Protein AF-A0A7C7DFN9-F1 (afdb_monomer_lite)

Structure (mmCIF, N/CA/C/O backbone):
data_AF-A0A7C7DFN9-F1
#
_entry.id   AF-A0A7C7DFN9-F1
#
loop_
_atom_site.group_PDB
_atom_site.id
_atom_site.type_symbol
_atom_site.label_atom_id
_atom_site.label_alt_id
_atom_site.label_comp_id
_atom_site.label_asym_id
_atom_site.label_entity_id
_atom_site.label_seq_id
_atom_site.pdbx_PDB_ins_code
_atom_site.Cartn_x
_atom_site.Cartn_y
_atom_site.Cartn_z
_atom_site.occupancy
_atom_site.B_iso_or_equiv
_atom_site.auth_seq_id
_atom_site.auth_comp_id
_atom_site.auth_asym_id
_atom_site.auth_atom_id
_atom_site.pdbx_PDB_model_num
ATOM 1 N N . MET A 1 1 ? 48.845 1.857 -41.047 1.00 86.25 1 MET A N 1
ATOM 2 C CA . MET A 1 1 ? 48.672 2.301 -42.446 1.00 86.25 1 MET A CA 1
ATOM 3 C C . MET A 1 1 ? 47.228 2.706 -42.621 1.00 86.25 1 MET A C 1
ATOM 5 O O . MET A 1 1 ? 46.376 1.952 -42.175 1.00 86.25 1 MET A O 1
ATOM 9 N N . CYS A 1 2 ? 46.955 3.865 -43.216 1.00 91.19 2 CYS A N 1
ATOM 10 C CA . CYS A 1 2 ? 45.584 4.296 -43.457 1.00 91.19 2 CYS A CA 1
ATOM 11 C C . CYS A 1 2 ? 45.398 4.912 -44.845 1.00 91.19 2 CYS A C 1
ATOM 13 O O . CYS A 1 2 ? 46.323 5.544 -45.355 1.00 91.19 2 CYS A O 1
ATOM 15 N N . ASN A 1 3 ? 44.208 4.743 -45.429 1.00 93.50 3 ASN A N 1
ATOM 16 C CA . ASN A 1 3 ? 43.792 5.384 -46.685 1.00 93.50 3 ASN A CA 1
ATOM 17 C C . ASN A 1 3 ? 44.676 5.028 -47.899 1.00 93.50 3 ASN A C 1
ATOM 19 O O . ASN A 1 3 ? 44.964 5.885 -48.735 1.00 93.50 3 ASN A O 1
ATOM 23 N N . LEU A 1 4 ? 45.146 3.778 -47.991 1.00 96.06 4 LEU A N 1
ATOM 24 C CA . LEU A 1 4 ? 45.999 3.320 -49.094 1.00 96.06 4 LEU A CA 1
ATOM 25 C C . LEU A 1 4 ? 45.236 2.422 -50.065 1.00 96.06 4 LEU A C 1
ATOM 27 O O . LEU A 1 4 ? 44.593 1.458 -49.660 1.00 96.06 4 LEU A O 1
ATOM 31 N N . LYS A 1 5 ? 45.384 2.693 -51.362 1.00 96.94 5 LYS A N 1
ATOM 32 C CA . LYS A 1 5 ? 44.871 1.850 -52.444 1.00 96.94 5 LYS A CA 1
ATOM 33 C C . LYS A 1 5 ? 46.031 1.344 -53.294 1.00 96.94 5 LYS A C 1
ATOM 35 O O . LYS A 1 5 ? 46.787 2.148 -53.833 1.00 96.94 5 LYS A O 1
ATOM 40 N N . LEU A 1 6 ? 46.169 0.025 -53.404 1.00 96.94 6 LEU A N 1
ATOM 41 C CA . LEU A 1 6 ? 47.127 -0.631 -54.293 1.00 96.94 6 LEU A CA 1
ATOM 42 C C . LEU A 1 6 ? 46.383 -1.415 -55.376 1.00 96.94 6 LEU A C 1
ATOM 44 O O . LEU A 1 6 ? 45.471 -2.190 -55.086 1.00 96.94 6 LEU A O 1
ATOM 48 N N . GLU A 1 7 ? 46.785 -1.227 -56.628 1.00 97.06 7 GLU A N 1
ATOM 49 C CA . GLU A 1 7 ? 46.139 -1.841 -57.789 1.00 97.06 7 GLU A CA 1
ATOM 50 C C . GLU A 1 7 ? 47.127 -2.683 -58.602 1.00 97.06 7 GLU A C 1
ATOM 52 O O . GLU A 1 7 ? 48.300 -2.329 -58.714 1.00 97.06 7 GLU A O 1
ATOM 57 N N . ASP A 1 8 ? 46.643 -3.804 -59.146 1.00 96.25 8 ASP A N 1
ATOM 58 C CA . ASP A 1 8 ? 47.415 -4.790 -59.928 1.00 96.25 8 ASP A CA 1
ATOM 59 C C . ASP A 1 8 ? 48.736 -5.233 -59.263 1.00 96.25 8 ASP A C 1
ATOM 61 O O . ASP A 1 8 ? 49.780 -5.374 -59.908 1.00 96.25 8 ASP A O 1
ATOM 65 N N . VAL A 1 9 ? 48.712 -5.467 -57.945 1.00 97.50 9 VAL A N 1
ATOM 66 C CA . VAL A 1 9 ? 49.890 -5.993 -57.242 1.00 97.50 9 VAL A CA 1
ATOM 67 C C . VAL A 1 9 ? 50.211 -7.406 -57.728 1.00 97.50 9 VAL A C 1
ATOM 69 O O . VAL A 1 9 ? 49.318 -8.215 -57.970 1.00 97.50 9 VAL A O 1
ATOM 72 N N . LYS A 1 10 ? 51.496 -7.740 -57.852 1.00 97.94 10 LYS A N 1
ATOM 73 C CA . LYS A 1 10 ? 51.962 -9.094 -58.194 1.00 97.94 10 LYS A CA 1
ATOM 74 C C . LYS A 1 10 ? 53.000 -9.514 -57.177 1.00 97.94 10 LYS A C 1
ATOM 76 O O . LYS A 1 10 ? 54.182 -9.215 -57.326 1.00 97.94 10 LYS A O 1
ATOM 81 N N . VAL A 1 11 ? 52.536 -10.162 -56.116 1.00 97.75 11 VAL A N 1
ATOM 82 C CA . VAL A 1 11 ? 53.374 -10.533 -54.977 1.00 97.75 11 VAL A CA 1
ATOM 83 C C . VAL A 1 11 ? 53.514 -12.049 -54.935 1.00 97.75 11 VAL A C 1
ATOM 85 O O . VAL A 1 11 ? 52.528 -12.781 -54.894 1.00 97.75 11 VAL A O 1
ATOM 88 N N . SER A 1 12 ? 54.754 -12.530 -54.952 1.00 96.69 12 SER A N 1
ATOM 89 C CA . SER A 1 12 ? 55.083 -13.949 -54.815 1.00 96.69 12 SER A CA 1
ATOM 90 C C . SER A 1 12 ? 56.135 -14.131 -53.731 1.00 96.69 12 SER A C 1
ATOM 92 O O . SER A 1 12 ? 57.176 -13.473 -53.772 1.00 96.69 12 SER A O 1
ATOM 94 N N . GLY A 1 13 ? 55.897 -15.034 -52.788 1.00 94.50 13 GLY A N 1
ATOM 95 C CA . GLY A 1 13 ? 56.826 -15.314 -51.697 1.00 94.50 13 GLY A CA 1
ATOM 96 C C . GLY A 1 13 ? 56.700 -16.742 -51.181 1.00 94.50 13 GLY A C 1
ATOM 97 O O . GLY A 1 13 ? 56.058 -17.578 -51.805 1.00 94.50 13 GLY A O 1
ATOM 98 N N . LYS A 1 14 ? 57.332 -17.032 -50.040 1.00 94.75 14 LYS A N 1
ATOM 99 C CA . LYS A 1 14 ? 57.218 -18.342 -49.380 1.00 94.75 14 LYS A CA 1
ATOM 100 C C . LYS A 1 14 ? 56.256 -18.293 -48.193 1.00 94.75 14 LYS A C 1
ATOM 102 O O . LYS A 1 14 ? 55.196 -18.899 -48.254 1.00 94.75 14 LYS A O 1
ATOM 107 N N . ASN A 1 15 ? 56.604 -17.542 -47.149 1.00 96.00 15 ASN A N 1
ATOM 108 C CA . ASN A 1 15 ? 55.797 -17.403 -45.934 1.00 96.00 15 ASN A CA 1
ATOM 109 C C . ASN A 1 15 ? 55.413 -15.938 -45.705 1.00 96.00 15 ASN A C 1
ATOM 111 O O . ASN A 1 15 ? 56.193 -15.062 -46.085 1.00 96.00 15 ASN A O 1
ATOM 115 N N . TYR A 1 16 ? 54.282 -15.697 -45.033 1.00 97.50 16 TYR A N 1
ATOM 116 C CA . TYR A 1 16 ? 53.807 -14.364 -44.635 1.00 97.50 16 TYR A CA 1
ATOM 117 C C . TYR A 1 16 ? 53.719 -13.408 -45.825 1.00 97.50 16 TYR A C 1
ATOM 119 O O . TYR A 1 16 ? 54.362 -12.357 -45.864 1.00 97.50 16 TYR A O 1
ATOM 127 N N . VAL A 1 17 ? 52.961 -13.814 -46.841 1.00 98.38 17 VAL A N 1
ATOM 128 C CA . VAL A 1 17 ? 52.853 -13.075 -48.098 1.00 98.38 17 VAL A CA 1
ATOM 129 C C . VAL A 1 17 ? 51.552 -12.281 -48.097 1.00 98.38 17 VAL A C 1
ATOM 131 O O . VAL A 1 17 ? 50.470 -12.857 -48.177 1.00 98.38 17 VAL A O 1
ATOM 134 N N . GLY A 1 18 ? 51.668 -10.957 -48.009 1.00 97.69 18 GLY A N 1
ATOM 135 C CA . GLY A 1 18 ? 50.546 -10.029 -48.120 1.00 97.69 18 GLY A CA 1
ATOM 136 C C . GLY A 1 18 ? 50.730 -9.055 -49.274 1.00 97.69 18 GLY A C 1
ATOM 137 O O . GLY A 1 18 ? 51.857 -8.655 -49.567 1.00 97.69 18 GLY A O 1
ATOM 138 N N . GLY A 1 19 ? 49.633 -8.652 -49.915 1.00 96.88 19 GLY A N 1
ATOM 139 C CA . GLY A 1 19 ? 49.672 -7.636 -50.971 1.00 96.88 19 GLY A CA 1
ATOM 140 C C . GLY A 1 19 ? 50.088 -6.248 -50.470 1.00 96.88 19 GLY A C 1
ATOM 141 O O . GLY A 1 19 ? 50.692 -5.489 -51.225 1.00 96.88 19 GLY A O 1
ATOM 142 N N . LEU A 1 20 ? 49.819 -5.936 -49.196 1.00 97.25 20 LEU A N 1
ATOM 143 C CA . LEU A 1 20 ? 50.249 -4.699 -48.533 1.00 97.25 20 LEU A CA 1
ATOM 144 C C . LEU A 1 20 ? 51.293 -4.959 -47.439 1.00 97.25 20 LEU A C 1
ATOM 146 O O . LEU A 1 20 ? 52.307 -4.266 -47.379 1.00 97.25 20 LEU A O 1
ATOM 150 N N . VAL A 1 21 ? 51.050 -5.939 -46.562 1.00 97.19 21 VAL A N 1
ATOM 151 C CA . VAL A 1 21 ? 51.910 -6.214 -45.398 1.00 97.19 21 VAL A CA 1
ATOM 152 C C . VAL A 1 21 ? 52.166 -7.711 -45.257 1.00 97.19 21 VAL A C 1
ATOM 154 O O . VAL A 1 21 ? 51.233 -8.498 -45.222 1.00 97.19 21 VAL A O 1
ATOM 157 N N . GLY A 1 22 ? 53.422 -8.133 -45.102 1.00 97.44 22 GLY A N 1
ATOM 158 C CA . GLY A 1 22 ? 53.721 -9.543 -44.821 1.00 97.44 22 GLY A CA 1
ATOM 159 C C . GLY A 1 22 ? 53.185 -9.998 -43.457 1.00 97.44 22 GLY A C 1
ATOM 160 O O . GLY A 1 22 ? 52.355 -10.900 -43.380 1.00 97.44 22 GLY A O 1
ATOM 161 N N . TRP A 1 23 ? 53.600 -9.323 -42.381 1.00 97.62 23 TRP A N 1
ATOM 162 C CA . TRP A 1 23 ? 53.086 -9.544 -41.026 1.00 97.62 23 TRP A CA 1
ATOM 163 C C . TRP A 1 23 ? 52.785 -8.209 -40.339 1.00 97.62 23 TRP A C 1
ATOM 165 O O . TRP A 1 23 ? 53.674 -7.377 -40.165 1.00 97.62 23 TRP A O 1
ATOM 175 N N . ASN A 1 24 ? 51.524 -8.000 -39.963 1.00 97.19 24 ASN A N 1
ATOM 176 C CA . ASN A 1 24 ? 51.099 -6.872 -39.142 1.00 97.19 24 ASN A CA 1
ATOM 177 C C . ASN A 1 24 ? 51.226 -7.222 -37.651 1.00 97.19 24 ASN A C 1
ATOM 179 O O . ASN A 1 24 ? 50.305 -7.801 -37.075 1.00 97.19 24 ASN A O 1
ATOM 183 N N . GLN A 1 25 ? 52.362 -6.901 -37.036 1.00 95.38 25 GLN A N 1
ATOM 184 C CA . GLN A 1 25 ? 52.582 -7.086 -35.601 1.00 95.38 25 GLN A CA 1
ATOM 185 C C . GLN A 1 25 ? 52.197 -5.800 -34.856 1.00 95.38 25 GLN A C 1
ATOM 187 O O . GLN A 1 25 ? 52.842 -4.772 -35.044 1.00 95.38 25 GLN A O 1
ATOM 192 N N . ASP A 1 26 ? 51.116 -5.850 -34.072 1.00 91.88 26 ASP A N 1
ATOM 193 C CA . ASP A 1 26 ? 50.596 -4.756 -33.228 1.00 91.88 26 ASP A CA 1
ATOM 194 C C . ASP A 1 26 ? 50.210 -3.446 -33.955 1.00 91.88 26 ASP A C 1
ATOM 196 O O . ASP A 1 26 ? 49.862 -2.451 -33.320 1.00 91.88 26 ASP A O 1
ATOM 200 N N . GLY A 1 27 ? 50.244 -3.423 -35.290 1.00 94.31 27 GLY A N 1
ATOM 201 C CA . GLY A 1 27 ? 49.903 -2.251 -36.094 1.00 94.31 27 GLY A CA 1
ATOM 202 C C . GLY A 1 27 ? 48.414 -2.143 -36.432 1.00 94.31 27 GLY A C 1
ATOM 203 O O . GLY A 1 27 ? 47.679 -3.130 -36.435 1.00 94.31 27 GLY A O 1
ATOM 204 N N . THR A 1 28 ? 47.972 -0.935 -36.789 1.00 97.56 28 THR A N 1
ATOM 205 C CA . THR A 1 28 ? 46.620 -0.686 -37.320 1.00 97.56 28 THR A CA 1
ATOM 206 C C . THR A 1 28 ? 46.664 -0.501 -38.836 1.00 97.56 28 THR A C 1
ATOM 208 O O . THR A 1 28 ? 47.443 0.320 -39.339 1.00 97.56 28 THR A O 1
ATOM 211 N N . ILE A 1 29 ? 45.828 -1.235 -39.569 1.00 98.25 29 ILE A N 1
ATOM 212 C CA . ILE A 1 29 ? 45.587 -1.075 -41.007 1.00 98.25 29 ILE A CA 1
ATOM 213 C C . ILE A 1 29 ? 44.126 -0.678 -41.190 1.00 98.25 29 ILE A C 1
ATOM 215 O O . ILE A 1 29 ? 43.231 -1.463 -40.901 1.00 98.25 29 ILE A O 1
ATOM 219 N N . GLU A 1 30 ? 43.894 0.540 -41.660 1.00 97.88 30 GLU A N 1
ATOM 220 C CA . GLU A 1 30 ? 42.560 1.128 -41.712 1.00 97.88 30 GLU A CA 1
ATOM 221 C C . GLU A 1 30 ? 42.257 1.718 -43.086 1.00 97.88 30 GLU A C 1
ATOM 223 O O . GLU A 1 30 ? 43.094 2.407 -43.658 1.00 97.88 30 GLU A O 1
ATOM 228 N N . ASN A 1 31 ? 41.057 1.502 -43.616 1.00 96.50 31 ASN A N 1
ATOM 229 C CA . ASN A 1 31 ? 40.640 2.105 -44.886 1.00 96.50 31 ASN A CA 1
ATOM 230 C C . ASN A 1 31 ? 41.635 1.848 -46.036 1.00 96.50 31 ASN A C 1
ATOM 232 O O . ASN A 1 31 ? 42.052 2.760 -46.753 1.00 96.50 31 ASN A O 1
ATOM 236 N N . CYS A 1 32 ? 42.091 0.602 -46.163 1.00 98.00 32 CYS A N 1
ATOM 237 C CA . CYS A 1 32 ? 43.029 0.195 -47.203 1.00 98.00 32 CYS A CA 1
ATOM 238 C C . CYS A 1 32 ? 42.371 -0.781 -48.180 1.00 98.00 32 CYS A C 1
ATOM 240 O O . CYS A 1 32 ? 41.579 -1.635 -47.781 1.00 98.00 32 CYS A O 1
ATOM 242 N N . SER A 1 33 ? 42.736 -0.695 -49.459 1.00 97.94 33 SER A N 1
ATOM 243 C CA . SER A 1 33 ? 42.266 -1.619 -50.493 1.00 97.94 33 SER A CA 1
ATOM 244 C C . SER A 1 33 ? 43.399 -2.138 -51.373 1.00 97.94 33 SER A C 1
ATOM 246 O O . SER A 1 33 ? 44.317 -1.394 -51.723 1.00 97.94 33 SER A O 1
ATOM 248 N N . VAL A 1 34 ? 43.350 -3.427 -51.719 1.00 98.38 34 VAL A N 1
ATOM 249 C CA . VAL A 1 34 ? 44.359 -4.071 -52.578 1.00 98.38 34 VAL A CA 1
ATOM 250 C C . VAL A 1 34 ? 43.693 -4.922 -53.657 1.00 98.38 34 VAL A C 1
ATOM 252 O O . VAL A 1 34 ? 42.786 -5.706 -53.380 1.00 98.38 34 VAL A O 1
ATOM 255 N N . SER A 1 35 ? 44.162 -4.806 -54.895 1.00 98.44 35 SER A N 1
ATOM 256 C CA . SER A 1 35 ? 43.795 -5.700 -55.999 1.00 98.44 35 SER A CA 1
ATOM 257 C C . SER A 1 35 ? 45.039 -6.222 -56.715 1.00 98.44 35 SER A C 1
ATOM 259 O O . SER A 1 35 ? 46.076 -5.560 -56.717 1.00 98.44 35 SER A O 1
ATOM 261 N N . GLY A 1 36 ? 44.945 -7.410 -57.318 1.00 98.00 36 GLY A N 1
ATOM 262 C CA . GLY A 1 36 ? 46.066 -8.064 -57.996 1.00 98.00 36 GLY A CA 1
ATOM 263 C C . GLY A 1 36 ? 46.142 -9.564 -57.715 1.00 98.00 36 GLY A C 1
ATOM 264 O O . GLY A 1 36 ? 45.127 -10.216 -57.488 1.00 98.00 36 GLY A O 1
ATOM 265 N N . THR A 1 37 ? 47.346 -10.130 -57.746 1.00 98.44 37 THR A N 1
ATOM 266 C CA . THR A 1 37 ? 47.629 -11.540 -57.447 1.00 98.44 37 THR A CA 1
ATOM 267 C C . THR A 1 37 ? 48.648 -11.658 -56.317 1.00 98.44 37 THR A C 1
ATOM 269 O O . THR A 1 37 ? 49.727 -11.063 -56.378 1.00 98.44 37 THR A O 1
ATOM 272 N N . VAL A 1 38 ? 48.330 -12.479 -55.316 1.00 98.69 38 VAL A N 1
ATOM 273 C CA . VAL A 1 38 ? 49.225 -12.810 -54.201 1.00 98.69 38 VAL A CA 1
ATOM 274 C C . VAL A 1 38 ? 49.406 -14.324 -54.141 1.00 98.69 38 VAL A C 1
ATOM 276 O O . VAL A 1 38 ? 48.437 -15.078 -54.084 1.00 98.69 38 VAL A O 1
ATOM 279 N N . SER A 1 39 ? 50.656 -14.781 -54.182 1.00 98.25 39 SER A N 1
ATOM 280 C CA . SER A 1 39 ? 51.001 -16.204 -54.203 1.00 98.25 39 SER A CA 1
ATOM 281 C C . SER A 1 39 ? 52.065 -16.553 -53.165 1.00 98.25 39 SER A C 1
ATOM 283 O O . SER A 1 39 ? 53.055 -15.836 -53.006 1.00 98.25 39 SER A O 1
ATOM 285 N N . GLY A 1 40 ? 51.884 -17.666 -52.458 1.00 97.31 40 GLY A N 1
ATOM 286 C CA . GLY A 1 40 ? 52.863 -18.145 -51.483 1.00 97.31 40 GLY A CA 1
ATOM 287 C C . GLY A 1 40 ? 52.674 -19.599 -51.069 1.00 97.31 40 GLY A C 1
ATOM 288 O O . GLY A 1 40 ? 51.858 -20.312 -51.634 1.00 97.31 40 GLY A O 1
ATOM 289 N N . GLU A 1 41 ? 53.442 -20.064 -50.088 1.00 97.38 41 GLU A N 1
ATOM 290 C CA . GLU A 1 41 ? 53.316 -21.415 -49.525 1.00 97.38 41 GLU A CA 1
ATOM 291 C C . GLU A 1 41 ? 52.452 -21.398 -48.258 1.00 97.38 41 GLU A C 1
ATOM 293 O O . GLU A 1 41 ? 51.476 -22.147 -48.181 1.00 97.38 41 GLU A O 1
ATOM 298 N N . ARG A 1 42 ? 52.768 -20.517 -47.298 1.00 97.62 42 ARG A N 1
ATOM 299 C CA . ARG A 1 42 ? 52.080 -20.420 -46.002 1.00 97.62 42 ARG A CA 1
ATOM 300 C C . ARG A 1 42 ? 51.763 -18.975 -45.608 1.00 97.62 42 ARG A C 1
ATOM 302 O O . ARG A 1 42 ? 52.576 -18.089 -45.867 1.00 97.62 42 ARG A O 1
ATOM 309 N N . ASP A 1 43 ? 50.630 -18.762 -44.936 1.00 98.25 43 ASP A N 1
ATOM 310 C CA . ASP A 1 43 ? 50.192 -17.455 -44.419 1.00 98.25 43 ASP A CA 1
ATOM 311 C C . ASP A 1 43 ? 50.104 -16.425 -45.549 1.00 98.25 43 ASP A C 1
ATOM 313 O O . ASP A 1 43 ? 50.896 -15.481 -45.639 1.00 98.25 43 ASP A O 1
ATOM 317 N N . VAL A 1 44 ? 49.171 -16.669 -46.470 1.00 98.69 44 VAL A N 1
ATOM 318 C CA . VAL A 1 44 ? 48.995 -15.869 -47.684 1.00 98.69 44 VAL A CA 1
ATOM 319 C C . VAL A 1 44 ? 47.664 -15.134 -47.614 1.00 98.69 44 VAL A C 1
ATOM 321 O O . VAL A 1 44 ? 46.608 -15.765 -47.553 1.00 98.69 44 VAL A O 1
ATOM 324 N N . GLY A 1 45 ? 47.708 -13.804 -47.653 1.00 98.38 45 GLY A N 1
ATOM 325 C CA . GLY A 1 45 ? 46.509 -12.974 -47.697 1.00 98.38 45 GLY A CA 1
ATOM 326 C C . GLY A 1 45 ? 46.578 -11.894 -48.761 1.00 98.38 45 GLY A C 1
ATOM 327 O O . GLY A 1 45 ? 47.646 -11.371 -49.068 1.00 98.38 45 GLY A O 1
ATOM 328 N N . GLY A 1 46 ? 45.436 -11.525 -49.338 1.00 98.19 46 GLY A N 1
ATOM 329 C CA . GLY A 1 46 ? 45.399 -10.456 -50.338 1.00 98.19 46 GLY A CA 1
ATOM 330 C C . GLY A 1 46 ? 45.839 -9.102 -49.776 1.00 9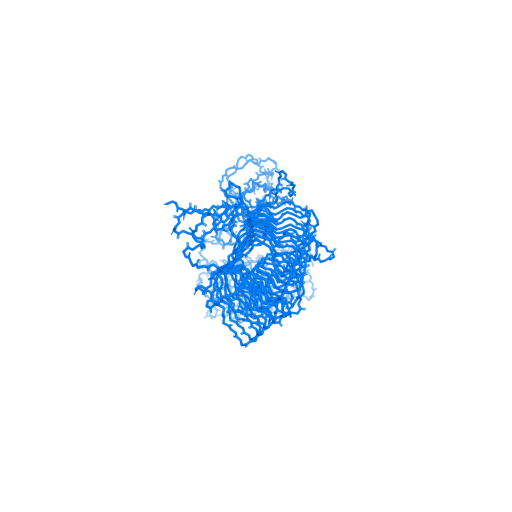8.19 46 GLY A C 1
ATOM 331 O O . GLY A 1 46 ? 46.515 -8.344 -50.465 1.00 98.19 46 GLY A O 1
ATOM 332 N N . LEU A 1 47 ? 45.539 -8.825 -48.502 1.00 98.44 47 LEU A N 1
ATOM 333 C CA . LEU A 1 47 ? 45.990 -7.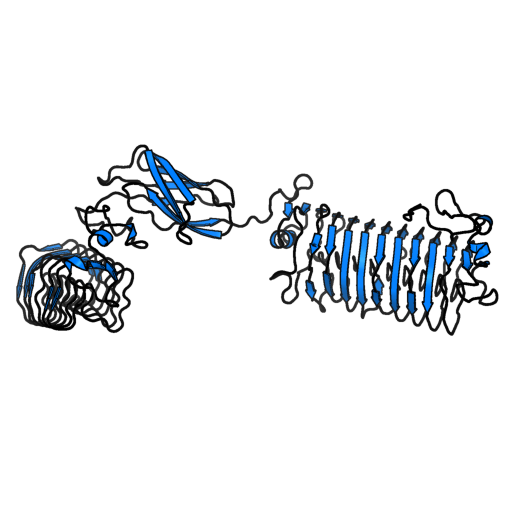621 -47.800 1.00 98.44 47 LEU A CA 1
ATOM 334 C C . LEU A 1 47 ? 47.214 -7.917 -46.925 1.00 98.44 47 LEU A C 1
ATOM 336 O O . LEU A 1 47 ? 48.248 -7.258 -47.067 1.00 98.44 47 LEU A O 1
ATOM 340 N N . VAL A 1 48 ? 47.105 -8.914 -46.040 1.00 98.44 48 VAL A N 1
ATOM 341 C CA . VAL A 1 48 ? 48.130 -9.235 -45.037 1.00 98.44 48 VAL A CA 1
ATOM 342 C C . VAL A 1 48 ? 48.448 -10.728 -45.015 1.00 98.44 48 VAL A C 1
ATOM 344 O O . VAL A 1 48 ? 47.536 -11.540 -45.003 1.00 98.44 48 VAL A O 1
ATOM 347 N N . GLY A 1 49 ? 49.719 -11.123 -44.941 1.00 98.38 49 GLY A N 1
ATOM 348 C CA . GLY A 1 49 ? 50.074 -12.535 -44.739 1.00 98.38 49 GLY A CA 1
ATOM 349 C C . GLY A 1 49 ? 49.605 -13.061 -43.374 1.00 98.38 49 GLY A C 1
ATOM 350 O O . GLY A 1 49 ? 48.746 -13.938 -43.304 1.00 98.38 49 GLY A O 1
ATOM 351 N N . ALA A 1 50 ? 50.105 -12.474 -42.282 1.00 98.25 50 ALA A N 1
ATOM 352 C CA . ALA A 1 50 ? 49.629 -12.729 -40.917 1.00 98.25 50 ALA A CA 1
ATOM 353 C C . ALA A 1 50 ? 49.274 -11.437 -40.167 1.00 98.25 50 ALA A C 1
ATOM 355 O O . ALA A 1 50 ? 49.996 -10.441 -40.237 1.00 98.25 50 ALA A O 1
ATOM 356 N N . ASN A 1 51 ? 48.178 -11.460 -39.410 1.00 98.25 51 ASN A N 1
ATOM 357 C CA . ASN A 1 51 ? 47.706 -10.330 -38.622 1.00 98.25 51 ASN A CA 1
ATOM 358 C C . ASN A 1 51 ? 47.755 -10.624 -37.119 1.00 98.25 51 ASN A C 1
ATOM 360 O O . ASN A 1 51 ? 47.118 -11.558 -36.647 1.00 98.25 51 ASN A O 1
ATOM 364 N N . SER A 1 52 ? 48.451 -9.778 -36.367 1.00 97.38 52 SER A N 1
ATOM 365 C CA . SER A 1 52 ? 48.414 -9.710 -34.900 1.00 97.38 52 SER A CA 1
ATOM 366 C C . SER A 1 52 ? 48.047 -8.300 -34.406 1.00 97.38 52 SER A C 1
ATOM 368 O O . SER A 1 52 ? 48.048 -8.051 -33.206 1.00 97.38 52 SER A O 1
ATOM 370 N N . GLY A 1 53 ? 47.712 -7.380 -35.317 1.00 95.44 53 GLY A N 1
ATOM 371 C CA . GLY A 1 53 ? 47.232 -6.026 -35.032 1.00 95.44 53 GLY A CA 1
ATOM 372 C C . GLY A 1 53 ? 45.777 -5.806 -35.474 1.00 95.44 53 GLY A C 1
ATOM 373 O O . GLY A 1 53 ? 45.040 -6.756 -35.720 1.00 95.44 53 GLY A O 1
ATOM 374 N N . ILE A 1 54 ? 45.331 -4.557 -35.582 1.00 97.75 54 ILE A N 1
ATOM 375 C CA . ILE A 1 54 ? 43.935 -4.236 -35.930 1.00 97.75 54 ILE A CA 1
ATOM 376 C C . ILE A 1 54 ? 43.812 -3.997 -37.436 1.00 97.75 54 ILE A C 1
ATOM 378 O O . ILE A 1 54 ? 44.571 -3.212 -38.001 1.00 97.75 54 ILE A O 1
ATOM 382 N N . ILE A 1 55 ? 42.826 -4.624 -38.076 1.00 98.56 55 ILE A N 1
ATOM 383 C CA . ILE A 1 55 ? 42.414 -4.308 -39.447 1.00 98.56 55 ILE A CA 1
ATOM 384 C C . ILE A 1 55 ? 40.977 -3.789 -39.418 1.00 98.56 55 ILE A C 1
ATOM 386 O O . ILE A 1 55 ? 40.086 -4.472 -38.916 1.00 98.56 55 ILE A O 1
ATOM 390 N N . SER A 1 56 ? 40.738 -2.594 -39.956 1.00 97.81 56 SER A N 1
ATOM 391 C CA . SER A 1 56 ? 39.410 -1.972 -39.999 1.00 97.81 56 SER A CA 1
ATOM 392 C C . SER A 1 56 ? 39.100 -1.354 -41.361 1.00 97.81 56 SER A C 1
ATOM 394 O O . SER A 1 56 ? 39.981 -0.804 -42.016 1.00 97.81 56 SER A O 1
ATOM 396 N N . ALA A 1 57 ? 37.842 -1.419 -41.803 1.00 97.44 57 ALA A N 1
ATOM 397 C CA . ALA A 1 57 ? 37.391 -0.753 -43.034 1.00 97.44 57 ALA A CA 1
ATOM 398 C C . ALA A 1 57 ? 38.229 -1.104 -44.283 1.00 97.44 57 ALA A C 1
ATOM 400 O O . ALA A 1 57 ? 38.464 -0.257 -45.137 1.00 97.44 57 ALA A O 1
ATOM 401 N N . CYS A 1 58 ? 38.747 -2.330 -44.383 1.00 98.50 58 CYS A N 1
ATOM 402 C CA . CYS A 1 58 ? 39.640 -2.723 -45.472 1.00 98.50 58 CYS A CA 1
ATOM 403 C C . CYS A 1 58 ? 38.947 -3.622 -46.496 1.00 98.50 58 CYS A C 1
ATOM 405 O O . CYS A 1 58 ? 38.028 -4.373 -46.172 1.00 98.50 58 CYS A O 1
ATOM 407 N N . SER A 1 59 ? 39.427 -3.590 -47.738 1.00 98.25 59 SER A N 1
ATOM 408 C CA . SER A 1 59 ? 38.915 -4.448 -48.806 1.00 98.25 59 SER A CA 1
ATOM 409 C C . SER A 1 59 ? 40.007 -5.070 -49.666 1.00 98.25 59 SER A C 1
ATOM 411 O O . SER A 1 59 ? 41.139 -4.594 -49.737 1.00 98.25 59 SER A O 1
ATOM 413 N N . THR A 1 60 ? 39.676 -6.168 -50.336 1.00 98.06 60 THR A N 1
ATOM 414 C CA . THR A 1 60 ? 40.598 -6.839 -51.255 1.00 98.06 60 THR A CA 1
ATOM 415 C C . THR A 1 60 ? 39.864 -7.547 -52.382 1.00 98.06 60 THR A C 1
ATOM 417 O O . THR A 1 60 ? 38.898 -8.280 -52.165 1.00 98.06 60 THR A O 1
ATOM 420 N N . LEU A 1 61 ? 40.373 -7.349 -53.596 1.00 97.62 61 LEU A N 1
ATOM 421 C CA . LEU A 1 61 ? 39.957 -8.044 -54.817 1.00 97.62 61 LEU A CA 1
ATOM 422 C C . LEU A 1 61 ? 41.066 -8.998 -55.304 1.00 97.62 61 LEU A C 1
ATOM 424 O O . LEU A 1 61 ? 41.073 -9.433 -56.451 1.00 97.62 61 LEU A O 1
ATOM 428 N N . CYS A 1 62 ? 42.058 -9.301 -54.463 1.00 98.12 62 CYS A N 1
ATOM 429 C CA . CYS A 1 62 ? 43.197 -10.106 -54.888 1.00 98.12 62 CYS A CA 1
ATOM 430 C C . CYS A 1 62 ? 42.813 -11.556 -55.190 1.00 98.12 62 CYS A C 1
ATOM 432 O O . CYS A 1 62 ? 42.114 -12.200 -54.410 1.00 98.12 62 CYS A O 1
ATOM 434 N N . GLN A 1 63 ? 43.375 -12.105 -56.265 1.00 98.62 63 GLN A N 1
ATOM 435 C CA . GLN A 1 63 ? 43.464 -13.546 -56.441 1.00 98.62 63 GLN A CA 1
ATOM 436 C C . GLN A 1 63 ? 44.570 -14.092 -55.533 1.00 98.62 63 GLN A C 1
ATOM 438 O O . GLN A 1 63 ? 45.736 -13.719 -55.679 1.00 98.62 63 GLN A O 1
ATOM 443 N N . VAL A 1 64 ? 44.214 -14.991 -54.616 1.00 98.75 64 VAL A N 1
ATOM 444 C CA . VAL A 1 64 ? 45.141 -15.559 -53.630 1.00 98.75 64 VAL A CA 1
ATOM 445 C C . VAL A 1 64 ? 45.388 -17.037 -53.924 1.00 98.75 64 VAL A C 1
ATOM 447 O O . VAL A 1 64 ? 44.443 -17.814 -54.070 1.00 98.75 64 VAL A O 1
ATOM 450 N N . GLN A 1 65 ? 46.659 -17.432 -54.025 1.00 98.31 65 GLN A N 1
ATOM 451 C CA . GLN A 1 65 ? 47.067 -18.815 -54.297 1.00 98.31 65 GLN A CA 1
ATOM 452 C C . GLN A 1 65 ? 48.153 -19.304 -53.335 1.00 98.31 65 GLN A C 1
ATOM 454 O O . GLN A 1 65 ? 49.071 -18.560 -52.994 1.00 98.31 65 GLN A O 1
ATOM 459 N N . GLY A 1 66 ? 48.101 -20.574 -52.938 1.00 96.56 66 GLY A N 1
ATOM 460 C CA . GLY A 1 66 ? 49.127 -21.150 -52.067 1.00 96.56 66 GLY A CA 1
ATOM 461 C C . GLY A 1 66 ? 48.793 -22.511 -51.472 1.00 96.56 66 GLY A C 1
ATOM 462 O O . GLY A 1 66 ? 47.983 -23.241 -52.034 1.00 96.56 66 GLY A O 1
ATOM 463 N N . SER A 1 67 ? 49.438 -22.878 -50.356 1.00 96.50 67 SER A N 1
ATOM 464 C CA . SER A 1 67 ? 49.294 -24.219 -49.762 1.00 96.50 67 SER A CA 1
ATOM 465 C C . SER A 1 67 ? 48.542 -24.236 -48.430 1.00 96.50 67 SER A C 1
ATOM 467 O O . SER A 1 67 ? 47.544 -24.941 -48.343 1.00 96.50 67 SER A O 1
ATOM 469 N N . ILE A 1 68 ? 48.967 -23.489 -47.403 1.00 97.31 68 ILE A N 1
ATOM 470 C CA . ILE A 1 68 ? 48.372 -23.559 -46.050 1.00 97.31 68 ILE A CA 1
ATOM 471 C C . ILE A 1 68 ? 48.103 -22.156 -45.482 1.00 97.31 68 ILE A C 1
ATOM 473 O O . ILE A 1 68 ? 48.938 -21.270 -45.639 1.00 97.31 68 ILE A O 1
ATOM 477 N N . TYR A 1 69 ? 46.967 -21.962 -44.801 1.00 98.38 69 TYR A N 1
ATOM 478 C CA . TYR A 1 69 ? 46.532 -20.677 -44.220 1.00 98.38 69 TYR A CA 1
ATOM 479 C C . TYR A 1 69 ? 46.396 -19.573 -45.273 1.00 98.38 69 TYR A C 1
ATOM 481 O O . TYR A 1 69 ? 47.249 -18.693 -45.410 1.00 98.38 69 TYR A O 1
ATOM 489 N N . LEU A 1 70 ? 45.311 -19.646 -46.046 1.00 98.44 70 LEU A N 1
ATOM 490 C CA . LEU A 1 70 ? 45.017 -18.696 -47.113 1.00 98.44 70 LEU A CA 1
ATOM 491 C C . LEU A 1 70 ? 43.701 -17.981 -46.860 1.00 98.44 70 LEU A C 1
ATOM 493 O O . LEU A 1 70 ? 42.672 -18.636 -46.703 1.00 98.44 70 LEU A O 1
ATOM 497 N N . GLY A 1 71 ? 43.722 -16.655 -46.913 1.00 98.38 71 GLY A N 1
ATOM 498 C CA . GLY A 1 71 ? 42.512 -15.842 -46.891 1.00 98.38 71 GLY A CA 1
ATOM 499 C C . GLY A 1 71 ? 42.521 -14.792 -47.983 1.00 98.38 71 GLY A C 1
ATOM 500 O O . GLY A 1 71 ? 43.576 -14.301 -48.375 1.00 98.38 71 GLY A O 1
ATOM 501 N N . GLY A 1 72 ? 41.348 -14.391 -48.467 1.00 98.38 72 GLY A N 1
ATOM 502 C CA . GLY A 1 72 ? 41.265 -13.277 -49.411 1.00 98.38 72 GLY A CA 1
ATOM 503 C C . GLY A 1 72 ? 41.836 -11.987 -48.818 1.00 98.38 72 GLY A C 1
ATOM 504 O O . GLY A 1 72 ? 42.490 -11.233 -49.535 1.00 98.38 72 GLY A O 1
ATOM 505 N N . LEU A 1 73 ? 41.678 -11.774 -47.503 1.00 98.69 73 LEU A N 1
ATOM 506 C CA . LEU A 1 73 ? 42.216 -10.633 -46.755 1.00 98.69 73 LEU A CA 1
ATOM 507 C C . LEU A 1 73 ? 43.451 -10.992 -45.929 1.00 98.69 73 LEU A C 1
ATOM 509 O O . LEU A 1 73 ? 44.481 -10.339 -46.111 1.00 98.69 73 LEU A O 1
ATOM 513 N N . ALA A 1 74 ? 43.379 -12.020 -45.079 1.00 98.62 74 ALA A N 1
ATOM 514 C CA . ALA A 1 74 ? 44.500 -12.442 -44.237 1.00 98.62 74 ALA A CA 1
ATOM 515 C C . ALA A 1 74 ? 44.759 -13.952 -44.291 1.00 98.62 74 ALA A C 1
ATOM 517 O O . ALA A 1 74 ? 43.825 -14.739 -44.200 1.00 98.62 74 ALA A O 1
ATOM 518 N N . GLY A 1 75 ? 46.020 -14.377 -44.364 1.00 98.44 75 GLY A N 1
ATOM 519 C CA . GLY A 1 75 ? 46.364 -15.797 -44.230 1.00 98.44 75 GLY A CA 1
ATOM 520 C C . GLY A 1 75 ? 46.035 -16.327 -42.833 1.00 98.44 75 GLY A C 1
ATOM 521 O O . GLY A 1 75 ? 45.206 -17.228 -42.687 1.00 98.44 75 GLY A O 1
ATOM 522 N N . SER A 1 76 ? 46.610 -15.691 -41.810 1.00 98.38 76 SER A N 1
ATOM 523 C CA . SER A 1 76 ? 46.320 -15.957 -40.394 1.00 98.38 76 SER A CA 1
ATOM 524 C C . SER A 1 76 ? 45.899 -14.697 -39.645 1.00 98.38 76 SER A C 1
ATOM 526 O O . SER A 1 76 ? 46.429 -13.613 -39.895 1.00 98.38 76 SER A O 1
ATOM 528 N N . ASN A 1 77 ? 44.980 -14.842 -38.692 1.00 98.25 77 ASN A N 1
ATOM 529 C CA . ASN A 1 77 ? 44.469 -13.759 -37.865 1.00 98.25 77 ASN A CA 1
ATOM 530 C C . ASN A 1 77 ? 44.509 -14.094 -36.370 1.00 98.25 77 ASN A C 1
ATOM 532 O O . ASN A 1 77 ? 43.873 -15.044 -35.922 1.00 98.25 77 ASN A O 1
ATOM 536 N N . PHE A 1 78 ? 45.190 -13.249 -35.603 1.00 97.38 78 PHE A N 1
ATOM 537 C CA . PHE A 1 78 ? 45.364 -13.349 -34.154 1.00 97.38 78 PHE A CA 1
ATOM 538 C C . PHE A 1 78 ? 44.863 -12.097 -33.414 1.00 97.38 78 PHE A C 1
ATOM 540 O O . PHE A 1 78 ? 45.089 -11.969 -32.215 1.00 97.38 78 PHE A O 1
ATOM 547 N N . ASN A 1 79 ? 44.218 -11.152 -34.111 1.00 97.38 79 ASN A N 1
ATOM 548 C CA . ASN A 1 79 ? 43.651 -9.937 -33.516 1.00 97.38 79 ASN A CA 1
ATOM 549 C C . ASN A 1 79 ? 42.442 -9.435 -34.353 1.00 97.38 79 ASN A C 1
ATOM 551 O O . ASN A 1 79 ? 41.918 -10.170 -35.183 1.00 97.38 79 ASN A O 1
ATOM 555 N N . ASN A 1 80 ? 41.897 -8.249 -34.091 1.00 97.50 80 ASN A N 1
ATOM 556 C CA . ASN A 1 80 ? 40.609 -7.817 -34.635 1.00 97.50 80 ASN A CA 1
ATOM 557 C C . ASN A 1 80 ? 40.666 -7.523 -36.144 1.00 97.50 80 ASN A C 1
ATOM 559 O O . ASN A 1 80 ? 41.448 -6.681 -36.588 1.00 97.50 80 ASN A O 1
ATOM 563 N N . ILE A 1 81 ? 39.749 -8.133 -36.901 1.00 98.56 81 ILE A N 1
ATOM 564 C CA . ILE A 1 81 ? 39.376 -7.719 -38.261 1.00 98.56 81 ILE A CA 1
ATOM 565 C C . ILE A 1 81 ? 37.931 -7.226 -38.214 1.00 98.56 81 ILE A C 1
ATOM 567 O O . ILE A 1 81 ? 37.023 -7.994 -37.897 1.00 98.56 81 ILE A O 1
ATOM 571 N N . LEU A 1 82 ? 37.717 -5.945 -38.502 1.00 98.06 82 LEU A N 1
ATOM 572 C CA . LEU A 1 82 ? 36.429 -5.271 -38.352 1.00 98.06 82 LEU A CA 1
ATOM 573 C C . LEU A 1 82 ? 36.008 -4.587 -39.652 1.00 98.06 82 LEU A C 1
ATOM 575 O O . LEU A 1 82 ? 36.834 -3.973 -40.328 1.00 98.06 82 LEU A O 1
ATOM 579 N N . SER A 1 83 ? 34.718 -4.628 -39.989 1.00 97.75 83 SER A N 1
ATOM 580 C CA . SER A 1 83 ? 34.160 -3.825 -41.091 1.00 97.75 83 SER A CA 1
ATOM 581 C C . SER A 1 83 ? 34.923 -3.992 -42.407 1.00 97.75 83 SER A C 1
ATOM 583 O O . SER A 1 83 ? 35.170 -3.005 -43.091 1.00 97.75 83 SER A O 1
ATOM 585 N N . SER A 1 84 ? 35.357 -5.211 -42.733 1.00 98.62 84 SER A N 1
ATOM 586 C CA . SER A 1 84 ? 36.270 -5.476 -43.849 1.00 98.62 84 SER A CA 1
ATOM 587 C C . SER A 1 84 ? 35.755 -6.594 -44.750 1.00 98.62 84 SER A C 1
ATOM 589 O O . SER A 1 84 ? 34.966 -7.433 -44.318 1.00 98.62 84 SER A O 1
ATOM 591 N N . PHE A 1 85 ? 36.191 -6.630 -46.008 1.00 98.69 85 PHE A N 1
ATOM 592 C CA . PHE A 1 85 ? 35.690 -7.638 -46.939 1.00 98.69 85 PHE A CA 1
ATOM 593 C C . PHE A 1 85 ? 36.690 -8.107 -47.994 1.00 98.69 85 PHE A C 1
ATOM 595 O O . PHE A 1 85 ? 37.661 -7.424 -48.313 1.00 98.69 85 PHE A O 1
ATOM 602 N N . ALA A 1 86 ? 36.430 -9.286 -48.558 1.00 98.44 86 ALA A N 1
ATOM 603 C CA . ALA A 1 86 ? 37.210 -9.863 -49.648 1.00 98.44 86 ALA A CA 1
ATOM 604 C C . ALA A 1 86 ? 36.309 -10.435 -50.748 1.00 98.44 86 ALA A C 1
ATOM 606 O O . ALA A 1 86 ? 35.378 -11.193 -50.478 1.00 98.44 86 ALA A O 1
ATOM 607 N N . THR A 1 87 ? 36.602 -10.103 -52.002 1.00 98.00 87 THR A N 1
ATOM 608 C CA . THR A 1 87 ? 35.798 -10.542 -53.158 1.00 98.00 87 THR A CA 1
ATOM 609 C C . THR A 1 87 ? 36.604 -11.315 -54.204 1.00 98.00 87 THR A C 1
ATOM 611 O O . THR A 1 87 ? 36.025 -11.952 -55.081 1.00 98.00 87 THR A O 1
ATOM 614 N N . GLY A 1 88 ? 37.937 -11.301 -54.114 1.00 97.88 88 GLY A N 1
ATOM 615 C CA . GLY A 1 88 ? 38.810 -12.061 -55.010 1.00 97.88 88 GLY A CA 1
ATOM 616 C C . GLY A 1 88 ? 38.821 -13.573 -54.715 1.00 97.88 88 GLY A C 1
ATOM 617 O O . GLY A 1 88 ? 38.540 -13.986 -53.588 1.00 97.88 88 GLY A O 1
ATOM 618 N N . PRO A 1 89 ? 39.128 -14.427 -55.712 1.00 98.44 89 PRO A N 1
ATOM 619 C CA . PRO A 1 89 ? 39.122 -15.877 -55.540 1.00 98.44 89 PRO A CA 1
ATOM 620 C C . PRO A 1 89 ? 40.334 -16.376 -54.738 1.00 98.44 89 PRO A C 1
ATOM 622 O O . PRO A 1 89 ? 41.461 -15.917 -54.945 1.00 98.44 89 PRO A O 1
ATOM 625 N N . VAL A 1 90 ? 40.120 -17.385 -53.889 1.00 98.75 90 VAL A N 1
ATOM 626 C CA . VAL A 1 90 ? 41.160 -18.009 -53.054 1.00 98.75 90 VAL A CA 1
ATOM 627 C C . VAL A 1 90 ? 41.294 -19.486 -53.420 1.00 98.75 90 VAL A C 1
ATOM 629 O O . VAL A 1 90 ? 40.327 -20.242 -53.358 1.00 98.75 90 VAL A O 1
ATOM 632 N N . THR A 1 91 ? 42.490 -19.917 -53.828 1.00 98.31 91 THR A N 1
ATOM 633 C CA . THR A 1 91 ? 42.790 -21.323 -54.151 1.00 98.31 91 THR A CA 1
ATOM 634 C C . THR A 1 91 ? 43.970 -21.820 -53.327 1.00 98.31 91 THR A C 1
ATOM 636 O O . THR A 1 91 ? 45.087 -21.332 -53.481 1.00 98.31 91 THR A O 1
ATOM 639 N N . GLY A 1 92 ? 43.729 -22.800 -52.461 1.00 96.00 92 GLY A N 1
ATOM 640 C CA . GLY A 1 92 ? 44.709 -23.286 -51.495 1.00 96.00 92 GLY A CA 1
ATOM 641 C C . GLY A 1 92 ? 44.746 -24.804 -51.334 1.00 96.00 92 GLY A C 1
ATOM 642 O O . GLY A 1 92 ? 44.067 -25.537 -52.048 1.00 96.00 92 GLY A O 1
ATOM 643 N N . GLY A 1 93 ? 45.536 -25.275 -50.370 1.00 96.44 93 GLY A N 1
ATOM 644 C CA . GLY A 1 93 ? 45.552 -26.664 -49.911 1.00 96.44 93 GLY A CA 1
ATOM 645 C C . GLY A 1 93 ? 44.734 -26.833 -48.632 1.00 96.44 93 GLY A C 1
ATOM 646 O O . GLY A 1 93 ? 43.614 -27.328 -48.681 1.00 96.44 93 GLY A O 1
ATOM 647 N N . GLU A 1 94 ? 45.269 -26.414 -47.490 1.00 96.75 94 GLU A N 1
ATOM 648 C CA . GLU A 1 94 ? 44.626 -26.568 -46.180 1.00 96.75 94 GLU A CA 1
ATOM 649 C C . GLU A 1 94 ? 44.334 -25.209 -45.536 1.00 96.75 94 GLU A C 1
ATOM 651 O O . GLU A 1 94 ? 45.124 -24.273 -45.674 1.00 96.75 94 GLU A O 1
ATOM 656 N N . HIS A 1 95 ? 43.229 -25.110 -44.791 1.00 97.94 95 HIS A N 1
ATOM 657 C CA . HIS A 1 95 ? 42.825 -23.891 -44.080 1.00 97.94 95 HIS A CA 1
ATOM 658 C C . HIS A 1 95 ? 42.648 -22.693 -45.028 1.00 97.94 95 HIS A C 1
ATOM 660 O O . HIS A 1 95 ? 43.408 -21.720 -45.004 1.00 97.94 95 HIS A O 1
ATOM 666 N N . VAL A 1 96 ? 41.641 -22.797 -45.894 1.00 98.62 96 VAL A N 1
ATOM 667 C CA . VAL A 1 96 ? 41.381 -21.846 -46.980 1.00 98.62 96 VAL A CA 1
ATOM 668 C C . VAL A 1 96 ? 40.057 -21.133 -46.719 1.00 98.62 96 VAL A C 1
ATOM 670 O O . VAL A 1 96 ? 39.005 -21.768 -46.726 1.00 98.62 96 VAL A O 1
ATOM 673 N N . GLY A 1 97 ? 40.098 -19.826 -46.476 1.00 98.38 97 GLY A N 1
ATOM 674 C CA . GLY A 1 97 ? 38.913 -19.003 -46.247 1.00 98.38 97 GLY A CA 1
ATOM 675 C C . GLY A 1 97 ? 38.747 -17.905 -47.286 1.00 98.38 97 GLY A C 1
ATOM 676 O O . GLY A 1 97 ? 39.728 -17.414 -47.841 1.00 98.38 97 GLY A O 1
ATOM 677 N N . GLY A 1 98 ? 37.514 -17.469 -47.531 1.00 98.50 98 GLY A N 1
ATOM 678 C CA . GLY A 1 98 ? 37.274 -16.323 -48.412 1.00 98.50 98 GLY A CA 1
ATOM 679 C C . GLY A 1 98 ? 37.812 -15.009 -47.842 1.00 98.50 98 GLY A C 1
ATOM 680 O O . GLY A 1 98 ? 38.344 -14.198 -48.592 1.00 98.50 98 GLY A O 1
ATOM 681 N N . LEU A 1 99 ? 37.773 -14.817 -46.518 1.00 98.75 99 LEU A N 1
ATOM 682 C CA . LEU A 1 99 ? 38.365 -13.665 -45.828 1.00 98.75 99 LEU A CA 1
ATOM 683 C C . LEU A 1 99 ? 39.664 -14.040 -45.108 1.00 98.75 99 LEU A C 1
ATOM 685 O O . LEU A 1 99 ? 40.680 -13.369 -45.301 1.00 98.75 99 LEU A O 1
ATOM 689 N N . VAL A 1 100 ? 39.635 -15.104 -44.298 1.00 98.69 100 VAL A N 1
ATOM 690 C CA . VAL A 1 100 ? 40.752 -15.506 -43.428 1.00 98.69 100 VAL A CA 1
ATOM 691 C C . VAL A 1 100 ? 41.032 -17.005 -43.520 1.00 98.69 100 VAL A C 1
ATOM 693 O O . VAL A 1 100 ? 40.121 -17.809 -43.379 1.00 98.69 100 VAL A O 1
ATOM 696 N N . GLY A 1 101 ? 42.286 -17.419 -43.687 1.00 98.38 101 GLY A N 1
ATOM 697 C CA . GLY A 1 101 ? 42.636 -18.846 -43.674 1.00 98.38 101 GLY A CA 1
ATOM 698 C C . GLY A 1 101 ? 42.487 -19.478 -42.291 1.00 98.38 101 GLY A C 1
ATOM 699 O O . GLY A 1 101 ? 41.647 -20.356 -42.079 1.00 98.38 101 GLY A O 1
ATOM 700 N N . TYR A 1 102 ? 43.285 -19.000 -41.338 1.00 98.19 102 TYR A N 1
ATOM 701 C CA . TYR A 1 102 ? 43.259 -19.421 -39.938 1.00 98.19 102 TYR A CA 1
ATOM 702 C C . TYR A 1 102 ? 42.885 -18.259 -39.019 1.00 98.19 102 TYR A C 1
ATOM 704 O O . TYR A 1 102 ? 43.544 -17.221 -39.028 1.00 98.19 102 TYR A O 1
ATOM 712 N N . ASN A 1 103 ? 41.837 -18.433 -38.218 1.00 97.94 103 ASN A N 1
ATOM 713 C CA . ASN A 1 103 ? 41.349 -17.414 -37.302 1.00 97.94 103 ASN A CA 1
ATOM 714 C C . ASN A 1 103 ? 41.450 -17.860 -35.838 1.00 97.94 103 ASN A C 1
ATOM 716 O O . ASN A 1 103 ? 40.911 -18.895 -35.444 1.00 97.94 103 ASN A O 1
ATOM 720 N N . ASP A 1 104 ? 42.080 -17.025 -35.020 1.00 96.44 104 ASP A N 1
ATOM 721 C CA . ASP A 1 104 ? 42.214 -17.232 -33.577 1.00 96.44 104 ASP A CA 1
ATOM 722 C C . ASP A 1 104 ? 41.708 -16.045 -32.749 1.00 96.44 104 ASP A C 1
ATOM 724 O O . ASP A 1 104 ? 41.736 -16.083 -31.523 1.00 96.44 104 ASP A O 1
ATOM 728 N N . TRP A 1 105 ? 41.181 -15.006 -33.411 1.00 96.50 105 TRP A N 1
ATOM 729 C CA . TRP A 1 105 ? 40.567 -13.853 -32.752 1.00 96.50 105 TRP A CA 1
ATOM 730 C C . TRP A 1 105 ? 39.287 -13.370 -33.458 1.00 96.50 105 TRP A C 1
ATOM 732 O O . TRP A 1 105 ? 38.659 -14.113 -34.207 1.00 96.50 105 TRP A O 1
ATOM 742 N N . VAL A 1 106 ? 38.829 -12.154 -33.165 1.00 97.50 106 VAL A N 1
ATOM 743 C CA . VAL A 1 106 ? 37.554 -11.622 -33.654 1.00 97.50 106 VAL A CA 1
ATOM 744 C C . VAL A 1 106 ? 37.610 -11.243 -35.135 1.00 97.50 106 VAL A C 1
ATOM 746 O O . VAL A 1 106 ? 38.409 -10.401 -35.550 1.00 97.50 106 VAL A O 1
ATOM 749 N N . ILE A 1 107 ? 36.667 -11.795 -35.898 1.00 98.44 107 ILE A N 1
ATOM 750 C CA . ILE A 1 107 ? 36.205 -11.268 -37.183 1.00 98.44 107 ILE A CA 1
ATOM 751 C C . ILE A 1 107 ? 34.809 -10.687 -36.950 1.00 98.44 107 ILE A C 1
ATOM 753 O O . ILE A 1 107 ? 33.883 -11.411 -36.582 1.00 98.44 107 ILE A O 1
ATOM 757 N N . GLY A 1 108 ? 34.663 -9.377 -37.125 1.00 97.38 108 GLY A N 1
ATOM 758 C CA . GLY A 1 108 ? 33.432 -8.646 -36.841 1.00 97.38 108 GLY A CA 1
ATOM 759 C C . GLY A 1 108 ? 32.967 -7.817 -38.030 1.00 97.38 108 GLY A C 1
ATOM 760 O O . GLY A 1 108 ? 33.787 -7.182 -38.693 1.00 97.38 108 GLY A O 1
ATOM 761 N N . HIS A 1 109 ? 31.659 -7.750 -38.272 1.00 97.75 109 HIS A N 1
ATOM 762 C CA . HIS A 1 109 ? 31.081 -6.867 -39.295 1.00 97.75 109 HIS A CA 1
ATOM 763 C C . HIS A 1 109 ? 31.741 -7.047 -40.673 1.00 97.75 109 HIS A C 1
ATOM 765 O O . HIS A 1 109 ? 32.073 -6.069 -41.325 1.00 97.75 109 HIS A O 1
ATOM 771 N N . SER A 1 110 ? 32.067 -8.272 -41.078 1.00 98.56 110 SER A N 1
ATOM 772 C CA . SER A 1 110 ? 32.932 -8.516 -42.238 1.00 98.56 110 SER A CA 1
ATOM 773 C C . SER A 1 110 ? 32.323 -9.543 -43.177 1.00 98.56 110 SER A C 1
ATOM 775 O O . SER A 1 110 ? 31.467 -10.330 -42.771 1.00 98.56 110 SER A O 1
ATOM 777 N N . TYR A 1 111 ? 32.738 -9.549 -44.443 1.00 98.69 111 TYR A N 1
ATOM 778 C CA . TYR A 1 111 ? 32.169 -10.500 -45.394 1.00 98.69 111 TYR A CA 1
ATOM 779 C C . TYR A 1 111 ? 33.119 -10.972 -46.490 1.00 98.69 111 TYR A C 1
ATOM 781 O O . TYR A 1 111 ? 34.125 -10.331 -46.791 1.00 98.69 111 TYR A O 1
ATOM 789 N N . ALA A 1 112 ? 32.790 -12.111 -47.099 1.00 98.62 112 ALA A N 1
ATOM 790 C CA . ALA A 1 112 ? 33.512 -12.634 -48.253 1.00 98.62 112 ALA A CA 1
ATOM 791 C C . ALA A 1 112 ? 32.576 -13.146 -49.352 1.00 98.62 112 ALA A C 1
ATOM 793 O O . ALA A 1 112 ? 31.642 -13.905 -49.093 1.00 98.62 112 ALA A O 1
ATOM 794 N N . THR A 1 113 ? 32.852 -12.757 -50.596 1.00 98.19 113 THR A N 1
ATOM 795 C CA . THR A 1 113 ? 32.037 -13.144 -51.765 1.00 98.19 113 THR A CA 1
ATOM 796 C C . THR A 1 113 ? 32.829 -13.870 -52.853 1.00 98.19 113 THR A C 1
ATOM 798 O O . THR A 1 113 ? 32.242 -14.404 -53.793 1.00 98.19 113 THR A O 1
ATOM 801 N N . GLY A 1 114 ? 34.160 -13.923 -52.736 1.00 97.19 114 GLY A N 1
ATOM 802 C CA . GLY A 1 114 ? 35.022 -14.619 -53.690 1.00 97.19 114 GLY A CA 1
ATOM 803 C C . GLY A 1 114 ? 34.906 -16.142 -53.595 1.00 97.19 114 GLY A C 1
ATOM 804 O O . GLY A 1 114 ? 34.664 -16.691 -52.523 1.00 97.19 114 GLY A O 1
ATOM 805 N N . SER A 1 115 ? 35.108 -16.847 -54.712 1.00 98.25 115 SER A N 1
ATOM 806 C CA . SER A 1 115 ? 35.105 -18.317 -54.721 1.00 98.25 115 SER A CA 1
ATOM 807 C C . SER A 1 115 ? 36.283 -18.883 -53.926 1.00 98.25 115 SER A C 1
ATOM 809 O O . SER A 1 115 ? 37.422 -18.449 -54.131 1.00 98.25 115 SER A O 1
ATOM 811 N N . VAL A 1 116 ? 36.037 -19.905 -53.108 1.00 98.69 116 VAL A N 1
ATOM 812 C CA . VAL A 1 116 ? 37.043 -20.542 -52.251 1.00 98.69 116 VAL A CA 1
ATOM 813 C C . VAL A 1 116 ? 37.222 -22.000 -52.661 1.00 98.69 116 VAL A C 1
ATOM 815 O O . VAL A 1 116 ? 36.276 -22.788 -52.627 1.00 98.69 116 VAL A O 1
ATOM 818 N N . LYS A 1 117 ? 38.445 -22.378 -53.042 1.00 98.44 117 LYS A N 1
ATOM 819 C CA . LYS A 1 117 ? 38.795 -23.751 -53.420 1.00 98.44 117 LYS A CA 1
ATOM 820 C C . LYS A 1 117 ? 39.961 -24.273 -52.587 1.00 98.44 117 LYS A C 1
ATOM 822 O O . LYS A 1 117 ? 41.010 -23.637 -52.547 1.00 98.44 117 LYS A O 1
ATOM 827 N N . GLY A 1 118 ? 39.816 -25.450 -51.986 1.00 97.38 118 GLY A N 1
ATOM 828 C CA . GLY A 1 118 ? 40.894 -26.086 -51.226 1.00 97.38 118 GLY A CA 1
ATOM 829 C C . GLY A 1 118 ? 40.773 -27.601 -51.111 1.00 97.38 118 GLY A C 1
ATOM 830 O O . GLY A 1 118 ? 39.843 -28.198 -51.642 1.00 97.38 118 GLY A O 1
ATOM 831 N N . ASN A 1 119 ? 41.712 -28.232 -50.415 1.00 96.62 119 ASN A N 1
ATOM 832 C CA . ASN A 1 119 ? 41.696 -29.667 -50.139 1.00 96.62 119 ASN A CA 1
ATOM 833 C C . ASN A 1 119 ? 41.039 -29.976 -48.788 1.00 96.62 119 ASN A C 1
ATOM 835 O O . ASN A 1 119 ? 40.187 -30.857 -48.747 1.00 96.62 119 ASN A O 1
ATOM 839 N N . ASP A 1 120 ? 41.385 -29.263 -47.711 1.00 96.00 120 ASP A N 1
ATOM 840 C CA . ASP A 1 120 ? 40.839 -29.489 -46.361 1.00 96.00 120 ASP A CA 1
ATOM 841 C C . ASP A 1 120 ? 40.640 -28.177 -45.579 1.00 96.00 120 ASP A C 1
ATOM 843 O O . ASP A 1 120 ? 41.393 -27.218 -45.754 1.00 96.00 120 ASP A O 1
ATOM 847 N N . LYS A 1 121 ? 39.618 -28.133 -44.713 1.00 97.25 121 LYS A N 1
ATOM 848 C CA . LYS A 1 121 ? 39.196 -26.959 -43.917 1.00 97.25 121 LYS A CA 1
ATOM 849 C C . LYS A 1 121 ? 38.994 -25.712 -44.783 1.00 97.25 121 LYS A C 1
ATOM 851 O O . LYS A 1 121 ? 39.738 -24.734 -44.700 1.00 97.25 121 LYS A O 1
ATOM 856 N N . VAL A 1 122 ? 37.986 -25.782 -45.646 1.00 98.31 122 VAL A N 1
ATOM 857 C CA . VAL A 1 122 ? 37.647 -24.748 -46.628 1.00 98.31 122 VAL A CA 1
ATOM 858 C C . VAL A 1 122 ? 36.336 -24.076 -46.229 1.00 98.31 122 VAL A C 1
ATOM 860 O O . VAL A 1 122 ? 35.316 -24.755 -46.123 1.00 98.31 122 VAL A O 1
ATOM 863 N N . GLY A 1 123 ? 36.345 -22.763 -46.005 1.00 97.81 123 GLY A N 1
ATOM 864 C CA . GLY A 1 123 ? 35.147 -22.027 -45.596 1.00 97.81 123 GLY A CA 1
ATOM 865 C C . GLY A 1 123 ? 34.906 -20.754 -46.389 1.00 97.81 123 GLY A C 1
ATOM 866 O O . GLY A 1 123 ? 35.849 -20.102 -46.836 1.00 97.81 123 GLY A O 1
ATOM 867 N N . GLY A 1 124 ? 33.637 -20.377 -46.547 1.00 98.25 124 GLY A N 1
ATOM 868 C CA . GLY A 1 124 ? 33.270 -19.177 -47.303 1.00 98.25 124 GLY A CA 1
ATOM 869 C C . GLY A 1 124 ? 33.833 -17.886 -46.703 1.00 98.25 124 GLY A C 1
ATOM 870 O O . GLY A 1 124 ? 34.294 -17.028 -47.446 1.00 98.25 124 GLY A O 1
ATOM 871 N N . LEU A 1 125 ? 33.886 -17.762 -45.371 1.00 98.50 125 LEU A N 1
ATOM 872 C CA . LEU A 1 125 ? 34.527 -16.642 -44.667 1.00 98.50 125 LEU A CA 1
ATOM 873 C C . LEU A 1 125 ? 35.882 -17.050 -44.081 1.00 98.50 125 LEU A C 1
ATOM 875 O O . LEU A 1 125 ? 36.881 -16.372 -44.327 1.00 98.50 125 LEU A O 1
ATOM 879 N N . ALA A 1 126 ? 35.924 -18.151 -43.325 1.00 98.19 126 ALA A N 1
ATOM 880 C CA . ALA A 1 126 ? 37.129 -18.609 -42.640 1.00 98.19 126 ALA A CA 1
ATOM 881 C C . ALA A 1 126 ? 37.445 -20.086 -42.912 1.00 98.19 126 ALA A C 1
ATOM 883 O O . ALA A 1 126 ? 36.562 -20.935 -42.829 1.00 98.19 126 ALA A O 1
ATOM 884 N N . GLY A 1 127 ? 38.707 -20.426 -43.178 1.00 97.69 127 GLY A N 1
ATOM 885 C CA . GLY A 1 127 ? 39.113 -21.824 -43.367 1.00 97.69 127 GLY A CA 1
ATOM 886 C C . GLY A 1 127 ? 38.954 -22.636 -42.079 1.00 97.69 127 GLY A C 1
ATOM 887 O O . GLY A 1 127 ? 38.231 -23.634 -42.030 1.00 97.69 127 GLY A O 1
ATOM 888 N N . SER A 1 128 ? 39.561 -22.158 -40.994 1.00 96.31 128 SER A N 1
ATOM 889 C CA . SER A 1 128 ? 39.346 -22.695 -39.650 1.00 96.31 128 SER A CA 1
ATOM 890 C C . SER A 1 128 ? 39.298 -21.611 -38.587 1.00 96.31 128 SER A C 1
ATOM 892 O O . SER A 1 128 ? 40.021 -20.622 -38.691 1.00 96.31 128 SER A O 1
ATOM 894 N N . SER A 1 129 ? 38.550 -21.868 -37.519 1.00 94.56 129 SER A N 1
ATOM 895 C CA . SER A 1 129 ? 38.502 -21.020 -36.334 1.00 94.56 129 SER A CA 1
ATOM 896 C C . SER A 1 129 ? 38.645 -21.876 -35.071 1.00 94.56 129 SER A C 1
ATOM 898 O O . SER A 1 129 ? 37.850 -22.796 -34.859 1.00 94.56 129 SER A O 1
ATOM 900 N N . GLN A 1 130 ? 39.695 -21.634 -34.277 1.00 88.12 130 GLN A N 1
ATOM 901 C CA . GLN A 1 130 ? 39.951 -22.390 -33.042 1.00 88.12 130 GLN A CA 1
ATOM 902 C C . GLN A 1 130 ? 39.413 -21.654 -31.821 1.00 88.12 130 GLN A C 1
ATOM 904 O O . GLN A 1 130 ? 38.455 -22.125 -31.211 1.00 88.12 130 GLN A O 1
ATOM 909 N N . LEU A 1 131 ? 39.990 -20.493 -31.495 1.00 87.12 131 LEU A N 1
ATOM 910 C CA . LEU A 1 131 ? 39.506 -19.609 -30.427 1.00 87.12 131 LEU A CA 1
ATOM 911 C C . LEU A 1 131 ? 38.839 -18.335 -30.967 1.00 87.12 131 LEU A C 1
ATOM 913 O O . LEU A 1 131 ? 38.129 -17.646 -30.237 1.00 87.12 131 LEU A O 1
ATOM 917 N N . GLY A 1 132 ? 39.003 -18.036 -32.257 1.00 87.12 132 GLY A N 1
ATOM 918 C CA . GLY A 1 132 ? 38.577 -16.762 -32.828 1.00 87.12 132 GLY A CA 1
ATOM 919 C C . GLY A 1 132 ? 37.075 -16.647 -33.047 1.00 87.12 132 GLY A C 1
ATOM 920 O O . GLY A 1 132 ? 36.482 -17.513 -33.675 1.00 87.12 132 GLY A O 1
ATOM 921 N N . HIS A 1 133 ? 36.426 -15.606 -32.533 1.00 94.31 133 HIS A N 1
ATOM 922 C CA . HIS A 1 133 ? 34.977 -15.430 -32.672 1.00 94.31 133 HIS A CA 1
ATOM 923 C C . HIS A 1 133 ? 34.601 -14.803 -34.019 1.00 94.31 133 HIS A C 1
ATOM 925 O O . HIS A 1 133 ? 35.302 -13.922 -34.512 1.00 94.31 133 HIS A O 1
ATOM 931 N N . ILE A 1 134 ? 33.474 -15.223 -34.594 1.00 97.44 134 ILE A N 1
ATOM 932 C CA . ILE A 1 134 ? 32.917 -14.623 -35.812 1.00 97.44 134 ILE A CA 1
ATOM 933 C C . ILE A 1 134 ? 31.567 -14.004 -35.474 1.00 97.44 134 ILE A C 1
ATOM 935 O O . ILE A 1 134 ? 30.633 -14.697 -35.066 1.00 97.44 134 ILE A O 1
ATOM 939 N N . LEU A 1 135 ? 31.491 -12.684 -35.614 1.00 96.81 135 LEU A N 1
ATOM 940 C CA . LEU A 1 135 ? 30.380 -11.870 -35.142 1.00 96.81 135 LEU A CA 1
ATOM 941 C C . LEU A 1 135 ? 29.832 -11.031 -36.299 1.00 96.81 135 LEU A C 1
ATOM 943 O O . LEU A 1 135 ? 30.599 -10.345 -36.980 1.00 96.81 135 LEU A O 1
ATOM 947 N N . VAL A 1 136 ? 28.511 -11.033 -36.497 1.00 96.62 136 VAL A N 1
ATOM 948 C CA . VAL A 1 136 ? 27.821 -10.106 -37.416 1.00 96.62 136 VAL A CA 1
ATOM 949 C C . VAL A 1 136 ? 28.464 -10.106 -38.814 1.00 96.62 136 VAL A C 1
ATOM 951 O O . VAL A 1 136 ? 28.820 -9.061 -39.339 1.00 96.62 136 VAL A O 1
ATOM 954 N N . SER A 1 137 ? 28.758 -11.281 -39.368 1.00 98.19 137 SER A N 1
ATOM 955 C CA . SER A 1 137 ? 29.572 -11.432 -40.586 1.00 98.19 137 SER A CA 1
ATOM 956 C C . SER A 1 137 ? 28.935 -12.413 -41.562 1.00 98.19 137 SER A C 1
ATOM 958 O O . SER A 1 137 ? 28.107 -13.228 -41.156 1.00 98.19 137 SER A O 1
ATOM 960 N N . TYR A 1 138 ? 29.297 -12.369 -42.846 1.00 98.31 138 TYR A N 1
ATOM 961 C CA . TYR A 1 138 ? 28.678 -13.285 -43.805 1.00 98.31 138 TYR A CA 1
ATOM 962 C C . TYR A 1 138 ? 29.548 -13.754 -44.970 1.00 98.31 138 TYR A C 1
ATOM 964 O O . TYR A 1 138 ? 30.554 -13.137 -45.308 1.00 98.31 138 TYR A O 1
ATOM 972 N N . ALA A 1 139 ? 29.145 -14.856 -45.606 1.00 98.44 139 ALA A N 1
ATOM 973 C CA . ALA A 1 139 ? 29.775 -15.351 -46.827 1.00 98.44 139 ALA A CA 1
ATOM 974 C C . ALA A 1 139 ? 28.762 -15.731 -47.912 1.00 98.44 139 ALA A C 1
ATOM 976 O O . ALA A 1 139 ? 27.698 -16.276 -47.622 1.00 98.44 139 ALA A O 1
ATOM 977 N N . THR A 1 140 ? 29.117 -15.468 -49.170 1.00 98.19 140 THR A N 1
ATOM 978 C CA . THR A 1 140 ? 28.292 -15.821 -50.343 1.00 98.19 140 THR A CA 1
ATOM 979 C C . THR A 1 140 ? 29.086 -16.476 -51.472 1.00 98.19 140 THR A C 1
ATOM 981 O O . THR A 1 140 ? 28.496 -16.939 -52.445 1.00 98.19 140 THR A O 1
ATOM 984 N N . GLY A 1 141 ? 30.414 -16.544 -51.381 1.00 96.62 141 GLY A N 1
ATOM 985 C CA . GLY A 1 141 ? 31.239 -17.129 -52.437 1.00 96.62 141 GLY A CA 1
ATOM 986 C C . GLY A 1 141 ? 31.095 -18.656 -52.539 1.00 96.62 141 GLY A C 1
ATOM 987 O O . GLY A 1 141 ? 31.014 -19.315 -51.502 1.00 96.62 141 GLY A O 1
ATOM 988 N N . PRO A 1 142 ? 31.117 -19.254 -53.748 1.00 98.06 142 PRO A N 1
ATOM 989 C CA . PRO A 1 142 ? 31.111 -20.709 -53.912 1.00 98.06 142 PRO A CA 1
ATOM 990 C C . PRO A 1 142 ? 32.259 -21.385 -53.158 1.00 98.06 142 PRO A C 1
ATOM 992 O O . PRO A 1 142 ? 33.412 -20.966 -53.295 1.00 98.06 142 PRO A O 1
ATOM 995 N N . VAL A 1 143 ? 31.964 -22.454 -52.412 1.00 98.25 143 VAL A N 1
ATOM 996 C CA . VAL A 1 143 ? 32.951 -23.206 -51.620 1.00 98.25 143 VAL A CA 1
ATOM 997 C C . VAL A 1 143 ? 33.135 -24.603 -52.204 1.00 98.25 143 VAL A C 1
ATOM 999 O O . VAL A 1 143 ? 32.195 -25.394 -52.260 1.00 98.25 143 VAL A O 1
ATOM 1002 N N . ALA A 1 144 ? 34.362 -24.932 -52.611 1.00 97.00 144 ALA A N 1
ATOM 1003 C CA . ALA A 1 144 ? 34.720 -26.240 -53.152 1.00 97.00 144 ALA A CA 1
ATOM 1004 C C . ALA A 1 144 ? 35.913 -26.843 -52.398 1.00 97.00 144 ALA A C 1
ATOM 1006 O O . ALA A 1 144 ? 37.031 -26.332 -52.473 1.00 97.00 144 ALA A O 1
ATOM 1007 N N . GLY A 1 145 ? 35.704 -27.972 -51.722 1.00 92.69 145 GLY A N 1
ATOM 1008 C CA . GLY A 1 145 ? 36.794 -28.710 -51.092 1.00 92.69 145 GLY A CA 1
ATOM 1009 C C . GLY A 1 145 ? 36.548 -30.205 -50.973 1.00 92.69 145 GLY A C 1
ATOM 1010 O O . GLY A 1 145 ? 35.420 -30.668 -51.117 1.00 92.69 145 GLY A O 1
ATOM 1011 N N . THR A 1 146 ? 37.625 -30.963 -50.758 1.00 90.75 146 THR A N 1
ATOM 1012 C CA . THR A 1 146 ? 37.583 -32.435 -50.672 1.00 90.75 146 THR A CA 1
ATOM 1013 C C . THR A 1 146 ? 37.503 -32.976 -49.240 1.00 90.75 146 THR A C 1
ATOM 1015 O O . THR A 1 146 ? 37.157 -34.139 -49.055 1.00 90.75 146 THR A O 1
ATOM 1018 N N . GLY A 1 147 ? 37.838 -32.153 -48.245 1.00 92.50 147 GLY A N 1
ATOM 1019 C CA . GLY A 1 147 ? 37.839 -32.459 -46.814 1.00 92.50 147 GLY A CA 1
ATOM 1020 C C . GLY A 1 147 ? 36.758 -31.681 -46.062 1.00 92.50 147 GLY A C 1
ATOM 1021 O O . GLY A 1 147 ? 35.633 -31.548 -46.541 1.00 92.50 147 GLY A O 1
ATOM 1022 N N . ALA A 1 148 ? 37.085 -31.154 -44.880 1.00 94.19 148 ALA A N 1
ATOM 1023 C CA . ALA A 1 148 ? 36.146 -30.357 -44.095 1.00 94.19 148 ALA A CA 1
ATOM 1024 C C . ALA A 1 148 ? 35.779 -29.059 -44.832 1.00 94.19 148 ALA A C 1
ATOM 1026 O O . ALA A 1 148 ? 36.636 -28.215 -45.084 1.00 94.19 148 ALA A O 1
ATOM 1027 N N . THR A 1 149 ? 34.501 -28.892 -45.161 1.00 95.94 149 THR A N 1
ATOM 1028 C CA . THR A 1 149 ? 33.952 -27.696 -45.811 1.00 95.94 149 THR A CA 1
ATOM 1029 C C . THR A 1 149 ? 32.865 -27.059 -44.943 1.00 95.94 149 THR A C 1
ATOM 1031 O O . THR A 1 149 ? 32.327 -27.703 -44.029 1.00 95.94 149 THR A O 1
ATOM 1034 N N . GLY A 1 150 ? 32.583 -25.779 -45.183 1.00 96.44 150 GLY A N 1
ATOM 1035 C CA . GLY A 1 150 ? 31.422 -25.107 -44.606 1.00 96.44 150 GLY A CA 1
ATOM 1036 C C . GLY A 1 150 ? 31.119 -23.762 -45.256 1.00 96.44 150 GLY A C 1
ATOM 1037 O O . GLY A 1 150 ? 32.005 -23.099 -45.801 1.00 96.44 150 GLY A O 1
ATOM 1038 N N . GLY A 1 151 ? 29.850 -23.365 -45.224 1.00 96.81 151 GLY A N 1
ATOM 1039 C CA . GLY A 1 151 ? 29.375 -22.165 -45.910 1.00 96.81 151 GLY A CA 1
ATOM 1040 C C . GLY A 1 151 ? 29.956 -20.868 -45.346 1.00 96.81 151 GLY A C 1
ATOM 1041 O O . GLY A 1 151 ? 30.294 -19.966 -46.106 1.00 96.81 151 GLY A O 1
ATOM 1042 N N . LEU A 1 152 ? 30.168 -20.799 -44.027 1.00 97.56 152 LEU A N 1
ATOM 1043 C CA . LEU A 1 152 ? 30.849 -19.680 -43.365 1.00 97.56 152 LEU A CA 1
ATOM 1044 C C . LEU A 1 152 ? 32.237 -20.093 -42.841 1.00 97.56 152 LEU A C 1
ATOM 1046 O O . LEU A 1 152 ? 33.220 -19.435 -43.182 1.00 97.56 152 LEU A O 1
ATOM 1050 N N . ILE A 1 153 ? 32.352 -21.186 -42.073 1.00 96.94 153 ILE A N 1
ATOM 1051 C CA . ILE A 1 153 ? 33.644 -21.703 -41.575 1.00 96.94 153 ILE A CA 1
ATOM 1052 C C . ILE A 1 153 ? 33.873 -23.152 -42.021 1.00 96.94 153 ILE A C 1
ATOM 1054 O O . ILE A 1 153 ? 32.989 -23.987 -41.872 1.00 96.94 153 ILE A O 1
ATOM 1058 N N . GLY A 1 154 ? 35.076 -23.494 -42.491 1.00 96.38 154 GLY A N 1
ATOM 1059 C CA . GLY A 1 154 ? 35.421 -24.871 -42.872 1.00 96.38 154 GLY A CA 1
ATOM 1060 C C . GLY A 1 154 ? 35.570 -25.822 -41.677 1.00 96.38 154 GLY A C 1
ATOM 1061 O O . GLY A 1 154 ? 35.044 -26.939 -41.682 1.00 96.38 154 GLY A O 1
ATOM 1062 N N . TYR A 1 155 ? 36.243 -25.379 -40.615 1.00 95.56 155 TYR A N 1
ATOM 1063 C CA . TYR A 1 155 ? 36.412 -26.121 -39.361 1.00 95.56 155 TYR A CA 1
ATOM 1064 C C . TYR A 1 155 ? 36.289 -25.198 -38.143 1.00 95.56 155 TYR A C 1
ATOM 1066 O O . TYR A 1 155 ? 37.037 -24.231 -38.026 1.00 95.56 155 TYR A O 1
ATOM 1074 N N . ASN A 1 156 ? 35.366 -25.512 -37.235 1.00 92.75 156 ASN A N 1
ATOM 1075 C CA . ASN A 1 156 ? 35.150 -24.782 -35.987 1.00 92.75 156 ASN A CA 1
ATOM 1076 C C . ASN A 1 156 ? 35.512 -25.684 -34.798 1.00 92.75 156 ASN A C 1
ATOM 1078 O O . ASN A 1 156 ? 34.961 -26.780 -34.695 1.00 92.75 156 ASN A O 1
ATOM 1082 N N . GLU A 1 157 ? 36.417 -25.243 -33.920 1.00 89.19 157 GLU A N 1
ATOM 1083 C CA . GLU A 1 157 ? 36.783 -25.993 -32.709 1.00 89.19 157 GLU A CA 1
ATOM 1084 C C . GLU A 1 157 ? 36.068 -25.459 -31.461 1.00 89.19 157 GLU A C 1
ATOM 1086 O O . GLU A 1 157 ? 35.318 -26.194 -30.821 1.00 89.19 157 GLU A O 1
ATOM 1091 N N . LYS A 1 158 ? 36.299 -24.187 -31.101 1.00 87.50 158 LYS A N 1
ATOM 1092 C CA . LYS A 1 158 ? 35.740 -23.543 -29.896 1.00 87.50 158 LYS A CA 1
ATOM 1093 C C . LYS A 1 158 ? 35.263 -22.111 -30.151 1.00 87.50 158 LYS A C 1
ATOM 1095 O O . LYS A 1 158 ? 35.056 -21.351 -29.204 1.00 87.50 158 LYS A O 1
ATOM 1100 N N . SER A 1 159 ? 35.097 -21.713 -31.408 1.00 88.25 159 SER A N 1
ATOM 1101 C CA . SER A 1 159 ? 34.711 -20.349 -31.745 1.00 88.25 159 SER A CA 1
ATOM 1102 C C . SER A 1 159 ? 33.228 -20.099 -31.502 1.00 88.25 159 SER A C 1
ATOM 1104 O O . SER A 1 159 ? 32.373 -20.878 -31.927 1.00 88.25 159 SER A O 1
ATOM 1106 N N . LEU A 1 160 ? 32.922 -18.956 -30.882 1.00 91.94 160 LEU A N 1
ATOM 1107 C CA . LEU A 1 160 ? 31.578 -18.394 -30.887 1.00 91.94 160 LEU A CA 1
ATOM 1108 C C . LEU A 1 160 ? 31.264 -17.852 -32.283 1.00 91.94 160 LEU A C 1
ATOM 1110 O O . LEU A 1 160 ? 32.011 -17.033 -32.824 1.00 91.94 160 LEU A O 1
ATOM 1114 N N . ILE A 1 161 ? 30.137 -18.290 -32.831 1.00 94.25 161 ILE A N 1
ATOM 1115 C CA . ILE A 1 161 ? 29.564 -17.763 -34.065 1.00 94.25 161 ILE A CA 1
ATOM 1116 C C . ILE A 1 161 ? 28.258 -17.086 -33.676 1.00 94.25 161 ILE A C 1
ATOM 1118 O O . ILE A 1 161 ? 27.354 -17.742 -33.165 1.00 94.25 161 ILE A O 1
ATOM 1122 N N . TYR A 1 162 ? 28.177 -15.774 -33.871 1.00 94.06 162 TYR A N 1
ATOM 1123 C CA . TYR A 1 162 ? 27.032 -14.979 -33.442 1.00 94.06 162 TYR A CA 1
ATOM 1124 C C . TYR A 1 162 ? 26.528 -14.118 -34.593 1.00 94.06 162 TYR A C 1
ATOM 1126 O O . TYR A 1 162 ? 27.294 -13.343 -35.173 1.00 94.06 162 TYR A O 1
ATOM 1134 N N . GLN A 1 163 ? 25.244 -14.272 -34.929 1.00 94.25 163 GLN A N 1
ATOM 1135 C CA . GLN A 1 163 ? 24.565 -13.520 -35.992 1.00 94.25 163 GLN A CA 1
ATOM 1136 C C . GLN A 1 163 ? 25.363 -13.449 -37.292 1.00 94.25 163 GLN A C 1
ATOM 1138 O O . GLN A 1 163 ? 25.492 -12.384 -37.900 1.00 94.25 163 GLN A O 1
ATOM 1143 N N . SER A 1 164 ? 25.964 -14.578 -37.657 1.00 97.12 164 SER A N 1
ATOM 1144 C CA . SER A 1 164 ? 26.813 -14.688 -38.829 1.00 97.12 164 SER A CA 1
ATOM 1145 C C . SER A 1 164 ? 26.283 -15.775 -39.740 1.00 97.12 164 SER A C 1
ATOM 1147 O O . SER A 1 164 ? 25.996 -16.892 -39.299 1.00 97.12 164 SER A O 1
ATOM 1149 N N . TYR A 1 165 ? 26.146 -15.426 -41.010 1.00 97.31 165 TYR A N 1
ATOM 1150 C CA . TYR A 1 165 ? 25.289 -16.144 -41.940 1.00 97.31 165 TYR A CA 1
ATOM 1151 C C . TYR A 1 165 ? 26.043 -16.509 -43.204 1.00 97.31 165 TYR A C 1
ATOM 1153 O O . TYR A 1 165 ? 27.025 -15.868 -43.570 1.00 97.31 165 TYR A O 1
ATOM 1161 N N . TYR A 1 166 ? 25.563 -17.511 -43.915 1.00 97.94 166 TYR A N 1
ATOM 1162 C CA . TYR A 1 166 ? 26.024 -17.746 -45.270 1.00 97.94 166 TYR A CA 1
ATOM 1163 C C . TYR A 1 166 ? 24.860 -18.069 -46.185 1.00 97.94 166 TYR A C 1
ATOM 1165 O O . TYR A 1 166 ? 23.847 -18.634 -45.767 1.00 97.94 166 TYR A O 1
ATOM 1173 N N . ASP A 1 167 ? 25.033 -17.713 -47.447 1.00 98.06 167 ASP A N 1
ATOM 1174 C CA . ASP A 1 167 ? 24.083 -18.065 -48.484 1.00 98.06 167 ASP A CA 1
ATOM 1175 C C . ASP A 1 167 ? 24.304 -19.522 -48.905 1.00 98.06 167 ASP A C 1
ATOM 1177 O O . ASP A 1 167 ? 25.318 -19.875 -49.512 1.00 98.06 167 ASP A O 1
ATOM 1181 N N . ARG A 1 168 ? 23.361 -20.395 -48.553 1.00 97.25 168 ARG A N 1
ATOM 1182 C CA . ARG A 1 168 ? 23.449 -21.838 -48.817 1.00 97.25 168 ARG A CA 1
ATOM 1183 C C . ARG A 1 168 ? 23.406 -22.180 -50.310 1.00 97.25 168 ARG A C 1
ATOM 1185 O O . ARG A 1 168 ? 23.952 -23.196 -50.731 1.00 97.25 168 ARG A O 1
ATOM 1192 N N . GLU A 1 169 ? 22.756 -21.341 -51.112 1.00 97.62 169 GLU A N 1
ATOM 1193 C CA . GLU A 1 169 ? 22.560 -21.563 -52.543 1.00 97.62 169 GLU A CA 1
ATOM 1194 C C . GLU A 1 169 ? 23.818 -21.175 -53.319 1.00 97.62 169 GLU A C 1
ATOM 1196 O O . GLU A 1 169 ? 24.274 -21.939 -54.171 1.00 97.62 169 GLU A O 1
ATOM 1201 N N . THR A 1 170 ? 24.432 -20.039 -52.983 1.00 97.62 170 THR A N 1
ATOM 1202 C CA . THR A 1 170 ? 25.634 -19.570 -53.685 1.00 97.62 170 THR A CA 1
ATOM 1203 C C . THR A 1 170 ? 26.914 -20.231 -53.182 1.00 97.62 170 THR A C 1
ATOM 1205 O O . THR A 1 170 ? 27.802 -20.525 -53.984 1.00 97.62 170 THR A O 1
ATOM 1208 N N . THR A 1 171 ? 27.016 -20.522 -51.880 1.00 97.50 171 THR A N 1
ATOM 1209 C CA . THR A 1 171 ? 28.159 -21.278 -51.335 1.00 97.50 171 THR A CA 1
ATOM 1210 C C . THR A 1 171 ? 28.113 -22.754 -51.733 1.00 97.50 171 THR A C 1
ATOM 1212 O O . THR A 1 171 ? 29.162 -23.400 -51.802 1.00 97.50 171 THR A O 1
ATOM 1215 N N . GLY A 1 172 ? 26.914 -23.287 -52.003 1.00 96.19 172 GLY A N 1
ATOM 1216 C CA . GLY A 1 172 ? 26.666 -24.710 -52.240 1.00 96.19 172 GLY A CA 1
ATOM 1217 C C . GLY A 1 172 ? 26.757 -25.569 -50.975 1.00 96.19 172 GLY A C 1
ATOM 1218 O O . GLY A 1 172 ? 26.935 -26.783 -51.078 1.00 96.19 172 GLY A O 1
ATOM 1219 N N . GLN A 1 173 ? 26.684 -24.952 -49.793 1.00 95.25 173 GLN A N 1
ATOM 1220 C CA . GLN A 1 173 ? 26.831 -25.605 -48.490 1.00 95.25 173 GLN A CA 1
ATOM 1221 C C . GLN A 1 173 ? 25.516 -25.564 -47.701 1.00 95.25 173 GLN A C 1
ATOM 1223 O O . GLN A 1 173 ? 24.650 -24.738 -47.961 1.00 95.25 173 GLN A O 1
ATOM 1228 N N . GLY A 1 174 ? 25.351 -26.458 -46.726 1.00 87.19 174 GLY A N 1
ATOM 1229 C CA . GLY A 1 174 ? 24.145 -26.551 -45.887 1.00 87.19 174 GLY A CA 1
ATOM 1230 C C . GLY A 1 174 ? 24.441 -27.095 -44.489 1.00 87.19 174 GLY A C 1
ATOM 1231 O O . GLY A 1 174 ? 23.618 -27.790 -43.896 1.00 87.19 174 GLY A O 1
ATOM 1232 N N . ASP A 1 175 ? 25.657 -26.856 -44.006 1.00 87.25 175 ASP A N 1
ATOM 1233 C CA . ASP A 1 175 ? 26.160 -27.308 -42.717 1.00 87.25 175 ASP A CA 1
ATOM 1234 C C . ASP A 1 175 ? 25.584 -26.524 -41.521 1.00 87.25 175 ASP A C 1
ATOM 1236 O O . ASP A 1 175 ? 25.186 -25.363 -41.624 1.00 87.25 175 ASP A O 1
ATOM 1240 N N . THR A 1 176 ? 25.552 -27.171 -40.353 1.00 74.38 176 THR A N 1
ATOM 1241 C CA . THR A 1 176 ? 25.104 -26.583 -39.083 1.00 74.38 176 THR A CA 1
ATOM 1242 C C . THR A 1 176 ? 26.275 -26.462 -38.103 1.00 74.38 176 THR A C 1
ATOM 1244 O O . THR A 1 176 ? 27.221 -27.249 -38.132 1.00 74.38 176 THR A O 1
ATOM 1247 N N . GLY A 1 177 ? 26.246 -25.449 -37.229 1.00 76.12 177 GLY A N 1
ATOM 1248 C CA . GLY A 1 177 ? 27.288 -25.230 -36.210 1.00 76.12 177 GLY A CA 1
ATOM 1249 C C . GLY A 1 177 ? 28.572 -24.544 -36.704 1.00 76.12 177 GLY A C 1
ATOM 1250 O O . GLY A 1 177 ? 29.503 -24.354 -35.918 1.00 76.12 177 GLY A O 1
ATOM 1251 N N . LYS A 1 178 ? 28.627 -24.132 -37.978 1.00 86.56 178 LYS A N 1
ATOM 1252 C CA . LYS A 1 178 ? 29.747 -23.367 -38.555 1.00 86.56 178 LYS A CA 1
ATOM 1253 C C . LYS A 1 178 ? 29.311 -22.064 -39.234 1.00 86.56 178 LYS A C 1
ATOM 1255 O O . LYS A 1 178 ? 30.046 -21.543 -40.063 1.00 86.56 178 LYS A O 1
ATOM 1260 N N . GLY A 1 179 ? 28.140 -21.548 -38.860 1.00 89.88 179 GLY A N 1
ATOM 1261 C CA . GLY A 1 179 ? 27.424 -20.436 -39.492 1.00 89.88 179 GLY A CA 1
ATOM 1262 C C . GLY A 1 179 ? 25.945 -20.778 -39.640 1.00 89.88 179 GLY A C 1
ATOM 1263 O O . GLY A 1 179 ? 25.590 -21.957 -39.669 1.00 89.88 179 GLY A O 1
ATOM 1264 N N . GLU A 1 180 ? 25.081 -19.771 -39.706 1.00 94.88 180 GLU A N 1
ATOM 1265 C CA . GLU A 1 180 ? 23.651 -19.986 -39.946 1.00 94.88 180 GLU A CA 1
ATOM 1266 C C . GLU A 1 180 ? 23.346 -19.957 -41.457 1.00 94.88 180 GLU A C 1
ATOM 1268 O O . GLU A 1 180 ? 23.530 -18.907 -42.082 1.00 94.88 180 GLU A O 1
ATOM 1273 N N . PRO A 1 181 ? 22.880 -21.068 -42.066 1.00 96.38 181 PRO A N 1
ATOM 1274 C CA . PRO A 1 181 ? 22.473 -21.067 -43.466 1.00 96.38 181 PRO A CA 1
ATOM 1275 C C . PRO A 1 181 ? 21.228 -20.215 -43.677 1.00 96.38 181 PRO A C 1
ATOM 1277 O O . PRO A 1 181 ? 20.246 -20.333 -42.943 1.00 96.38 181 PRO A O 1
ATOM 1280 N N . ARG A 1 182 ? 21.235 -19.438 -44.754 1.00 95.62 182 ARG A N 1
ATOM 1281 C CA . ARG A 1 182 ? 20.087 -18.685 -45.260 1.00 95.62 182 ARG A CA 1
ATOM 1282 C C . ARG A 1 182 ? 19.995 -18.881 -46.774 1.00 95.62 182 ARG A C 1
ATOM 1284 O O . ARG A 1 182 ? 21.007 -19.122 -47.430 1.00 95.62 182 ARG A O 1
ATOM 1291 N N . SER A 1 183 ? 18.789 -18.838 -47.328 1.00 97.00 183 SER A N 1
ATOM 1292 C CA . SER A 1 183 ? 18.582 -18.742 -48.781 1.00 97.00 183 SER A CA 1
ATOM 1293 C C . SER A 1 183 ? 19.071 -17.399 -49.320 1.00 97.00 183 SER A C 1
ATOM 1295 O O . SER A 1 183 ? 19.203 -16.438 -48.556 1.00 97.00 183 SER A O 1
ATOM 1297 N N . THR A 1 184 ? 19.272 -17.296 -50.636 1.00 96.88 184 THR A N 1
ATOM 1298 C CA . THR A 1 184 ? 19.606 -16.012 -51.266 1.00 96.88 184 THR A CA 1
ATOM 1299 C C . THR A 1 184 ? 18.547 -14.956 -50.975 1.00 96.88 184 THR A C 1
ATOM 1301 O O . THR A 1 184 ? 18.885 -13.826 -50.636 1.00 96.88 184 THR A O 1
ATOM 1304 N N . THR A 1 185 ? 17.264 -15.324 -51.020 1.00 96.25 185 THR A N 1
ATOM 1305 C CA . THR A 1 185 ? 16.172 -14.397 -50.702 1.00 96.25 185 THR A CA 1
ATOM 1306 C C . THR A 1 185 ? 16.232 -13.919 -49.255 1.00 96.25 185 THR A C 1
ATOM 1308 O O . THR A 1 185 ? 16.137 -12.723 -49.015 1.00 96.25 185 THR A O 1
ATOM 1311 N N . GLU A 1 186 ? 16.436 -14.812 -48.283 1.00 96.00 186 GLU A N 1
ATOM 1312 C CA . GLU A 1 186 ? 16.565 -14.407 -46.876 1.00 96.00 186 GLU A CA 1
ATOM 1313 C C . GLU A 1 186 ? 17.772 -13.485 -46.670 1.00 96.00 186 GLU A C 1
ATOM 1315 O O . GLU A 1 186 ? 17.657 -12.471 -45.987 1.00 96.00 186 GLU A O 1
ATOM 1320 N N . MET A 1 187 ? 18.909 -13.778 -47.306 1.00 96.44 187 MET A N 1
ATOM 1321 C CA . MET A 1 187 ? 20.114 -12.945 -47.225 1.00 96.44 187 MET A CA 1
ATOM 1322 C C . MET A 1 187 ? 19.954 -11.550 -47.857 1.00 96.44 187 MET A C 1
ATOM 1324 O O . MET A 1 187 ? 20.794 -10.677 -47.658 1.00 96.44 187 MET A O 1
ATOM 1328 N N . GLN A 1 188 ? 18.888 -11.328 -48.624 1.00 95.50 188 GLN A N 1
ATOM 1329 C CA . GLN A 1 188 ? 18.570 -10.047 -49.251 1.00 95.50 188 GLN A CA 1
ATOM 1330 C C . GLN A 1 188 ? 17.492 -9.268 -48.489 1.00 95.50 188 GLN A C 1
ATOM 1332 O O . GLN A 1 188 ? 17.026 -8.249 -48.986 1.00 95.50 188 GLN A O 1
ATOM 1337 N N . LEU A 1 189 ? 17.078 -9.721 -47.301 1.00 91.38 189 LEU A N 1
ATOM 1338 C CA . LEU A 1 189 ? 16.040 -9.071 -46.499 1.00 91.38 189 LEU A CA 1
ATOM 1339 C C . LEU A 1 189 ? 16.586 -8.623 -45.142 1.00 91.38 189 LEU A C 1
ATOM 1341 O O . LEU A 1 189 ? 17.132 -9.426 -44.386 1.00 91.38 189 LEU A O 1
ATOM 1345 N N . ARG A 1 190 ? 16.366 -7.354 -44.780 1.00 86.69 190 ARG A N 1
ATOM 1346 C CA . ARG A 1 190 ? 16.730 -6.766 -43.474 1.00 86.69 190 ARG A CA 1
ATOM 1347 C C . ARG A 1 190 ? 16.194 -7.549 -42.292 1.00 86.69 190 ARG A C 1
ATOM 1349 O O . ARG A 1 190 ? 16.879 -7.678 -41.282 1.00 86.69 190 ARG A O 1
ATOM 1356 N N . THR A 1 191 ? 14.979 -8.073 -42.413 1.00 85.19 191 THR A N 1
ATOM 1357 C CA . THR A 1 191 ? 14.307 -8.854 -41.365 1.00 85.19 191 THR A CA 1
ATOM 1358 C C . THR A 1 191 ? 15.055 -10.137 -41.006 1.00 85.19 191 THR A C 1
ATOM 1360 O O . THR A 1 191 ? 14.909 -10.635 -39.893 1.00 85.19 191 THR A O 1
ATOM 1363 N N . SER A 1 192 ? 15.929 -10.632 -41.884 1.00 90.25 192 SER A N 1
ATOM 1364 C CA . SER A 1 192 ? 16.819 -11.762 -41.597 1.00 90.25 192 SER A CA 1
ATOM 1365 C C . SER A 1 192 ? 17.986 -11.404 -40.668 1.00 90.25 192 SER A C 1
ATOM 1367 O O . SER A 1 192 ? 18.707 -12.293 -40.216 1.00 90.25 192 SER A O 1
ATOM 1369 N N . TYR A 1 193 ? 18.169 -10.118 -40.352 1.00 89.06 193 TYR A N 1
ATOM 1370 C CA . TYR A 1 193 ? 19.293 -9.577 -39.588 1.00 89.06 193 TYR A CA 1
ATOM 1371 C C . TYR A 1 193 ? 18.834 -8.740 -38.371 1.00 89.06 193 TYR A C 1
ATOM 1373 O O . TYR A 1 193 ? 19.259 -7.596 -38.210 1.00 89.06 193 TYR A O 1
ATOM 1381 N N . PRO A 1 194 ? 18.006 -9.282 -37.457 1.00 77.00 194 PRO A N 1
ATOM 1382 C CA . PRO A 1 194 ? 17.252 -8.494 -36.469 1.00 77.00 194 PRO A CA 1
ATOM 1383 C C . PRO A 1 194 ? 18.094 -7.697 -35.457 1.00 77.00 194 PRO A C 1
ATOM 1385 O O . PRO A 1 194 ? 17.578 -6.789 -34.815 1.00 77.00 194 PRO A O 1
ATOM 1388 N N . LYS A 1 195 ? 19.390 -8.001 -35.291 1.00 82.62 195 LYS A N 1
ATOM 1389 C CA . LYS A 1 195 ? 20.286 -7.208 -34.419 1.00 82.62 195 LYS A CA 1
ATOM 1390 C C . LYS A 1 195 ? 21.503 -6.626 -35.139 1.00 82.62 195 LYS A C 1
ATOM 1392 O O . LYS A 1 195 ? 22.486 -6.275 -34.494 1.00 82.62 195 LYS A O 1
ATOM 1397 N N . TRP A 1 196 ? 21.468 -6.561 -36.467 1.00 88.88 196 TRP A N 1
ATOM 1398 C CA . TRP A 1 196 ? 22.487 -5.830 -37.211 1.00 88.88 196 TRP A CA 1
ATOM 1399 C C . TRP A 1 196 ? 22.197 -4.333 -37.145 1.00 88.88 196 TRP A C 1
ATOM 1401 O O . TRP A 1 196 ? 21.052 -3.904 -37.270 1.00 88.88 196 TRP A O 1
ATOM 1411 N N . ASP A 1 197 ? 23.251 -3.542 -36.966 1.00 86.81 197 ASP A N 1
ATOM 1412 C CA . ASP A 1 197 ? 23.169 -2.088 -37.038 1.00 86.81 197 ASP A CA 1
ATOM 1413 C C . ASP A 1 197 ? 23.132 -1.641 -38.509 1.00 86.81 197 ASP A C 1
ATOM 1415 O O . ASP A 1 197 ? 24.171 -1.544 -39.168 1.00 86.81 197 ASP A O 1
ATOM 1419 N N . PHE A 1 198 ? 21.929 -1.375 -39.024 1.00 87.50 198 PHE A N 1
ATOM 1420 C CA . PHE A 1 198 ? 21.722 -0.804 -40.359 1.00 87.50 198 PHE A CA 1
ATOM 1421 C C . PHE A 1 198 ? 21.719 0.730 -40.386 1.00 87.50 198 PHE A C 1
ATOM 1423 O O . PHE A 1 198 ? 21.504 1.339 -41.440 1.00 87.50 198 PHE A O 1
ATOM 1430 N N . VAL A 1 199 ? 21.966 1.369 -39.245 1.00 82.12 199 VAL A N 1
ATOM 1431 C CA . VAL A 1 199 ? 22.073 2.821 -39.131 1.00 82.12 199 VAL A CA 1
ATOM 1432 C C . VAL A 1 199 ? 23.531 3.226 -39.332 1.00 82.12 199 VAL A C 1
ATOM 1434 O O . VAL A 1 199 ? 23.838 3.980 -40.254 1.00 82.12 199 VAL A O 1
ATOM 1437 N N . GLY A 1 200 ? 24.443 2.670 -38.532 1.00 83.56 200 GLY A N 1
ATOM 1438 C CA . GLY A 1 200 ? 25.852 3.053 -38.501 1.00 83.56 200 GLY A CA 1
ATOM 1439 C C . GLY A 1 200 ? 26.823 2.107 -39.214 1.00 83.56 200 GLY A C 1
ATOM 1440 O O . GLY A 1 200 ? 27.899 2.552 -39.625 1.00 83.56 200 GLY A O 1
ATOM 1441 N N . LYS A 1 201 ? 26.501 0.813 -39.372 1.00 89.94 201 LYS A N 1
ATOM 1442 C CA . LYS A 1 201 ? 27.470 -0.194 -39.869 1.00 89.94 201 LYS A CA 1
ATOM 1443 C C . LYS A 1 201 ? 27.131 -0.785 -41.226 1.00 89.94 201 LYS A C 1
ATOM 1445 O O . LYS A 1 201 ? 27.993 -0.810 -42.106 1.00 89.94 201 LYS A O 1
ATOM 1450 N N . TRP A 1 202 ? 25.912 -1.274 -41.383 1.00 93.19 202 TRP A N 1
ATOM 1451 C CA . TRP A 1 202 ? 25.450 -1.979 -42.569 1.00 93.19 202 TRP A CA 1
ATOM 1452 C C . TRP A 1 202 ? 24.427 -1.147 -43.338 1.00 93.19 202 TRP A C 1
ATOM 1454 O O . TRP A 1 202 ? 23.784 -0.249 -42.801 1.00 93.19 202 TRP A O 1
ATOM 1464 N N . ALA A 1 203 ? 24.273 -1.457 -44.613 1.00 91.38 203 ALA A N 1
ATOM 1465 C CA . ALA A 1 203 ? 23.264 -0.906 -45.495 1.00 91.38 203 ALA A CA 1
ATOM 1466 C C . ALA A 1 203 ? 22.748 -2.027 -46.394 1.00 91.38 203 ALA A C 1
ATOM 1468 O O . ALA A 1 203 ? 23.515 -2.876 -46.842 1.00 91.38 203 ALA A O 1
ATOM 1469 N N . ILE A 1 204 ? 21.448 -2.044 -46.653 1.00 90.06 204 ILE A N 1
ATOM 1470 C CA . ILE A 1 204 ? 20.821 -3.029 -47.534 1.00 90.06 204 ILE A CA 1
ATOM 1471 C C . ILE A 1 204 ? 19.509 -2.462 -48.070 1.00 90.06 204 ILE A C 1
ATOM 1473 O O . ILE A 1 204 ? 18.767 -1.749 -47.379 1.00 90.06 204 ILE A O 1
ATOM 1477 N N . GLU A 1 205 ? 19.220 -2.814 -49.310 1.00 87.75 205 GLU A N 1
ATOM 1478 C CA . GLU A 1 205 ? 17.930 -2.611 -49.941 1.00 87.75 205 GLU A CA 1
ATOM 1479 C C . GLU A 1 205 ? 17.251 -3.970 -50.115 1.00 87.75 205 GLU A C 1
ATOM 1481 O O . GLU A 1 205 ? 17.797 -4.857 -50.775 1.00 87.75 205 GLU 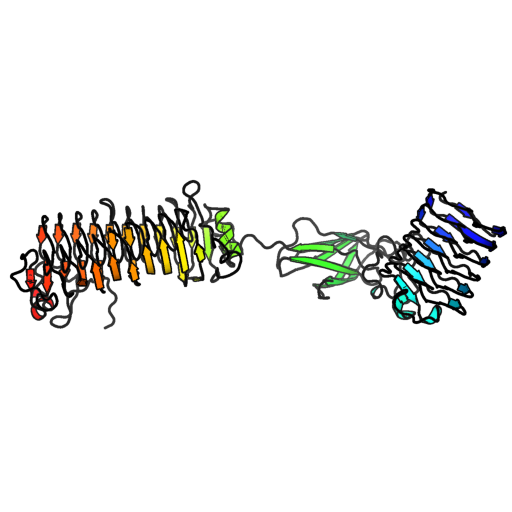A O 1
ATOM 1486 N N . ASP A 1 206 ? 16.085 -4.132 -49.482 1.00 87.06 206 ASP A N 1
ATOM 1487 C CA . ASP A 1 206 ? 15.370 -5.410 -49.454 1.00 87.06 206 ASP A CA 1
ATOM 1488 C C . ASP A 1 206 ? 15.102 -5.927 -50.873 1.00 87.06 206 ASP A C 1
ATOM 1490 O O . ASP A 1 206 ? 14.511 -5.239 -51.705 1.00 87.06 206 ASP A O 1
ATOM 1494 N N . GLY A 1 207 ? 15.556 -7.149 -51.146 1.00 88.19 207 GLY A N 1
ATOM 1495 C CA . GLY A 1 207 ? 15.407 -7.830 -52.432 1.00 88.19 207 GLY A CA 1
ATOM 1496 C C . GLY A 1 207 ? 16.338 -7.348 -53.552 1.00 88.19 207 GLY A C 1
ATOM 1497 O O . GLY A 1 207 ? 16.304 -7.930 -54.635 1.00 88.19 207 GLY A O 1
ATOM 1498 N N . ALA A 1 208 ? 17.173 -6.326 -53.330 1.00 88.50 208 ALA A N 1
ATOM 1499 C CA . ALA A 1 208 ? 18.083 -5.802 -54.355 1.00 88.50 208 ALA A CA 1
ATOM 1500 C C . ALA A 1 208 ? 19.498 -6.404 -54.280 1.00 88.50 208 ALA A C 1
ATOM 1502 O O . ALA A 1 208 ? 20.179 -6.519 -55.300 1.00 88.50 208 ALA A O 1
ATOM 1503 N N . GLY A 1 209 ? 19.953 -6.805 -53.090 1.00 91.81 209 GLY A N 1
ATOM 1504 C CA . GLY A 1 209 ? 21.298 -7.343 -52.893 1.00 91.81 209 GLY A CA 1
ATOM 1505 C C . GLY A 1 209 ? 21.614 -7.681 -51.437 1.00 91.81 209 GLY A C 1
ATOM 1506 O O . GLY A 1 209 ? 20.774 -7.540 -50.553 1.00 91.81 209 GLY A O 1
ATOM 1507 N N . TYR A 1 210 ? 22.834 -8.162 -51.200 1.00 95.50 210 TYR A N 1
ATOM 1508 C CA . TYR A 1 210 ? 23.330 -8.502 -49.862 1.00 95.50 210 TYR A CA 1
ATOM 1509 C C . TYR A 1 210 ? 23.691 -7.245 -49.053 1.00 95.50 210 TYR A C 1
ATOM 1511 O O . TYR A 1 210 ? 23.963 -6.200 -49.650 1.00 95.50 210 TYR A O 1
ATOM 1519 N N . PRO A 1 211 ? 23.778 -7.334 -47.711 1.00 95.44 211 PRO A N 1
ATOM 1520 C CA . PRO A 1 211 ? 24.256 -6.230 -46.891 1.00 95.44 211 PRO A CA 1
ATOM 1521 C C . PRO A 1 211 ? 25.638 -5.722 -47.315 1.00 95.44 211 PRO A C 1
ATOM 1523 O O . PRO A 1 211 ? 26.607 -6.479 -47.390 1.00 95.44 211 PRO A O 1
ATOM 1526 N N . LEU A 1 212 ? 25.747 -4.417 -47.522 1.00 95.44 212 LEU A N 1
ATOM 1527 C CA . LEU A 1 212 ? 26.998 -3.709 -47.757 1.00 95.44 212 LEU A CA 1
ATOM 1528 C C . LEU A 1 212 ? 27.405 -2.947 -46.501 1.00 95.44 212 LEU A C 1
ATOM 1530 O O . LEU A 1 212 ? 26.570 -2.540 -45.696 1.00 95.44 212 LEU A O 1
ATOM 1534 N N . LEU A 1 213 ? 28.701 -2.734 -46.325 1.00 95.25 213 LEU A N 1
ATOM 1535 C CA . LEU A 1 213 ? 29.200 -1.876 -45.260 1.00 95.25 213 LEU A CA 1
ATOM 1536 C C . LEU A 1 213 ? 28.943 -0.416 -45.633 1.00 95.25 213 LEU A C 1
ATOM 1538 O O . LEU A 1 213 ? 29.228 -0.007 -46.753 1.00 95.25 213 LEU A O 1
ATOM 1542 N N . ARG A 1 214 ? 28.454 0.382 -44.680 1.00 90.69 214 ARG A N 1
ATOM 1543 C CA . ARG A 1 214 ? 28.056 1.791 -44.876 1.00 90.69 214 ARG A CA 1
ATOM 1544 C C . ARG A 1 214 ? 29.129 2.675 -45.503 1.00 90.69 214 ARG A C 1
ATOM 1546 O O . ARG A 1 214 ? 28.800 3.644 -46.173 1.00 90.69 214 ARG A O 1
ATOM 1553 N N . TRP A 1 215 ? 30.401 2.358 -45.266 1.00 92.31 215 TRP A N 1
ATOM 1554 C CA . TRP A 1 215 ? 31.523 3.115 -45.817 1.00 92.31 215 TRP A CA 1
ATOM 1555 C C . TRP A 1 215 ? 31.764 2.843 -47.314 1.00 92.31 215 TRP A C 1
ATOM 1557 O O . TRP A 1 215 ? 32.541 3.564 -47.933 1.00 92.31 215 TRP A O 1
ATOM 1567 N N . GLN A 1 216 ? 31.128 1.822 -47.902 1.00 91.94 216 GLN A N 1
ATOM 1568 C CA . GLN A 1 216 ? 31.231 1.519 -49.330 1.00 91.94 216 GLN A CA 1
ATOM 1569 C C . GLN A 1 216 ? 30.455 2.544 -50.167 1.00 91.94 216 GLN A C 1
ATOM 1571 O O . GLN A 1 216 ? 29.345 2.925 -49.814 1.00 91.94 216 GLN A O 1
ATOM 1576 N N . GLU A 1 217 ? 31.014 2.936 -51.314 1.00 86.12 217 GLU A N 1
ATOM 1577 C CA . GLU A 1 217 ? 30.424 3.943 -52.213 1.00 86.12 217 GLU A CA 1
ATOM 1578 C C . GLU A 1 217 ? 29.020 3.559 -52.720 1.00 86.12 217 GLU A C 1
ATOM 1580 O O . GLU A 1 217 ? 28.134 4.403 -52.779 1.00 86.12 217 GLU A O 1
ATOM 1585 N N . GLU A 1 218 ? 28.793 2.274 -53.003 1.00 86.69 218 GLU A N 1
ATOM 1586 C CA . GLU A 1 218 ? 27.522 1.721 -53.509 1.00 86.69 218 GLU A CA 1
ATOM 1587 C C . GLU A 1 218 ? 26.498 1.418 -52.392 1.00 86.69 218 GLU A C 1
ATOM 1589 O O . GLU A 1 218 ? 25.411 0.903 -52.653 1.00 86.69 218 GLU A O 1
ATOM 1594 N N . ALA A 1 219 ? 26.840 1.658 -51.120 1.00 89.00 219 ALA A N 1
ATOM 1595 C CA . ALA A 1 219 ? 25.943 1.359 -50.010 1.00 89.00 219 ALA A CA 1
ATOM 1596 C C . ALA A 1 219 ? 24.719 2.298 -50.033 1.00 89.00 219 ALA A C 1
ATOM 1598 O O . ALA A 1 219 ? 24.901 3.518 -50.090 1.00 89.00 219 ALA A O 1
ATOM 1599 N N . PRO A 1 220 ? 23.477 1.783 -49.920 1.00 86.88 220 PRO A N 1
ATOM 1600 C CA . PRO A 1 220 ? 22.299 2.627 -49.747 1.00 86.88 220 PRO A CA 1
ATOM 1601 C C . PRO A 1 220 ? 22.458 3.577 -48.555 1.00 86.88 220 PRO A C 1
ATOM 1603 O O . PRO A 1 220 ? 22.833 3.155 -47.459 1.00 86.88 220 PRO A O 1
ATOM 1606 N N . GLN A 1 221 ? 22.155 4.861 -48.756 1.00 87.00 221 GLN A N 1
ATOM 1607 C CA . GLN A 1 221 ? 22.415 5.887 -47.738 1.00 87.00 221 GLN A CA 1
ATOM 1608 C C . GLN A 1 221 ? 21.236 6.143 -46.797 1.00 87.00 221 GLN A C 1
ATOM 1610 O O . GLN A 1 221 ? 21.415 6.808 -45.776 1.00 87.00 221 GLN A O 1
ATOM 1615 N N . GLY A 1 222 ? 20.059 5.580 -47.079 1.00 86.56 222 GLY A N 1
ATOM 1616 C CA . GLY A 1 222 ? 18.860 5.843 -46.288 1.00 86.56 222 GLY A CA 1
ATOM 1617 C C . GLY A 1 222 ? 19.029 5.455 -44.819 1.00 86.56 222 GLY A C 1
ATOM 1618 O O . GLY A 1 222 ? 19.566 4.391 -44.530 1.00 86.56 222 GLY A O 1
ATOM 1619 N N . CYS A 1 223 ? 18.628 6.321 -43.892 1.00 88.06 223 CYS A N 1
ATOM 1620 C CA . CYS A 1 223 ? 18.797 6.162 -42.440 1.00 88.06 223 CYS A CA 1
ATOM 1621 C C . CYS A 1 223 ? 17.829 7.072 -41.684 1.00 88.06 223 CYS A C 1
ATOM 1623 O O . CYS A 1 223 ? 17.305 8.011 -42.274 1.00 88.06 223 CYS A O 1
ATOM 1625 N N . PHE A 1 224 ? 17.648 6.834 -40.387 1.00 91.62 224 PHE A N 1
ATOM 1626 C CA . PHE A 1 224 ? 17.064 7.779 -39.435 1.00 91.62 224 PHE A CA 1
ATOM 1627 C C . PHE A 1 224 ? 17.452 7.369 -38.006 1.00 91.62 224 PHE A C 1
ATOM 1629 O O . PHE A 1 224 ? 17.829 6.216 -37.774 1.00 91.62 224 PHE A O 1
ATOM 1636 N N . TYR A 1 225 ? 17.342 8.300 -37.063 1.00 89.00 225 TYR A N 1
ATOM 1637 C CA . TYR A 1 225 ? 17.468 8.054 -35.626 1.00 89.00 225 TYR A CA 1
ATOM 1638 C C . TYR A 1 225 ? 16.117 8.219 -34.949 1.00 89.00 225 TYR A C 1
ATOM 1640 O O . TYR A 1 225 ? 15.238 8.892 -35.479 1.00 89.00 225 TYR A O 1
ATOM 1648 N N . VAL A 1 226 ? 15.963 7.603 -33.780 1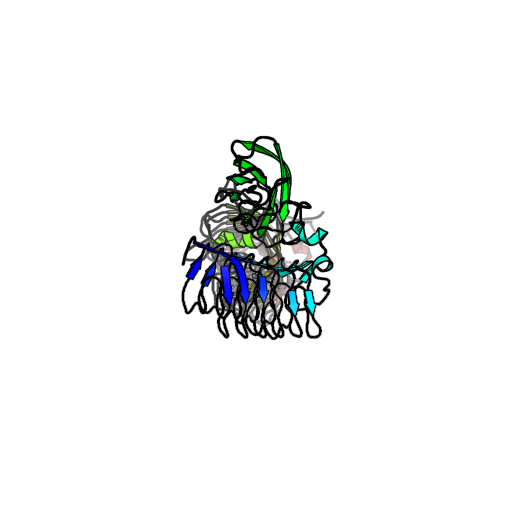.00 93.00 226 VAL A N 1
ATOM 1649 C CA . VAL A 1 226 ? 14.768 7.751 -32.950 1.00 93.00 226 VAL A CA 1
ATOM 1650 C C . VAL A 1 226 ? 15.203 8.195 -31.567 1.00 93.00 226 VAL A C 1
ATOM 1652 O O . VAL A 1 226 ? 16.031 7.534 -30.939 1.00 93.00 226 VAL A O 1
ATOM 1655 N N . VAL A 1 227 ? 14.636 9.298 -31.095 1.00 90.94 227 VAL A N 1
ATOM 1656 C CA . VAL A 1 227 ? 14.919 9.880 -29.786 1.00 90.94 227 VAL A CA 1
ATOM 1657 C C . VAL A 1 227 ? 13.627 9.944 -28.980 1.00 90.94 227 VAL A C 1
ATOM 1659 O O . VAL A 1 227 ? 12.567 10.295 -29.494 1.00 90.94 227 VAL A O 1
ATOM 1662 N N . GLN A 1 228 ? 13.710 9.588 -27.698 1.00 90.44 228 GLN A N 1
ATOM 1663 C CA . GLN A 1 228 ? 12.632 9.828 -26.746 1.00 90.44 228 GLN A CA 1
ATOM 1664 C C . GLN A 1 228 ? 12.937 11.110 -25.951 1.00 90.44 228 GLN A C 1
ATOM 1666 O O . GLN A 1 228 ? 13.952 11.157 -25.248 1.00 90.44 228 GLN A O 1
ATOM 1671 N N . PRO A 1 229 ? 12.055 12.123 -25.966 1.00 85.88 229 PRO A N 1
ATOM 1672 C CA . PRO A 1 229 ? 12.180 13.278 -25.085 1.00 85.88 229 PRO A CA 1
ATOM 1673 C C . PRO A 1 229 ? 12.121 12.870 -23.608 1.00 85.88 229 PRO A C 1
ATOM 1675 O O . PRO A 1 229 ? 11.322 12.018 -23.211 1.00 85.88 229 PRO A O 1
ATOM 1678 N N . ALA A 1 230 ? 12.946 13.487 -22.762 1.00 77.00 230 ALA A N 1
ATOM 1679 C CA . ALA A 1 230 ? 13.039 13.129 -21.347 1.00 77.00 230 ALA A CA 1
ATOM 1680 C C . ALA A 1 230 ? 11.707 13.321 -20.588 1.00 77.00 230 ALA A C 1
ATOM 1682 O O . ALA A 1 230 ? 11.040 14.344 -20.729 1.00 77.00 230 ALA A O 1
ATOM 1683 N N . GLY A 1 231 ? 11.347 12.355 -19.730 1.00 70.94 231 GLY A N 1
ATOM 1684 C CA . GLY A 1 231 ? 10.186 12.441 -18.825 1.00 70.94 231 GLY A CA 1
ATOM 1685 C C . GLY A 1 231 ? 8.813 12.269 -19.486 1.00 70.94 231 GLY A C 1
ATOM 1686 O O . GLY A 1 231 ? 7.794 12.558 -18.858 1.00 70.94 231 GLY A O 1
ATOM 1687 N N . SER A 1 232 ? 8.788 11.818 -20.739 1.00 74.44 232 SER A N 1
ATOM 1688 C CA . SER A 1 232 ? 7.597 11.779 -21.587 1.00 74.44 232 SER A CA 1
ATOM 1689 C C . SER A 1 232 ? 6.746 10.508 -21.433 1.00 74.44 232 SER A C 1
ATOM 1691 O O . SER A 1 232 ? 5.538 10.570 -21.628 1.00 74.44 232 SER A O 1
ATOM 1693 N N . ALA A 1 233 ? 7.326 9.378 -21.017 1.00 84.31 233 ALA A N 1
ATOM 1694 C CA . ALA A 1 233 ? 6.606 8.106 -20.930 1.00 84.31 233 ALA A CA 1
ATOM 1695 C C . ALA A 1 233 ? 5.878 7.923 -19.591 1.00 84.31 233 ALA A C 1
ATOM 1697 O O . ALA A 1 233 ? 6.492 7.906 -18.520 1.00 84.31 233 ALA A O 1
ATOM 1698 N N . ARG A 1 234 ? 4.557 7.742 -19.660 1.00 83.88 234 ARG A N 1
ATOM 1699 C CA . ARG A 1 234 ? 3.700 7.337 -18.538 1.00 83.88 234 ARG A CA 1
ATOM 1700 C C . ARG A 1 234 ? 2.637 6.353 -19.033 1.00 83.88 234 ARG A C 1
ATOM 1702 O O . ARG A 1 234 ? 2.219 6.482 -20.183 1.00 83.88 234 ARG A O 1
ATOM 1709 N N . PRO A 1 235 ? 2.169 5.421 -18.183 1.00 83.38 235 PRO A N 1
ATOM 1710 C CA . PRO A 1 235 ? 1.145 4.459 -18.575 1.00 83.38 235 PRO A CA 1
ATOM 1711 C C . PRO A 1 235 ? -0.117 5.157 -19.103 1.00 83.38 235 PRO A C 1
ATOM 1713 O O . PRO A 1 235 ? -0.679 6.014 -18.418 1.00 83.38 235 PRO A O 1
ATOM 1716 N N . GLY A 1 236 ? -0.547 4.802 -20.313 1.00 82.88 236 GLY A N 1
ATOM 1717 C CA . GLY A 1 236 ? -1.772 5.291 -20.953 1.00 82.88 236 GLY A CA 1
ATOM 1718 C C . GLY A 1 236 ? -1.749 6.762 -21.385 1.00 82.88 236 GLY A C 1
ATOM 1719 O O . GLY A 1 236 ? -2.800 7.318 -21.705 1.00 82.88 236 GLY A O 1
ATOM 1720 N N . VAL A 1 237 ? -0.584 7.420 -21.373 1.00 86.19 237 VAL A N 1
ATOM 1721 C CA . VAL A 1 237 ? -0.424 8.812 -21.818 1.00 86.19 237 VAL A CA 1
ATOM 1722 C C . VAL A 1 237 ? 0.335 8.835 -23.140 1.00 86.19 237 VAL A C 1
ATOM 1724 O O . VAL A 1 237 ? 1.409 8.246 -23.238 1.00 86.19 237 VAL A O 1
ATOM 1727 N N . GLU A 1 238 ? -0.206 9.535 -24.138 1.00 91.62 238 GLU A N 1
ATOM 1728 C CA . GLU A 1 238 ? 0.467 9.730 -25.425 1.00 91.62 238 GLU A CA 1
ATOM 1729 C C . GLU A 1 238 ? 1.728 10.590 -25.257 1.00 91.62 238 GLU A C 1
ATOM 1731 O O . GLU A 1 238 ? 1.703 11.641 -24.609 1.00 91.62 238 GLU A O 1
ATOM 1736 N N . PHE A 1 2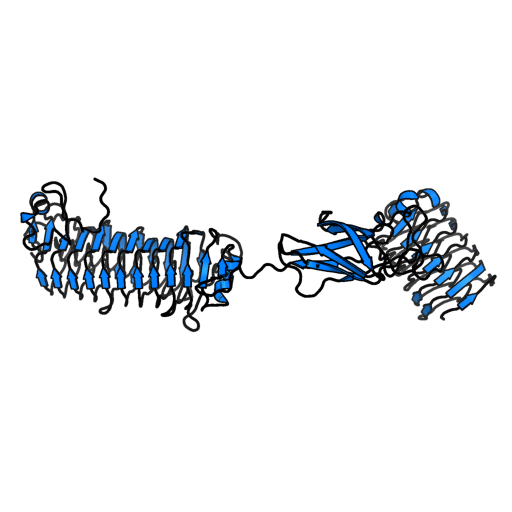39 ? 2.828 10.163 -25.872 1.00 91.00 239 PHE A N 1
ATOM 1737 C CA . PHE A 1 239 ? 4.080 10.903 -25.920 1.00 91.00 239 PHE A CA 1
ATOM 1738 C C . PHE A 1 239 ? 4.767 10.777 -27.287 1.00 91.00 239 PHE A C 1
ATOM 1740 O O . PHE A 1 239 ? 4.601 9.765 -27.968 1.00 91.00 239 PHE A O 1
ATOM 1747 N N . PRO A 1 240 ? 5.544 11.787 -27.721 1.00 94.06 240 PRO A N 1
ATOM 1748 C CA . PRO A 1 240 ? 6.205 11.745 -29.019 1.00 94.06 240 PRO A CA 1
ATOM 1749 C C . PRO A 1 240 ? 7.527 10.970 -28.965 1.00 94.06 240 PRO A C 1
ATOM 1751 O O . PRO A 1 240 ? 8.321 11.136 -28.040 1.00 94.06 240 PRO A O 1
ATOM 1754 N N . LEU A 1 241 ? 7.796 10.187 -30.006 1.00 95.50 241 LEU A N 1
ATOM 1755 C CA . LEU A 1 241 ? 9.142 9.824 -30.440 1.00 95.50 241 LEU A CA 1
ATOM 1756 C C . LEU A 1 241 ? 9.571 10.770 -31.564 1.00 95.50 241 LEU A C 1
ATOM 1758 O O . LEU A 1 241 ? 8.802 11.039 -32.488 1.00 95.50 241 LEU A O 1
ATOM 1762 N N . GLU A 1 242 ? 10.798 11.267 -31.493 1.00 95.31 242 GLU A N 1
ATOM 1763 C CA . GLU A 1 242 ? 11.377 12.164 -32.490 1.00 95.31 242 GLU A CA 1
ATOM 1764 C C . GLU A 1 242 ? 12.192 11.335 -33.482 1.00 95.31 242 GLU A C 1
ATOM 1766 O O . GLU A 1 242 ? 13.122 10.627 -33.096 1.00 95.31 242 GLU A O 1
ATOM 1771 N N . LEU A 1 243 ? 11.811 11.378 -34.760 1.00 95.12 243 LEU A N 1
ATOM 1772 C CA . LEU A 1 243 ? 12.594 10.798 -35.843 1.00 95.12 243 LEU A CA 1
ATOM 1773 C C . LEU A 1 243 ? 13.503 11.878 -36.413 1.00 95.12 243 LEU A C 1
ATOM 1775 O O . LEU A 1 243 ? 13.014 12.889 -36.910 1.00 95.12 243 LEU A O 1
ATOM 1779 N N . GLU A 1 244 ? 14.809 11.644 -36.374 1.00 94.06 244 GLU A N 1
ATOM 1780 C CA . GLU A 1 244 ? 15.821 12.631 -36.751 1.00 94.06 244 GLU A CA 1
ATOM 1781 C C . GLU A 1 244 ? 16.730 12.136 -37.881 1.00 94.06 244 GLU A C 1
ATOM 1783 O O . GLU A 1 244 ? 16.943 10.933 -38.066 1.00 94.06 244 GLU A O 1
ATOM 1788 N N . ALA A 1 245 ? 17.314 13.084 -38.621 1.00 91.25 245 ALA A N 1
ATOM 1789 C CA . ALA A 1 245 ? 18.268 12.849 -39.710 1.00 91.25 245 ALA A CA 1
ATOM 1790 C C . ALA A 1 245 ? 17.813 11.793 -40.739 1.00 91.25 245 ALA A C 1
ATOM 1792 O O . ALA A 1 245 ? 18.629 11.055 -41.303 1.00 91.25 245 ALA A O 1
ATOM 1793 N N . GLY A 1 246 ? 16.506 11.743 -40.990 1.00 91.94 246 GLY A N 1
ATOM 1794 C CA . GLY A 1 246 ? 15.866 10.901 -41.981 1.00 91.94 246 GLY A CA 1
ATOM 1795 C C . GLY A 1 246 ? 16.390 11.199 -43.380 1.00 91.94 246 GLY A C 1
ATOM 1796 O O . GLY A 1 246 ? 16.206 12.304 -43.891 1.00 91.94 246 GLY A O 1
ATOM 1797 N N . LYS A 1 247 ? 17.017 10.214 -44.022 1.00 91.38 247 LYS A N 1
ATOM 1798 C CA . LYS A 1 247 ? 17.525 10.308 -45.396 1.00 91.38 247 LYS A CA 1
ATOM 1799 C C . LYS A 1 247 ? 16.932 9.224 -46.279 1.00 91.38 247 LYS A C 1
ATOM 1801 O O . LYS A 1 247 ? 16.754 8.094 -45.832 1.00 91.38 247 LYS A O 1
ATOM 1806 N N . GLY A 1 248 ? 16.678 9.564 -47.538 1.00 88.38 248 GLY A N 1
ATOM 1807 C CA . GLY A 1 248 ? 16.344 8.622 -48.600 1.00 88.38 248 GLY A CA 1
ATOM 1808 C C . GLY A 1 248 ? 17.556 7.815 -49.074 1.00 88.38 248 GLY A C 1
ATOM 1809 O O . GLY A 1 248 ? 18.691 8.033 -48.647 1.00 88.38 248 GLY A O 1
ATOM 1810 N N . LYS A 1 249 ? 17.320 6.871 -49.992 1.00 82.31 249 LYS A N 1
ATOM 1811 C CA . LYS A 1 249 ? 18.365 5.999 -50.569 1.00 82.31 249 LYS A CA 1
ATOM 1812 C C . LYS A 1 249 ? 19.498 6.785 -51.245 1.00 82.31 249 LYS A C 1
ATOM 1814 O O . LYS A 1 249 ? 20.640 6.338 -51.215 1.00 82.31 249 LYS A O 1
ATOM 1819 N N . ASP A 1 250 ? 19.174 7.948 -51.802 1.00 84.44 250 ASP A N 1
ATOM 1820 C CA . ASP A 1 250 ? 20.076 8.902 -52.459 1.00 84.44 250 ASP A CA 1
ATOM 1821 C C . ASP A 1 250 ? 20.832 9.822 -51.481 1.00 84.44 250 ASP A C 1
ATOM 1823 O O . ASP A 1 250 ? 21.661 10.631 -51.898 1.00 84.44 250 ASP A O 1
ATOM 1827 N N . GLY A 1 251 ? 20.559 9.710 -50.178 1.00 85.06 251 GLY A N 1
ATOM 1828 C CA . GLY A 1 251 ? 21.153 10.542 -49.136 1.00 85.06 251 GLY A CA 1
ATOM 1829 C C . GLY A 1 251 ? 20.493 11.913 -48.963 1.00 85.06 251 GLY A C 1
ATOM 1830 O O . GLY A 1 251 ? 20.928 12.669 -48.089 1.00 85.06 251 GLY A O 1
ATOM 1831 N N . ALA A 1 252 ? 19.453 12.241 -49.739 1.00 90.62 252 ALA A N 1
ATOM 1832 C CA . ALA A 1 252 ? 18.682 13.465 -49.550 1.00 90.62 252 ALA A CA 1
ATOM 1833 C C . ALA A 1 252 ? 17.805 13.364 -48.287 1.00 90.62 252 ALA A C 1
ATOM 1835 O O . ALA A 1 252 ? 17.337 12.268 -47.966 1.00 90.62 252 ALA A O 1
ATOM 1836 N N . PRO A 1 253 ? 17.559 14.470 -47.561 1.00 93.94 253 PRO A N 1
ATOM 1837 C CA . PRO A 1 253 ? 16.608 14.474 -46.453 1.00 93.94 253 PRO A CA 1
ATOM 1838 C C . PRO A 1 253 ? 15.222 13.991 -46.896 1.00 93.94 253 PRO A C 1
ATOM 1840 O O . PRO A 1 253 ? 14.776 14.291 -48.005 1.00 93.94 253 PRO A O 1
ATOM 1843 N N . LEU A 1 254 ? 14.541 13.234 -46.038 1.00 93.56 254 LEU A N 1
ATOM 1844 C CA . LEU A 1 254 ? 13.177 12.785 -46.308 1.00 93.56 254 LEU A CA 1
ATOM 1845 C C . LEU A 1 254 ? 12.200 13.958 -46.266 1.00 93.56 254 LEU A C 1
ATOM 1847 O O . LEU A 1 254 ? 12.253 14.799 -45.372 1.00 93.56 254 LEU A O 1
ATOM 1851 N N . GLU A 1 255 ? 11.257 13.934 -47.201 1.00 94.50 255 GLU A N 1
ATOM 1852 C CA . GLU A 1 255 ? 10.152 14.882 -47.293 1.00 94.50 255 GLU A CA 1
ATOM 1853 C C . GLU A 1 255 ? 8.833 14.135 -47.509 1.00 94.50 255 GLU A C 1
ATOM 1855 O O . GLU A 1 255 ? 8.791 13.124 -48.227 1.00 94.50 255 GLU A O 1
ATOM 1860 N N . GLY A 1 256 ? 7.763 14.676 -46.926 1.00 94.38 256 GLY A N 1
ATOM 1861 C CA . GLY A 1 256 ? 6.387 14.237 -47.129 1.00 94.38 256 GLY A CA 1
ATOM 1862 C C . GLY A 1 256 ? 5.986 12.980 -46.343 1.00 94.38 256 GLY A C 1
ATOM 1863 O O . GLY A 1 256 ? 6.699 12.553 -45.431 1.00 94.38 256 GLY A O 1
ATOM 1864 N N . PRO A 1 257 ? 4.826 12.389 -46.680 1.00 94.50 257 PRO A N 1
ATOM 1865 C CA . PRO A 1 257 ? 4.284 11.232 -45.977 1.00 94.50 257 PRO A CA 1
ATOM 1866 C C . PRO A 1 257 ? 5.141 9.975 -46.127 1.00 94.50 257 PRO A C 1
ATOM 1868 O O . PRO A 1 257 ? 5.600 9.645 -47.227 1.00 94.50 257 PRO A O 1
ATOM 1871 N N . ARG A 1 258 ? 5.290 9.230 -45.028 1.00 94.00 258 ARG A N 1
ATOM 1872 C CA . ARG A 1 258 ? 5.897 7.896 -44.986 1.00 94.00 258 ARG A CA 1
ATOM 1873 C C . ARG A 1 258 ? 5.095 6.973 -44.083 1.00 94.00 258 ARG A C 1
ATOM 1875 O O . ARG A 1 258 ? 4.735 7.358 -42.978 1.00 94.00 258 ARG A O 1
ATOM 1882 N N . GLU A 1 259 ? 4.890 5.740 -44.527 1.00 95.12 259 GLU A N 1
ATOM 1883 C CA . GLU A 1 259 ? 4.361 4.676 -43.673 1.00 95.12 259 GLU A CA 1
ATOM 1884 C C . GLU A 1 259 ? 5.382 4.320 -42.587 1.00 95.12 259 GLU A C 1
ATOM 1886 O O . GLU A 1 259 ? 6.561 4.085 -42.879 1.00 95.12 259 GLU A O 1
ATOM 1891 N N . VAL A 1 260 ? 4.920 4.289 -41.339 1.00 94.75 260 VAL A N 1
ATOM 1892 C CA . VAL A 1 260 ? 5.711 3.986 -40.149 1.00 94.75 260 VAL A CA 1
ATOM 1893 C C . VAL A 1 260 ? 5.032 2.883 -39.347 1.00 94.75 260 VAL A C 1
ATOM 1895 O O . VAL A 1 260 ? 3.818 2.869 -39.160 1.00 94.75 260 VAL A O 1
ATOM 1898 N N . THR A 1 261 ? 5.820 1.935 -38.856 1.00 93.25 261 THR A N 1
ATOM 1899 C CA . THR A 1 261 ? 5.376 0.895 -37.921 1.00 93.25 261 THR A CA 1
ATOM 1900 C C . THR A 1 261 ? 6.320 0.858 -36.727 1.00 93.25 261 THR A C 1
ATOM 1902 O O . THR A 1 261 ? 7.534 0.932 -36.904 1.00 93.25 261 THR A O 1
ATOM 1905 N N . VAL A 1 262 ? 5.783 0.734 -35.516 1.00 94.00 262 VAL A N 1
ATOM 1906 C CA . VAL A 1 262 ? 6.562 0.529 -34.290 1.00 94.00 262 VAL A CA 1
ATOM 1907 C C . VAL A 1 262 ? 6.215 -0.817 -33.700 1.00 94.00 262 VAL A C 1
ATOM 1909 O O . VAL A 1 262 ? 5.044 -1.122 -33.478 1.00 94.00 262 VAL A O 1
ATOM 1912 N N . LEU A 1 263 ? 7.249 -1.606 -33.444 1.00 90.25 263 LEU A N 1
ATOM 1913 C CA . LEU A 1 263 ? 7.143 -2.947 -32.893 1.00 90.25 263 LEU A CA 1
ATOM 1914 C C . LEU A 1 263 ? 7.783 -2.983 -31.508 1.00 90.25 263 LEU A C 1
ATOM 1916 O O . LEU A 1 263 ? 8.857 -2.410 -31.310 1.00 90.25 263 LEU A O 1
ATOM 1920 N N . CYS A 1 264 ? 7.152 -3.694 -30.581 1.00 88.56 264 CYS A N 1
ATOM 1921 C CA . CYS A 1 264 ? 7.787 -4.158 -29.358 1.00 88.56 264 CYS A CA 1
ATOM 1922 C C . CYS A 1 264 ? 8.541 -5.460 -29.666 1.00 88.56 264 CYS A C 1
ATOM 1924 O O . CYS A 1 264 ? 7.957 -6.446 -30.103 1.00 88.56 264 CYS A O 1
ATOM 1926 N N . GLU A 1 265 ? 9.857 -5.481 -29.473 1.00 82.19 265 GLU A N 1
ATOM 1927 C CA . GLU A 1 265 ? 10.700 -6.652 -29.775 1.00 82.19 265 GLU A CA 1
ATOM 1928 C C . GLU A 1 265 ? 10.515 -7.797 -28.775 1.00 82.19 265 GLU A C 1
ATOM 1930 O O . GLU A 1 265 ? 10.821 -8.949 -29.082 1.00 82.19 265 GLU A O 1
ATOM 1935 N N . THR A 1 266 ? 10.022 -7.498 -27.573 1.00 75.62 266 THR A N 1
ATOM 1936 C CA . THR A 1 266 ? 9.867 -8.498 -26.512 1.00 75.62 266 THR A CA 1
ATOM 1937 C C . THR A 1 266 ? 8.798 -9.539 -26.861 1.00 75.62 266 THR A C 1
ATOM 1939 O O . THR A 1 266 ? 8.956 -10.714 -26.533 1.00 75.62 266 THR A O 1
ATOM 1942 N N . ASP A 1 267 ? 7.729 -9.122 -27.536 1.00 78.00 267 ASP A N 1
ATOM 1943 C CA . ASP A 1 267 ? 6.538 -9.930 -27.833 1.00 78.00 267 ASP A CA 1
ATOM 1944 C C . ASP A 1 267 ? 6.078 -9.843 -29.301 1.00 78.00 267 ASP A C 1
ATOM 1946 O O . ASP A 1 267 ? 5.235 -10.635 -29.727 1.00 78.00 267 ASP A O 1
ATOM 1950 N N . GLY A 1 268 ? 6.663 -8.945 -30.099 1.00 78.88 268 GLY A N 1
ATOM 1951 C CA . GLY A 1 268 ? 6.301 -8.710 -31.495 1.00 78.88 268 GLY A CA 1
ATOM 1952 C C . GLY A 1 268 ? 5.040 -7.863 -31.677 1.00 78.88 268 GLY A C 1
ATOM 1953 O O . GLY A 1 268 ? 4.523 -7.800 -32.794 1.00 78.88 268 GLY A O 1
ATOM 1954 N N . GLU A 1 269 ? 4.521 -7.238 -30.615 1.00 87.88 269 GLU A N 1
ATOM 1955 C CA . GLU A 1 269 ? 3.302 -6.434 -30.679 1.00 87.88 269 GLU A CA 1
ATOM 1956 C C . GLU A 1 269 ? 3.516 -5.147 -31.490 1.00 87.88 269 GLU A C 1
ATOM 1958 O O . GLU A 1 269 ? 4.528 -4.453 -31.361 1.00 87.88 269 GLU A O 1
ATOM 1963 N N . VAL A 1 270 ? 2.542 -4.813 -32.342 1.00 91.19 270 VAL A N 1
ATOM 1964 C CA . VAL A 1 270 ? 2.521 -3.549 -33.084 1.00 91.19 270 VAL A CA 1
ATOM 1965 C C . VAL A 1 270 ? 1.968 -2.462 -32.169 1.00 91.19 270 VAL A C 1
ATOM 1967 O O . VAL A 1 270 ? 0.766 -2.399 -31.932 1.00 91.19 270 VAL A O 1
ATOM 1970 N N . VAL A 1 271 ? 2.849 -1.588 -31.689 1.00 92.00 271 VAL A N 1
ATOM 1971 C CA . VAL A 1 271 ? 2.497 -0.455 -30.817 1.00 92.00 271 VAL A CA 1
ATOM 1972 C C . VAL A 1 271 ? 1.923 0.709 -31.630 1.00 92.00 271 VAL A C 1
ATOM 1974 O O . VAL A 1 271 ? 1.089 1.471 -31.150 1.00 92.00 271 VAL A O 1
ATOM 1977 N N . PHE A 1 272 ? 2.361 0.852 -32.883 1.00 95.25 272 PHE A N 1
ATOM 1978 C CA . PHE A 1 272 ? 1.866 1.878 -33.795 1.00 95.25 272 PHE A CA 1
ATOM 1979 C C . PHE A 1 272 ? 1.976 1.419 -35.248 1.00 95.25 272 PHE A C 1
ATOM 1981 O O . PHE A 1 272 ? 2.969 0.800 -35.631 1.00 95.25 272 PHE A O 1
ATOM 1988 N N . GLN A 1 273 ? 1.000 1.789 -36.076 1.00 95.25 273 GLN A N 1
ATOM 1989 C CA . GLN A 1 273 ? 1.079 1.669 -37.529 1.00 95.25 273 GLN A CA 1
ATOM 1990 C C . GLN A 1 273 ? 0.294 2.805 -38.194 1.00 95.25 273 GLN A C 1
ATOM 1992 O O . GLN A 1 273 ? -0.896 2.974 -37.925 1.00 95.25 273 GLN A O 1
ATOM 1997 N N . GLY A 1 274 ? 0.944 3.564 -39.074 1.00 94.75 274 GLY A N 1
ATOM 1998 C CA . GLY A 1 274 ? 0.304 4.645 -39.820 1.00 94.75 274 GLY A CA 1
ATOM 1999 C C . GLY A 1 274 ? 1.284 5.559 -40.548 1.00 94.75 274 GLY A C 1
ATOM 2000 O O . GLY A 1 274 ? 2.499 5.383 -40.480 1.00 94.75 274 GLY A O 1
ATOM 2001 N N . GLU A 1 275 ? 0.746 6.563 -41.235 1.00 95.81 275 GLU A N 1
ATOM 2002 C CA . GLU A 1 275 ? 1.520 7.521 -42.024 1.00 95.81 275 GLU A CA 1
ATOM 2003 C C . GLU A 1 275 ? 1.990 8.715 -41.172 1.00 95.81 275 GLU A C 1
ATOM 2005 O O . GLU A 1 275 ? 1.196 9.337 -40.465 1.00 95.81 275 GLU A O 1
ATOM 2010 N N . ILE A 1 276 ? 3.276 9.064 -41.270 1.00 96.19 276 ILE A N 1
ATOM 2011 C CA . ILE A 1 276 ? 3.906 10.200 -40.587 1.00 96.19 276 ILE A CA 1
ATOM 2012 C C . ILE A 1 276 ? 4.519 11.157 -41.614 1.00 96.19 276 ILE A C 1
ATOM 2014 O O . ILE A 1 276 ? 5.110 10.740 -42.610 1.00 96.19 276 ILE A O 1
ATOM 2018 N N . GLN A 1 277 ? 4.387 12.460 -41.364 1.00 96.06 277 GLN A N 1
ATOM 2019 C CA . GLN A 1 277 ? 4.944 13.509 -42.218 1.00 96.06 277 GLN A CA 1
ATOM 2020 C C . GLN A 1 277 ? 6.391 13.820 -41.834 1.00 96.06 277 GLN A C 1
ATOM 2022 O O . GLN A 1 277 ? 6.649 14.243 -40.709 1.00 96.06 277 GLN A O 1
ATOM 2027 N N . PHE A 1 278 ? 7.308 13.673 -42.791 1.00 96.00 278 PHE A N 1
ATOM 2028 C CA . PHE A 1 278 ? 8.682 14.152 -42.672 1.00 96.00 278 PHE A CA 1
ATOM 2029 C C . PHE A 1 278 ? 8.833 15.553 -43.264 1.00 96.00 278 PHE A C 1
ATOM 2031 O O . PHE A 1 278 ? 8.280 15.855 -44.322 1.00 96.00 278 PHE A O 1
ATOM 2038 N N . THR A 1 279 ? 9.611 16.399 -42.594 1.00 96.19 279 THR A N 1
ATOM 2039 C CA . THR A 1 279 ? 10.053 17.707 -43.094 1.00 96.19 279 THR A CA 1
ATOM 2040 C C . THR A 1 279 ? 11.550 17.829 -42.859 1.00 96.19 279 THR A C 1
ATOM 2042 O O . THR A 1 279 ? 11.998 17.722 -41.722 1.00 96.19 279 THR A O 1
ATOM 2045 N N . ALA A 1 280 ? 12.336 18.030 -43.917 1.00 95.00 280 ALA A N 1
ATOM 2046 C CA . ALA A 1 280 ? 13.796 18.122 -43.849 1.00 95.00 280 ALA A CA 1
ATOM 2047 C C . ALA A 1 280 ? 14.480 16.959 -43.092 1.00 95.00 280 ALA A C 1
ATOM 2049 O O . ALA A 1 280 ? 15.527 17.140 -42.470 1.00 95.00 280 ALA A O 1
ATOM 2050 N N . GLY A 1 281 ? 13.917 15.749 -43.175 1.00 93.12 281 GLY A N 1
ATOM 2051 C CA . GLY A 1 281 ? 14.423 14.564 -42.479 1.00 93.12 281 GLY A CA 1
ATOM 2052 C C . GLY A 1 281 ? 13.998 14.430 -41.013 1.00 93.12 281 GLY A C 1
ATOM 2053 O O . GLY A 1 281 ? 14.449 13.496 -40.356 1.00 93.12 281 GLY A O 1
ATOM 2054 N N . GLU A 1 282 ? 13.129 15.301 -40.506 1.00 96.12 282 GLU A N 1
ATOM 2055 C CA . GLU A 1 282 ? 12.591 15.229 -39.144 1.00 96.12 282 GLU A CA 1
ATOM 2056 C C . GLU A 1 282 ? 11.100 14.874 -39.147 1.00 96.12 282 GLU A C 1
ATOM 2058 O O . GLU A 1 282 ? 10.362 15.277 -40.050 1.00 96.12 282 GLU A O 1
ATOM 2063 N N . ALA A 1 283 ? 10.649 14.134 -38.134 1.00 96.62 283 ALA A N 1
ATOM 2064 C CA . ALA A 1 283 ? 9.236 13.852 -37.898 1.00 96.62 283 ALA A CA 1
ATOM 2065 C C . ALA A 1 283 ? 8.942 13.564 -36.417 1.00 96.62 283 ALA A C 1
ATOM 2067 O O . ALA A 1 283 ? 9.833 13.202 -35.653 1.00 96.62 283 ALA A O 1
ATOM 2068 N N . GLN A 1 284 ? 7.673 13.674 -36.021 1.00 95.00 284 GLN A N 1
ATOM 2069 C CA . GLN A 1 284 ? 7.197 13.264 -34.698 1.00 95.00 284 GLN A CA 1
ATOM 2070 C C . GLN A 1 284 ? 6.204 12.115 -34.824 1.00 95.00 284 GLN A C 1
ATOM 2072 O O . GLN A 1 284 ? 5.305 12.142 -35.664 1.00 95.00 284 GLN A O 1
ATOM 2077 N N . LEU A 1 285 ? 6.368 11.119 -33.963 1.00 94.31 285 LEU A N 1
ATOM 2078 C CA . LEU A 1 285 ? 5.592 9.891 -33.948 1.00 94.31 285 LEU A CA 1
ATOM 2079 C C . LEU A 1 285 ? 4.910 9.731 -32.584 1.00 94.31 285 LEU A C 1
ATOM 2081 O O . LEU A 1 285 ? 5.606 9.490 -31.598 1.00 94.31 285 LEU A O 1
ATOM 2085 N N . PRO A 1 286 ? 3.579 9.878 -32.493 1.00 93.56 286 PRO A N 1
ATOM 2086 C CA . PRO A 1 286 ? 2.864 9.726 -31.231 1.00 93.56 286 PRO A CA 1
ATOM 2087 C C . PRO A 1 286 ? 2.774 8.249 -30.827 1.00 93.56 286 PRO A C 1
ATOM 2089 O O . PRO A 1 286 ? 2.366 7.404 -31.623 1.00 93.56 286 PRO A O 1
ATOM 2092 N N . ILE A 1 287 ? 3.139 7.941 -29.583 1.00 94.44 287 ILE A N 1
ATOM 2093 C CA . ILE A 1 287 ? 3.117 6.596 -28.999 1.00 94.44 287 ILE A CA 1
ATOM 2094 C C . ILE A 1 287 ? 2.335 6.614 -27.689 1.00 94.44 287 ILE A C 1
ATOM 2096 O O . ILE A 1 287 ? 2.462 7.544 -26.900 1.00 94.44 287 ILE A O 1
ATOM 2100 N N . THR A 1 288 ? 1.559 5.560 -27.436 1.00 91.19 288 THR A N 1
ATOM 2101 C CA . THR A 1 288 ? 0.916 5.299 -26.141 1.00 91.19 288 THR A CA 1
ATOM 2102 C C . THR A 1 288 ? 1.282 3.891 -25.683 1.00 91.19 288 THR A C 1
ATOM 2104 O O . THR A 1 288 ? 1.215 2.952 -26.471 1.00 91.19 288 THR A O 1
ATOM 2107 N N . LEU A 1 289 ? 1.686 3.747 -24.419 1.00 90.50 289 LEU A N 1
ATOM 2108 C CA . LEU A 1 289 ? 2.021 2.465 -23.792 1.00 90.50 289 LEU A CA 1
ATOM 2109 C C . LEU A 1 289 ? 1.218 2.335 -22.499 1.00 90.50 289 LEU A C 1
ATOM 2111 O O . LEU A 1 289 ? 1.351 3.178 -21.616 1.00 90.50 289 LEU A O 1
ATOM 2115 N N . ASP A 1 290 ? 0.385 1.305 -22.377 1.00 84.75 290 ASP A N 1
ATOM 2116 C CA . ASP A 1 290 ? -0.632 1.245 -21.316 1.00 84.75 290 ASP A CA 1
ATOM 2117 C C . ASP A 1 290 ? -0.136 0.667 -19.988 1.00 84.75 290 ASP A C 1
ATOM 2119 O O . ASP A 1 290 ? -0.720 0.944 -18.939 1.00 84.75 290 ASP A O 1
ATOM 2123 N N . SER A 1 291 ? 0.939 -0.125 -20.006 1.00 83.12 291 SER A N 1
ATOM 2124 C CA . SER A 1 291 ? 1.460 -0.791 -18.805 1.00 83.12 291 SER A CA 1
ATOM 2125 C C . SER A 1 291 ? 2.818 -0.223 -18.382 1.00 83.12 291 SER A C 1
ATOM 2127 O O . SER A 1 291 ? 3.639 0.078 -19.251 1.00 83.12 291 SER A O 1
ATOM 2129 N N . PRO A 1 292 ? 3.102 -0.098 -17.072 1.00 82.62 292 PRO A N 1
ATOM 2130 C CA . PRO A 1 292 ? 4.448 0.199 -16.597 1.00 82.62 292 PRO A CA 1
ATOM 2131 C C . PRO A 1 292 ? 5.447 -0.880 -17.021 1.00 82.62 292 PRO A C 1
ATOM 2133 O O . PRO A 1 292 ? 5.099 -2.059 -17.096 1.00 82.62 292 PRO A O 1
ATOM 2136 N N . GLY A 1 293 ? 6.698 -0.489 -17.240 1.00 84.56 293 GLY A N 1
ATOM 2137 C CA . GLY A 1 293 ? 7.771 -1.416 -17.580 1.00 84.56 293 GLY A CA 1
ATOM 2138 C C . GLY A 1 293 ? 8.761 -0.861 -18.592 1.00 84.56 293 GLY A C 1
ATOM 2139 O O . GLY A 1 293 ? 8.612 0.242 -19.112 1.00 84.56 293 GLY A O 1
ATOM 2140 N N . LEU A 1 294 ? 9.786 -1.665 -18.868 1.00 85.69 294 LEU A N 1
ATOM 2141 C CA . LEU A 1 294 ? 10.842 -1.345 -19.817 1.00 85.69 294 LEU A CA 1
ATOM 2142 C C . LEU A 1 294 ? 10.529 -1.968 -21.184 1.00 85.69 294 LEU A C 1
ATOM 2144 O O . LEU A 1 294 ? 10.608 -3.186 -21.346 1.00 85.69 294 LEU A O 1
ATOM 2148 N N . TYR A 1 295 ? 10.213 -1.130 -22.166 1.00 91.06 295 TYR A N 1
ATOM 2149 C CA . TYR A 1 295 ? 9.880 -1.534 -23.530 1.00 91.06 295 TYR A CA 1
ATOM 2150 C C . TYR A 1 295 ? 11.101 -1.455 -24.443 1.00 91.06 295 TYR A C 1
ATOM 2152 O O . TYR A 1 295 ? 11.913 -0.535 -24.345 1.00 91.06 295 TYR A O 1
ATOM 2160 N N . GLN A 1 296 ? 11.204 -2.423 -25.353 1.00 91.75 296 GLN A N 1
ATOM 2161 C CA . GLN A 1 296 ? 12.237 -2.501 -26.382 1.00 91.75 296 GLN A CA 1
ATOM 2162 C C . GLN A 1 296 ? 11.587 -2.231 -27.737 1.00 91.75 296 GLN A C 1
ATOM 2164 O O . GLN A 1 296 ? 11.010 -3.136 -28.337 1.00 91.75 296 GLN A O 1
ATOM 2169 N N . LEU A 1 297 ? 11.621 -0.981 -28.192 1.00 92.06 297 LEU A N 1
ATOM 2170 C CA . LEU A 1 297 ? 10.909 -0.552 -29.390 1.00 92.06 297 LEU A CA 1
ATOM 2171 C C . LEU A 1 297 ? 11.835 -0.481 -30.601 1.00 92.06 297 LEU A C 1
ATOM 2173 O O . LEU A 1 297 ? 12.965 0.007 -30.518 1.00 92.06 297 LEU A O 1
ATOM 2177 N N . ARG A 1 298 ? 11.322 -0.908 -31.754 1.00 89.75 298 ARG A N 1
ATOM 2178 C CA . ARG A 1 298 ? 11.951 -0.690 -33.057 1.00 89.75 298 ARG A CA 1
ATOM 2179 C C . ARG A 1 298 ? 10.989 0.035 -33.975 1.00 89.75 298 ARG A C 1
ATOM 2181 O O . ARG A 1 298 ? 9.844 -0.381 -34.142 1.00 89.75 298 ARG A O 1
ATOM 2188 N N . VAL A 1 299 ? 11.478 1.100 -34.593 1.00 92.06 299 VAL A N 1
ATOM 2189 C CA . VAL A 1 299 ? 10.725 1.877 -35.569 1.00 92.06 299 VAL A CA 1
ATOM 2190 C C . VAL A 1 299 ? 11.133 1.432 -36.968 1.00 92.06 299 VAL A C 1
ATOM 2192 O O . VAL A 1 299 ? 12.316 1.266 -37.282 1.00 92.06 299 VAL A O 1
ATOM 2195 N N . HIS A 1 300 ? 10.137 1.227 -37.815 1.00 88.88 300 HIS A N 1
ATOM 2196 C CA . HIS A 1 300 ? 10.274 0.943 -39.229 1.00 88.88 300 HIS A CA 1
ATOM 2197 C C . HIS A 1 300 ? 9.650 2.085 -40.015 1.00 88.88 300 HIS A C 1
ATOM 2199 O O . HIS A 1 300 ? 8.460 2.341 -39.874 1.00 88.88 300 HIS A O 1
ATOM 2205 N N . VAL A 1 301 ? 10.445 2.739 -40.854 1.00 90.81 301 VAL A N 1
ATOM 2206 C CA . VAL A 1 301 ? 9.958 3.677 -41.866 1.00 90.81 301 VAL A CA 1
ATOM 2207 C C . VAL A 1 301 ? 10.059 2.968 -43.212 1.00 90.81 301 VAL A C 1
ATOM 2209 O O . VAL A 1 301 ? 11.095 2.367 -43.512 1.00 90.81 301 VAL A O 1
ATOM 2212 N N . ALA A 1 302 ? 8.996 3.016 -44.015 1.00 86.38 302 ALA A N 1
ATOM 2213 C CA . ALA A 1 302 ? 8.970 2.363 -45.320 1.00 86.38 302 ALA A CA 1
ATOM 2214 C C . ALA A 1 302 ? 10.182 2.757 -46.184 1.00 86.38 302 ALA A C 1
ATOM 2216 O O . ALA A 1 302 ? 10.617 3.909 -46.189 1.00 86.38 302 ALA A O 1
ATOM 2217 N N . ASP A 1 303 ? 10.727 1.776 -46.908 1.00 79.19 303 ASP A N 1
ATOM 2218 C CA . ASP A 1 303 ? 11.907 1.893 -47.779 1.00 79.19 303 ASP A CA 1
ATOM 2219 C C . ASP A 1 303 ? 13.242 2.249 -47.094 1.00 79.19 303 ASP A C 1
ATOM 2221 O O . ASP A 1 303 ? 14.261 2.386 -47.782 1.00 79.19 303 ASP A O 1
ATOM 2225 N N . LEU A 1 304 ? 13.278 2.326 -45.760 1.00 83.81 304 LEU A N 1
ATOM 2226 C CA . LEU A 1 304 ? 14.463 2.648 -44.960 1.00 83.81 304 LEU A CA 1
ATOM 2227 C C . LEU A 1 304 ? 14.900 1.483 -44.063 1.00 83.81 304 LEU A C 1
ATOM 2229 O O . LEU A 1 304 ? 14.126 0.551 -43.822 1.00 83.81 304 LEU A O 1
ATOM 2233 N N . PRO A 1 305 ? 16.159 1.489 -43.579 1.00 77.19 305 PRO A N 1
ATOM 2234 C CA . PRO A 1 305 ? 16.581 0.535 -42.562 1.00 77.19 305 PRO A CA 1
ATOM 2235 C C . PRO A 1 305 ? 15.794 0.717 -41.265 1.00 77.19 305 PRO A C 1
ATOM 2237 O O . PRO A 1 305 ? 15.264 1.789 -41.001 1.00 77.19 305 PRO A O 1
ATOM 2240 N N . PHE A 1 306 ? 15.750 -0.321 -40.434 1.00 81.56 306 PHE A N 1
ATOM 2241 C CA . PHE A 1 306 ? 15.189 -0.198 -39.092 1.00 81.56 306 PHE A CA 1
ATOM 2242 C C . PHE A 1 306 ? 15.985 0.781 -38.225 1.00 81.56 306 PHE A C 1
ATOM 2244 O O . PHE A 1 306 ? 17.202 0.903 -38.387 1.00 81.56 306 PHE A O 1
ATOM 2251 N N . SER A 1 307 ? 15.306 1.405 -37.259 1.00 84.31 307 SER A N 1
ATOM 2252 C CA . SER A 1 307 ? 15.977 2.155 -36.199 1.00 84.31 307 SER A CA 1
ATOM 2253 C C . SER A 1 307 ? 16.887 1.253 -35.361 1.00 84.31 307 SER A C 1
ATOM 2255 O O . SER A 1 307 ? 16.713 0.026 -35.305 1.00 84.31 307 SER A O 1
ATOM 2257 N N . GLU A 1 308 ? 17.805 1.875 -34.620 1.00 83.31 308 GLU A N 1
ATOM 2258 C CA . GLU A 1 308 ? 18.382 1.241 -33.433 1.00 83.31 308 GLU A CA 1
ATOM 2259 C C . GLU A 1 308 ? 17.279 0.867 -32.426 1.00 83.31 308 GLU A C 1
ATOM 2261 O O . GLU A 1 308 ? 16.148 1.362 -32.498 1.00 83.31 308 GLU A O 1
ATOM 2266 N N . LEU A 1 309 ? 17.601 -0.048 -31.507 1.00 84.44 309 LEU A N 1
ATOM 2267 C CA . LEU A 1 309 ? 16.668 -0.453 -30.461 1.00 84.44 309 LEU A CA 1
ATOM 2268 C C . LEU A 1 309 ? 16.506 0.684 -29.449 1.00 84.44 309 LEU A C 1
ATOM 2270 O O . LEU A 1 309 ? 17.474 1.067 -28.792 1.00 84.44 309 LEU A O 1
ATOM 2274 N N . LEU A 1 310 ? 15.285 1.187 -29.304 1.00 89.50 310 LEU A N 1
ATOM 2275 C CA . LEU A 1 310 ? 14.955 2.222 -28.336 1.00 89.50 310 LEU A CA 1
ATOM 2276 C C . LEU A 1 310 ? 14.444 1.583 -27.042 1.00 89.50 310 LEU A C 1
ATOM 2278 O O . LEU A 1 310 ? 13.468 0.835 -27.050 1.00 89.50 310 LEU A O 1
ATOM 2282 N N . MET A 1 311 ? 15.084 1.919 -25.924 1.00 89.25 311 MET A N 1
ATOM 2283 C CA . MET A 1 311 ? 14.630 1.526 -24.591 1.00 89.25 311 MET A CA 1
ATOM 2284 C C . MET A 1 311 ? 13.714 2.613 -24.030 1.00 89.25 311 MET A C 1
ATOM 2286 O O . MET A 1 311 ? 14.174 3.731 -23.809 1.00 89.25 311 MET A O 1
ATOM 2290 N N . VAL A 1 312 ? 12.448 2.284 -23.779 1.00 90.12 312 VAL A N 1
ATOM 2291 C CA . VAL A 1 312 ? 11.472 3.210 -23.185 1.00 90.12 312 VAL A CA 1
ATOM 2292 C C . VAL A 1 312 ? 11.058 2.688 -21.815 1.00 90.12 312 VAL A C 1
ATOM 2294 O O . VAL A 1 312 ? 10.427 1.639 -21.718 1.00 90.12 312 VAL A O 1
ATOM 2297 N N . ASP A 1 313 ? 11.416 3.412 -20.755 1.00 87.19 313 ASP A N 1
ATOM 2298 C CA . ASP A 1 313 ? 10.986 3.107 -19.386 1.00 87.19 313 ASP A CA 1
ATOM 2299 C C . ASP A 1 313 ? 9.682 3.849 -19.068 1.00 87.19 313 ASP A C 1
ATOM 2301 O O . ASP A 1 313 ? 9.640 5.082 -19.013 1.00 87.19 313 ASP A O 1
ATOM 2305 N N . VAL A 1 314 ? 8.604 3.089 -18.889 1.00 85.69 314 VAL A N 1
ATOM 2306 C CA . VAL A 1 314 ? 7.291 3.593 -18.496 1.00 85.69 314 VAL A CA 1
ATOM 2307 C C . VAL A 1 314 ? 7.164 3.441 -16.979 1.00 85.69 314 VAL A C 1
ATOM 2309 O O . VAL A 1 314 ? 6.859 2.360 -16.470 1.00 85.69 314 VAL A O 1
ATOM 2312 N N . ALA A 1 315 ? 7.393 4.532 -16.246 1.00 74.44 315 ALA A N 1
ATOM 2313 C CA . ALA A 1 315 ? 7.400 4.515 -14.785 1.00 74.44 315 ALA A CA 1
ATOM 2314 C C . ALA A 1 315 ? 6.003 4.246 -14.187 1.00 74.44 315 ALA A C 1
ATOM 2316 O O . ALA A 1 315 ? 5.014 4.866 -14.585 1.00 74.44 315 ALA A O 1
ATOM 2317 N N . GLU A 1 316 ? 5.927 3.370 -13.178 1.00 70.50 316 GLU A N 1
ATOM 2318 C CA . GLU A 1 316 ? 4.712 3.204 -12.368 1.00 70.50 316 GLU A CA 1
ATOM 2319 C C . GLU A 1 316 ? 4.471 4.486 -11.546 1.00 70.50 316 GLU A C 1
ATOM 2321 O O . GLU A 1 316 ? 5.385 4.936 -10.843 1.00 70.50 316 GLU A O 1
ATOM 2326 N N . PRO A 1 317 ? 3.282 5.109 -11.628 1.00 77.88 317 PRO A N 1
ATOM 2327 C CA . PRO A 1 317 ? 2.999 6.321 -10.873 1.00 77.88 317 PRO A CA 1
ATOM 2328 C C . PRO A 1 317 ? 2.949 6.029 -9.364 1.00 77.88 317 PRO A C 1
ATOM 2330 O O . PRO A 1 317 ? 2.568 4.944 -8.937 1.00 77.88 317 PRO A O 1
ATOM 2333 N N . GLU A 1 318 ? 3.327 7.009 -8.536 1.00 87.06 318 GLU A N 1
ATOM 2334 C CA . GLU A 1 318 ? 3.358 6.850 -7.069 1.00 87.06 318 GLU A CA 1
ATOM 2335 C C . GLU A 1 318 ? 1.960 6.574 -6.480 1.00 87.06 318 GLU A C 1
ATOM 2337 O O . GLU A 1 318 ? 1.816 5.835 -5.504 1.00 87.06 318 GLU A O 1
ATOM 2342 N N . TYR A 1 319 ? 0.932 7.135 -7.120 1.00 93.25 319 TYR A N 1
ATOM 2343 C CA . TYR A 1 319 ? -0.483 6.968 -6.802 1.00 93.25 319 TYR A CA 1
ATOM 2344 C C . TYR A 1 319 ? -1.289 6.873 -8.104 1.00 93.25 319 TYR A C 1
ATOM 2346 O O . TYR A 1 319 ? -0.822 7.281 -9.166 1.00 93.25 319 TYR A O 1
ATOM 2354 N N . ALA A 1 320 ? -2.542 6.419 -8.038 1.00 92.25 320 ALA A N 1
ATOM 2355 C CA . ALA A 1 320 ? -3.409 6.325 -9.220 1.00 92.25 320 ALA A CA 1
ATOM 2356 C C . ALA A 1 320 ? -3.896 7.697 -9.738 1.00 92.25 320 ALA A C 1
ATOM 2358 O O . ALA A 1 320 ? -4.561 7.770 -10.768 1.00 92.25 320 ALA A O 1
ATOM 2359 N N . GLY A 1 321 ? -3.609 8.776 -9.008 1.00 92.50 321 GLY A N 1
ATOM 2360 C CA . GLY A 1 321 ? -4.019 10.144 -9.305 1.00 92.50 321 GLY A CA 1
ATOM 2361 C C . GLY A 1 321 ? -4.090 10.996 -8.037 1.00 92.50 321 GLY A C 1
ATOM 2362 O O . GLY A 1 321 ? -3.793 10.509 -6.943 1.00 92.50 321 GLY A O 1
ATOM 2363 N N . GLY A 1 322 ? -4.521 12.246 -8.199 1.00 95.44 322 GLY A N 1
ATOM 2364 C CA . GLY A 1 322 ? -4.666 13.226 -7.121 1.00 95.44 322 GLY A CA 1
ATOM 2365 C C . GLY A 1 322 ? -3.376 13.969 -6.768 1.00 95.44 322 GLY A C 1
ATOM 2366 O O . GLY A 1 322 ? -2.276 13.567 -7.146 1.00 95.44 322 GLY A O 1
ATOM 2367 N N . SER A 1 323 ? -3.526 15.075 -6.041 1.00 94.75 323 SER A N 1
ATOM 2368 C CA . SER A 1 323 ? -2.436 15.959 -5.598 1.00 94.75 323 SER A CA 1
ATOM 2369 C C . SER A 1 323 ? -2.131 15.859 -4.099 1.00 94.75 323 SER A C 1
ATOM 2371 O O . SER A 1 323 ? -1.231 16.538 -3.602 1.00 94.75 323 SER A O 1
ATOM 2373 N N . GLY A 1 324 ? -2.877 15.031 -3.362 1.00 97.06 324 GLY A N 1
ATOM 2374 C CA . GLY A 1 324 ? -2.706 14.838 -1.921 1.00 97.06 324 GLY A CA 1
ATOM 2375 C C . GLY A 1 324 ? -3.321 15.944 -1.063 1.00 97.06 324 GLY A C 1
ATOM 2376 O O . GLY A 1 324 ? -3.080 15.991 0.145 1.00 97.06 324 GLY A O 1
ATOM 2377 N N . THR A 1 325 ? -4.112 16.837 -1.659 1.00 98.00 325 THR A N 1
ATOM 2378 C CA . THR A 1 325 ? -4.869 17.865 -0.931 1.00 98.00 325 THR A CA 1
ATOM 2379 C C . THR A 1 325 ? -6.211 17.309 -0.452 1.00 98.00 325 THR A C 1
ATOM 2381 O O . THR A 1 325 ? -6.643 16.251 -0.894 1.00 98.00 325 THR A O 1
ATOM 2384 N N . VAL A 1 326 ? -6.891 18.006 0.462 1.00 95.31 326 VAL A N 1
ATOM 2385 C CA . VAL A 1 326 ? -8.203 17.558 0.973 1.00 95.31 326 VAL A CA 1
ATOM 2386 C C . VAL A 1 326 ? -9.248 17.471 -0.149 1.00 95.31 326 VAL A C 1
ATOM 2388 O O . VAL A 1 326 ? -10.025 16.520 -0.183 1.00 95.31 326 VAL A O 1
ATOM 2391 N N . ASP A 1 327 ? -9.234 18.430 -1.079 1.00 96.69 327 ASP A N 1
ATOM 2392 C CA . ASP A 1 327 ? -10.177 18.483 -2.205 1.00 96.69 327 ASP A CA 1
ATOM 2393 C C . ASP A 1 327 ? -9.798 17.519 -3.343 1.00 96.69 327 ASP A C 1
ATOM 2395 O O . ASP A 1 327 ? -10.655 17.115 -4.128 1.00 96.69 327 ASP A O 1
ATOM 2399 N N . ASP A 1 328 ? -8.524 17.132 -3.420 1.00 97.81 328 ASP A N 1
ATOM 2400 C CA . ASP A 1 328 ? -7.973 16.251 -4.449 1.00 97.81 328 ASP A CA 1
ATOM 2401 C C . ASP A 1 328 ? -6.954 15.264 -3.832 1.00 97.81 328 ASP A C 1
ATOM 2403 O O . ASP A 1 328 ? -5.734 15.434 -3.976 1.00 97.81 328 ASP A O 1
ATOM 2407 N N . PRO A 1 329 ? -7.441 14.262 -3.070 1.00 98.56 329 PRO A N 1
ATOM 2408 C CA . PRO A 1 329 ? -6.597 13.332 -2.329 1.00 98.56 329 PRO A CA 1
ATOM 2409 C C . PRO A 1 329 ? -5.862 12.372 -3.263 1.00 98.56 329 PRO A C 1
ATOM 2411 O O . PRO A 1 329 ? -6.362 12.023 -4.332 1.00 98.56 329 PRO A O 1
ATOM 2414 N N . TYR A 1 330 ? -4.708 11.870 -2.826 1.00 98.69 330 TYR A N 1
ATOM 2415 C CA . TYR A 1 330 ? -4.017 10.797 -3.534 1.00 98.69 330 TYR A CA 1
ATOM 2416 C C . TYR A 1 330 ? -4.889 9.539 -3.599 1.00 98.69 330 TYR A C 1
ATOM 2418 O O . TYR A 1 330 ? -5.424 9.075 -2.587 1.00 98.69 330 TYR A O 1
ATOM 2426 N N . LEU A 1 331 ? -5.026 8.980 -4.801 1.00 98.56 331 LEU A N 1
ATOM 2427 C CA . LEU A 1 331 ? -5.877 7.823 -5.062 1.00 98.56 331 LEU A CA 1
ATOM 2428 C C . LEU A 1 331 ? -5.094 6.516 -4.897 1.00 98.56 331 LEU A C 1
ATOM 2430 O O . LEU A 1 331 ? -4.133 6.237 -5.619 1.00 98.56 331 LEU A O 1
ATOM 2434 N N . ILE A 1 332 ? -5.545 5.681 -3.966 1.00 98.50 332 ILE A N 1
ATOM 2435 C CA . ILE A 1 332 ? -4.907 4.411 -3.616 1.00 98.50 332 ILE A CA 1
ATOM 2436 C C . ILE A 1 332 ? -5.655 3.259 -4.291 1.00 98.50 332 ILE A C 1
ATOM 2438 O O . ILE A 1 332 ? -6.855 3.068 -4.082 1.00 98.50 332 ILE A O 1
ATOM 2442 N N . ALA A 1 333 ? -4.940 2.500 -5.123 1.00 96.56 333 ALA A N 1
ATOM 2443 C CA . ALA A 1 333 ? -5.515 1.453 -5.973 1.00 96.56 333 ALA A CA 1
ATOM 2444 C C . ALA A 1 333 ? -4.769 0.114 -5.906 1.00 96.56 333 ALA A C 1
ATOM 2446 O O . ALA A 1 333 ? -5.268 -0.875 -6.438 1.00 96.56 333 ALA A O 1
ATOM 2447 N N . THR A 1 334 ? -3.580 0.098 -5.302 1.00 95.44 334 THR A N 1
ATOM 2448 C CA . THR A 1 334 ? -2.692 -1.062 -5.182 1.00 95.44 334 THR A CA 1
ATOM 2449 C C . THR A 1 334 ? -2.026 -1.053 -3.806 1.00 95.44 334 THR A C 1
ATOM 2451 O O . THR A 1 334 ? -1.959 -0.007 -3.150 1.00 95.44 334 THR A O 1
ATOM 2454 N N . ALA A 1 335 ? -1.497 -2.204 -3.384 1.00 96.31 335 ALA A N 1
ATOM 2455 C CA . ALA A 1 335 ? -0.715 -2.317 -2.154 1.00 96.31 335 ALA A CA 1
ATOM 2456 C C . ALA A 1 335 ? 0.511 -1.385 -2.159 1.00 96.31 335 ALA A C 1
ATOM 2458 O O . ALA A 1 335 ? 0.812 -0.759 -1.147 1.00 96.31 335 ALA A O 1
ATOM 2459 N N . ARG A 1 336 ? 1.143 -1.187 -3.325 1.00 93.69 336 ARG A N 1
ATOM 2460 C CA . ARG A 1 336 ? 2.249 -0.235 -3.497 1.00 93.69 336 ARG A CA 1
ATOM 2461 C C . ARG A 1 336 ? 1.826 1.216 -3.272 1.00 93.69 336 ARG A C 1
ATOM 2463 O O . ARG A 1 336 ? 2.529 1.942 -2.578 1.00 93.69 336 ARG A O 1
ATOM 2470 N N . HIS A 1 337 ? 0.674 1.644 -3.798 1.00 97.00 337 HIS A N 1
ATOM 2471 C CA . HIS A 1 337 ? 0.167 2.995 -3.519 1.00 97.00 337 HIS A CA 1
ATOM 2472 C C . HIS A 1 337 ? -0.090 3.187 -2.016 1.00 97.00 337 HIS A C 1
ATOM 2474 O O . HIS A 1 337 ? 0.231 4.240 -1.470 1.00 97.00 337 HIS A O 1
ATOM 2480 N N . LEU A 1 338 ? -0.652 2.173 -1.342 1.00 98.44 338 LEU A N 1
ATOM 2481 C CA . LEU A 1 338 ? -0.869 2.212 0.107 1.00 98.44 338 LEU A CA 1
ATOM 2482 C C . LEU A 1 338 ? 0.462 2.289 0.864 1.00 98.44 338 LEU A C 1
ATOM 2484 O O . LEU A 1 338 ? 0.594 3.065 1.807 1.00 98.44 338 LEU A O 1
ATOM 2488 N N . ASP A 1 339 ? 1.463 1.526 0.430 1.00 97.56 339 ASP A N 1
ATOM 2489 C CA . ASP A 1 339 ? 2.799 1.555 1.018 1.00 97.56 339 ASP A CA 1
ATOM 2490 C C . ASP A 1 339 ? 3.454 2.935 0.876 1.00 97.56 339 ASP A C 1
ATOM 2492 O O . ASP A 1 339 ? 4.115 3.390 1.808 1.00 97.56 339 ASP A O 1
ATOM 2496 N N . ASN A 1 340 ? 3.194 3.651 -0.224 1.00 97.12 340 ASN A N 1
ATOM 2497 C CA . ASN A 1 340 ? 3.741 4.986 -0.471 1.00 97.12 340 ASN A CA 1
ATOM 2498 C C . ASN A 1 340 ? 3.216 6.074 0.485 1.00 97.12 340 ASN A C 1
ATOM 2500 O O . ASN A 1 340 ? 3.898 7.079 0.683 1.00 97.12 340 ASN A O 1
ATOM 2504 N N . VAL A 1 341 ? 2.079 5.865 1.166 1.00 98.56 341 VAL A N 1
ATOM 2505 C CA . VAL A 1 341 ? 1.503 6.818 2.147 1.00 98.56 341 VAL A CA 1
ATOM 2506 C C . VAL A 1 341 ? 2.534 7.272 3.188 1.00 98.56 341 VAL A C 1
ATOM 2508 O O . VAL A 1 341 ? 2.539 8.421 3.638 1.00 98.56 341 VAL A O 1
ATOM 2511 N N . ARG A 1 342 ? 3.463 6.381 3.553 1.00 97.75 342 ARG A N 1
ATOM 2512 C CA . ARG A 1 342 ? 4.524 6.652 4.532 1.00 97.75 342 ARG A CA 1
ATOM 2513 C C . ARG A 1 342 ? 5.513 7.745 4.105 1.00 97.75 342 ARG A C 1
ATOM 2515 O O . ARG A 1 342 ? 6.269 8.220 4.950 1.00 97.75 342 ARG A O 1
ATOM 2522 N N . TYR A 1 343 ? 5.540 8.125 2.828 1.00 95.81 343 TYR A N 1
ATOM 2523 C CA . TYR A 1 343 ? 6.437 9.155 2.301 1.00 95.81 343 TYR A CA 1
ATOM 2524 C C . TYR A 1 343 ? 5.836 10.563 2.365 1.00 95.81 343 TYR A C 1
ATOM 2526 O O . TYR A 1 343 ? 6.581 11.540 2.299 1.00 95.81 343 TYR A O 1
ATOM 2534 N N . ASN A 1 344 ? 4.521 10.690 2.576 1.00 97.56 344 ASN A N 1
ATOM 2535 C CA . ASN A 1 344 ? 3.867 11.980 2.772 1.00 97.56 344 ASN A CA 1
ATOM 2536 C C . ASN A 1 344 ? 2.792 11.920 3.871 1.00 97.56 344 ASN A C 1
ATOM 2538 O O . ASN A 1 344 ? 1.585 11.891 3.634 1.00 97.56 344 ASN A O 1
ATOM 2542 N N . LEU A 1 345 ? 3.247 11.936 5.121 1.00 98.62 345 LEU A N 1
ATOM 2543 C CA . LEU A 1 345 ? 2.419 11.724 6.313 1.00 98.62 345 LEU A CA 1
ATOM 2544 C C . LEU A 1 345 ? 1.400 12.841 6.618 1.00 98.62 345 LEU A C 1
ATOM 2546 O O . LEU A 1 345 ? 0.649 12.721 7.586 1.00 98.62 345 LEU A O 1
ATOM 2550 N N . THR A 1 346 ? 1.383 13.929 5.845 1.00 98.62 346 THR A N 1
ATOM 2551 C CA . THR A 1 346 ? 0.486 15.084 6.037 1.00 98.62 346 THR A CA 1
ATOM 2552 C C . THR A 1 346 ? -0.584 15.205 4.947 1.00 98.62 346 THR A C 1
ATOM 2554 O O . THR A 1 346 ? -1.507 16.007 5.095 1.00 98.62 346 THR A O 1
ATOM 2557 N N . ALA A 1 347 ? -0.474 14.430 3.862 1.00 98.62 347 ALA A N 1
ATOM 2558 C CA . ALA A 1 347 ? -1.393 14.473 2.728 1.00 98.62 347 ALA A CA 1
ATOM 2559 C C . ALA A 1 347 ? -2.740 13.786 3.011 1.00 98.62 347 ALA A C 1
ATOM 2561 O O . ALA A 1 347 ? -2.937 13.116 4.024 1.00 98.62 347 ALA A O 1
ATOM 2562 N N . SER A 1 348 ? -3.687 13.973 2.095 1.00 98.81 348 SER A N 1
ATOM 2563 C CA . SER A 1 348 ? -4.983 13.294 2.101 1.00 98.81 348 SER A CA 1
ATOM 2564 C C . SER A 1 348 ? -5.007 12.150 1.095 1.00 98.81 348 SER A C 1
ATOM 2566 O O . SER A 1 348 ? -4.525 12.298 -0.028 1.00 98.81 348 SER A O 1
ATOM 2568 N N . TYR A 1 349 ? -5.592 11.027 1.500 1.00 98.88 349 TYR A N 1
ATOM 2569 C CA . TYR A 1 349 ? -5.613 9.769 0.761 1.00 98.88 349 TYR A CA 1
ATOM 2570 C C . TYR A 1 349 ? -7.030 9.219 0.666 1.00 98.88 349 TYR A C 1
ATOM 2572 O O . TYR A 1 349 ? -7.823 9.365 1.598 1.00 98.88 349 TYR A O 1
ATOM 2580 N N . LYS A 1 350 ? -7.335 8.555 -0.450 1.00 98.88 350 LYS A N 1
ATOM 2581 C CA . LYS A 1 350 ? -8.621 7.893 -0.672 1.00 98.88 350 LYS A CA 1
ATOM 2582 C C . LYS A 1 350 ? -8.439 6.543 -1.349 1.00 98.88 350 LYS A C 1
ATOM 2584 O O . LYS A 1 350 ? -7.850 6.469 -2.430 1.00 98.88 350 LYS A O 1
ATOM 2589 N N . LEU A 1 351 ? -8.991 5.485 -0.757 1.00 98.81 351 LEU A N 1
ATOM 2590 C CA . LEU A 1 351 ? -9.073 4.190 -1.430 1.00 98.81 351 LEU A CA 1
ATOM 2591 C C . LEU A 1 351 ? -10.086 4.255 -2.584 1.00 98.81 351 LEU A C 1
ATOM 2593 O O . LEU A 1 351 ? -11.234 4.681 -2.423 1.00 98.81 351 LEU A O 1
ATOM 2597 N N . ILE A 1 352 ? -9.670 3.792 -3.763 1.00 98.50 352 ILE A N 1
ATOM 2598 C CA . ILE A 1 352 ? -10.555 3.631 -4.930 1.00 98.50 352 ILE A CA 1
ATOM 2599 C C . ILE A 1 352 ? -10.793 2.163 -5.297 1.00 98.50 352 ILE A C 1
ATOM 2601 O O . ILE A 1 352 ? -11.696 1.858 -6.079 1.00 98.50 352 ILE A O 1
ATOM 2605 N N . ARG A 1 353 ? -10.028 1.247 -4.699 1.00 98.12 353 ARG A N 1
ATOM 2606 C CA . ARG A 1 353 ? -10.164 -0.208 -4.824 1.00 98.12 353 ARG A CA 1
ATOM 2607 C C . ARG A 1 353 ? -9.948 -0.866 -3.466 1.00 98.12 353 ARG A C 1
ATOM 2609 O O . ARG A 1 353 ? -9.349 -0.255 -2.583 1.00 98.12 353 ARG A O 1
ATOM 2616 N N . ASP A 1 354 ? -10.443 -2.091 -3.328 1.00 98.75 354 ASP A N 1
ATOM 2617 C CA . ASP A 1 354 ? -10.009 -2.963 -2.238 1.00 98.75 354 ASP A CA 1
ATOM 2618 C C . ASP A 1 354 ? -8.521 -3.291 -2.432 1.00 98.75 354 ASP A C 1
ATOM 2620 O O . ASP A 1 354 ? -8.053 -3.391 -3.571 1.00 98.75 354 ASP A O 1
ATOM 2624 N N . ILE A 1 355 ? -7.787 -3.423 -1.330 1.00 98.62 355 ILE A N 1
ATOM 2625 C CA . ILE A 1 355 ? -6.345 -3.668 -1.316 1.00 98.62 355 ILE A CA 1
ATOM 2626 C C . ILE A 1 355 ? -6.084 -5.022 -0.667 1.00 98.62 355 ILE A C 1
ATOM 2628 O O . ILE A 1 355 ? -6.567 -5.291 0.429 1.00 98.62 355 ILE A O 1
ATOM 2632 N N . ASP A 1 356 ? -5.300 -5.852 -1.341 1.00 98.19 356 ASP A N 1
ATOM 2633 C CA . ASP A 1 356 ? -4.817 -7.123 -0.812 1.00 98.19 356 ASP A CA 1
ATOM 2634 C C . ASP A 1 356 ? -3.366 -6.956 -0.343 1.00 98.19 356 ASP A C 1
ATOM 2636 O O . ASP A 1 356 ? -2.510 -6.538 -1.131 1.00 98.19 356 ASP A O 1
ATOM 2640 N N . LEU A 1 357 ? -3.115 -7.201 0.945 1.00 98.44 357 LEU A N 1
ATOM 2641 C CA . LEU A 1 357 ? -1.785 -7.196 1.556 1.00 98.44 357 LEU A CA 1
ATOM 2642 C C . LEU A 1 357 ? -1.235 -8.608 1.793 1.00 98.44 357 LEU A C 1
ATOM 2644 O O . LEU A 1 357 ? -0.072 -8.715 2.184 1.00 98.44 357 LEU A O 1
ATOM 2648 N N . ASP A 1 358 ? -1.985 -9.672 1.475 1.00 97.31 358 ASP A N 1
ATOM 2649 C CA . ASP A 1 358 ? -1.488 -11.057 1.507 1.00 97.31 358 ASP A CA 1
ATOM 2650 C C . ASP A 1 358 ? -0.649 -11.386 0.257 1.00 97.31 358 ASP A C 1
ATOM 2652 O O . ASP A 1 358 ? -0.799 -12.403 -0.422 1.00 97.31 358 ASP A O 1
ATOM 2656 N N . VAL A 1 359 ? 0.252 -10.468 -0.089 1.00 93.19 359 VAL A N 1
ATOM 2657 C CA . VAL A 1 359 ? 1.151 -10.566 -1.235 1.00 93.19 359 VAL A CA 1
ATOM 2658 C C . VAL A 1 359 ? 2.534 -10.051 -0.862 1.00 93.19 359 VAL A C 1
ATOM 2660 O O . VAL A 1 359 ? 2.683 -9.076 -0.119 1.00 93.19 359 VAL A O 1
ATOM 2663 N N . GLY A 1 360 ? 3.567 -10.683 -1.420 1.00 88.00 360 GLY A N 1
ATOM 2664 C CA . GLY A 1 360 ? 4.945 -10.245 -1.225 1.00 88.00 360 GLY A CA 1
ATOM 2665 C C . GLY A 1 360 ? 5.155 -8.819 -1.764 1.00 88.00 360 GLY A C 1
ATOM 2666 O O . GLY A 1 360 ? 4.615 -8.479 -2.821 1.00 88.00 360 GLY A O 1
ATOM 2667 N N . PRO A 1 361 ? 5.930 -7.963 -1.071 1.00 94.12 361 PRO A N 1
ATOM 2668 C CA . PRO A 1 361 ? 6.714 -8.252 0.136 1.00 94.12 361 PRO A CA 1
ATOM 2669 C C . PRO A 1 361 ? 5.959 -8.010 1.462 1.00 94.12 361 PRO A C 1
ATOM 2671 O O . PRO A 1 361 ? 6.567 -8.060 2.528 1.00 94.12 361 PRO A O 1
ATOM 2674 N N . TYR A 1 362 ? 4.665 -7.683 1.428 1.00 96.12 362 TYR A N 1
ATOM 2675 C CA . TYR A 1 362 ? 3.920 -7.176 2.589 1.00 96.12 362 TYR A CA 1
ATOM 2676 C C . TYR A 1 362 ? 3.542 -8.257 3.607 1.00 96.12 362 TYR A C 1
ATOM 2678 O O . TYR A 1 362 ? 3.385 -7.940 4.785 1.00 96.12 362 TYR A O 1
ATOM 2686 N N . ASN A 1 363 ? 3.474 -9.518 3.180 1.00 96.56 363 ASN A N 1
ATOM 2687 C CA . ASN A 1 363 ? 3.241 -10.690 4.026 1.00 96.56 363 ASN A CA 1
ATOM 2688 C C . ASN A 1 363 ? 4.515 -11.520 4.296 1.00 96.56 363 ASN A C 1
ATOM 2690 O O . ASN A 1 363 ? 4.445 -12.624 4.831 1.00 96.56 363 ASN A O 1
ATOM 2694 N N . GLU A 1 364 ? 5.700 -11.007 3.948 1.00 94.44 364 GLU A N 1
ATOM 2695 C CA . GLU A 1 364 ? 6.972 -11.717 4.125 1.00 94.44 364 GLU A CA 1
ATOM 2696 C C . GLU A 1 364 ? 7.752 -11.214 5.354 1.00 94.44 364 GLU A C 1
ATOM 2698 O O . GLU A 1 364 ? 7.764 -10.027 5.685 1.00 94.44 364 GLU A O 1
ATOM 2703 N N . GLY A 1 365 ? 8.473 -12.108 6.042 1.00 96.38 365 GLY A N 1
ATOM 2704 C CA . GLY A 1 365 ? 9.349 -11.742 7.164 1.00 96.38 365 GLY A CA 1
ATOM 2705 C C . GLY A 1 365 ? 8.602 -11.077 8.330 1.00 96.38 365 GLY A C 1
ATOM 2706 O O . GLY A 1 365 ? 7.735 -11.698 8.939 1.00 96.38 365 GLY A O 1
ATOM 2707 N N . LYS A 1 366 ? 8.955 -9.819 8.650 1.00 97.56 366 LYS A N 1
ATOM 2708 C CA . LYS A 1 366 ? 8.256 -8.993 9.663 1.00 97.56 366 LYS A CA 1
ATOM 2709 C C . LYS A 1 366 ? 6.903 -8.445 9.167 1.00 97.56 366 LYS A C 1
ATOM 2711 O O . LYS A 1 366 ? 6.205 -7.777 9.931 1.00 97.56 366 LYS A O 1
ATOM 2716 N N . GLY A 1 367 ? 6.554 -8.687 7.905 1.00 98.19 367 GLY A N 1
ATOM 2717 C CA . GLY A 1 367 ? 5.341 -8.192 7.271 1.00 98.19 367 GLY A CA 1
ATOM 2718 C C . GLY A 1 367 ? 5.326 -6.673 7.108 1.00 98.19 367 GLY A C 1
ATOM 2719 O O . GLY A 1 367 ? 6.369 -6.012 6.982 1.00 98.19 367 GLY A O 1
ATOM 2720 N N . TRP A 1 368 ? 4.124 -6.106 7.159 1.00 98.62 368 TRP A N 1
ATOM 2721 C CA . TRP A 1 368 ? 3.880 -4.683 6.997 1.00 98.62 368 TRP A CA 1
ATOM 2722 C C . TRP A 1 368 ? 4.673 -3.842 8.007 1.00 98.62 368 TRP A C 1
ATOM 2724 O O . TRP A 1 368 ? 4.817 -4.165 9.191 1.00 98.62 368 TRP A O 1
ATOM 2734 N N . ARG A 1 369 ? 5.232 -2.726 7.528 1.00 97.94 369 ARG A N 1
ATOM 2735 C CA . ARG A 1 369 ? 5.851 -1.711 8.387 1.00 97.94 369 ARG A CA 1
ATOM 2736 C C . ARG A 1 369 ? 4.804 -0.644 8.721 1.00 97.94 369 ARG A C 1
ATOM 2738 O O . ARG A 1 369 ? 4.376 0.024 7.772 1.00 97.94 369 ARG A O 1
ATOM 2745 N N . PRO A 1 370 ? 4.471 -0.410 10.005 1.00 98.69 370 PRO A N 1
ATOM 2746 C CA . PRO A 1 370 ? 3.487 0.596 10.401 1.00 98.69 370 PRO A CA 1
ATOM 2747 C C . PRO A 1 370 ? 3.737 1.971 9.761 1.00 98.69 370 PRO A C 1
ATOM 2749 O O . PRO A 1 370 ? 4.884 2.387 9.554 1.00 98.69 370 PRO A O 1
ATOM 2752 N N . ILE A 1 371 ? 2.660 2.666 9.391 1.00 98.88 371 ILE A N 1
ATOM 2753 C CA . ILE A 1 371 ? 2.725 4.034 8.861 1.00 98.88 371 ILE A CA 1
ATOM 2754 C C . ILE A 1 371 ? 2.741 5.024 10.029 1.00 98.88 371 ILE A C 1
ATOM 2756 O O . ILE A 1 371 ? 1.834 5.041 10.856 1.00 98.88 371 ILE A O 1
ATOM 2760 N N . GLY A 1 372 ? 3.750 5.894 10.057 1.00 98.38 372 GLY A N 1
ATOM 2761 C CA . GLY A 1 372 ? 3.930 6.872 11.126 1.00 98.38 372 GLY A CA 1
ATOM 2762 C C . GLY A 1 372 ? 4.645 6.279 12.340 1.00 98.38 372 GLY A C 1
ATOM 2763 O O . GLY A 1 372 ? 4.520 5.098 12.648 1.00 98.38 372 GLY A O 1
ATOM 2764 N N . THR A 1 373 ? 5.425 7.116 13.013 1.00 97.88 373 THR A N 1
ATOM 2765 C CA . THR A 1 373 ? 6.165 6.778 14.239 1.00 97.88 373 THR A CA 1
ATOM 2766 C C . THR A 1 373 ? 5.979 7.888 15.262 1.00 97.88 373 THR A C 1
ATOM 2768 O O . THR A 1 373 ? 5.561 8.987 14.902 1.00 97.88 373 THR A O 1
ATOM 2771 N N . MET A 1 374 ? 6.379 7.665 16.512 1.00 95.81 374 MET A N 1
ATOM 2772 C CA . MET A 1 374 ? 6.354 8.715 17.536 1.00 95.81 374 MET A CA 1
ATOM 2773 C C . MET A 1 374 ? 7.114 9.990 17.113 1.00 95.81 374 MET A C 1
ATOM 2775 O O . MET A 1 374 ? 6.694 11.108 17.404 1.00 95.81 374 MET A O 1
ATOM 2779 N N . ALA A 1 375 ? 8.219 9.841 16.371 1.00 97.06 375 ALA A N 1
ATOM 2780 C CA . ALA A 1 375 ? 9.016 10.967 15.874 1.00 97.06 375 ALA A CA 1
ATOM 2781 C C . ALA A 1 375 ? 8.403 11.659 14.642 1.00 97.06 375 ALA A C 1
ATOM 2783 O O . ALA A 1 375 ? 8.671 12.835 14.391 1.00 97.06 375 ALA A O 1
ATOM 2784 N N . ALA A 1 376 ? 7.603 10.933 13.863 1.00 97.88 376 ALA A N 1
ATOM 2785 C CA . ALA A 1 376 ? 6.955 11.415 12.650 1.00 97.88 376 ALA A CA 1
ATOM 2786 C C . ALA A 1 376 ? 5.562 10.777 12.539 1.00 97.88 376 ALA A C 1
ATOM 2788 O O . ALA A 1 376 ? 5.403 9.782 11.824 1.00 97.88 376 ALA A O 1
ATOM 2789 N N . PRO A 1 377 ? 4.567 11.285 13.285 1.00 98.62 377 PRO A N 1
ATOM 2790 C CA . PRO A 1 377 ? 3.236 10.699 13.294 1.00 98.62 377 PRO A CA 1
ATOM 2791 C C . PRO A 1 377 ? 2.497 11.003 11.989 1.00 98.62 377 PRO A C 1
ATOM 2793 O O . PRO A 1 377 ? 2.708 12.046 11.361 1.00 98.62 377 PRO A O 1
ATOM 2796 N N . PHE A 1 378 ? 1.578 10.120 11.598 1.00 98.88 378 PHE A N 1
ATOM 2797 C CA . PHE A 1 378 ? 0.637 10.432 10.525 1.00 98.88 378 PHE A CA 1
ATOM 2798 C C . PHE A 1 378 ? -0.301 11.555 10.981 1.00 98.88 378 PHE A C 1
ATOM 2800 O O . PHE A 1 378 ? -0.897 11.464 12.047 1.00 98.88 378 PHE A O 1
ATOM 2807 N N . THR A 1 379 ? -0.423 12.633 10.208 1.00 98.75 379 THR A N 1
ATOM 2808 C CA . THR A 1 379 ? -1.261 13.807 10.541 1.00 98.75 379 THR A CA 1
ATOM 2809 C C . THR A 1 379 ? -2.200 14.219 9.409 1.00 98.75 379 THR A C 1
ATOM 2811 O O . THR A 1 379 ? -2.896 15.225 9.537 1.00 98.75 379 THR A O 1
ATOM 2814 N N . GLY A 1 380 ? -2.196 13.463 8.311 1.00 98.69 380 GLY A N 1
ATOM 2815 C CA . GLY A 1 380 ? -3.058 13.651 7.155 1.00 98.69 380 GLY A CA 1
ATOM 2816 C C . GLY A 1 380 ? -4.451 13.038 7.318 1.00 98.69 380 GLY A C 1
ATOM 2817 O O . GLY A 1 380 ? -4.898 12.738 8.425 1.00 98.69 380 GLY A O 1
ATOM 2818 N N . SER A 1 381 ? -5.141 12.818 6.199 1.00 98.81 381 SER A N 1
ATOM 2819 C CA . SER A 1 381 ? -6.440 12.131 6.190 1.00 98.81 381 SER A CA 1
ATOM 2820 C C . SER A 1 381 ? -6.395 10.863 5.343 1.00 98.81 381 SER A C 1
ATOM 2822 O O . SER A 1 381 ? -5.739 10.829 4.305 1.00 98.81 381 SER A O 1
ATOM 2824 N N . PHE A 1 382 ? -7.075 9.813 5.791 1.00 98.88 382 PHE A N 1
ATOM 2825 C CA . PHE A 1 382 ? -7.188 8.545 5.086 1.00 98.88 382 PHE A CA 1
ATOM 2826 C C . PHE A 1 382 ? -8.658 8.124 5.037 1.00 98.88 382 PHE A C 1
ATOM 2828 O O . PHE A 1 382 ? -9.222 7.657 6.029 1.00 98.88 382 PHE A O 1
ATOM 2835 N N . ASP A 1 383 ? -9.273 8.326 3.873 1.00 98.88 383 ASP A N 1
ATOM 2836 C CA . ASP A 1 383 ? -10.639 7.909 3.569 1.00 98.88 383 ASP A CA 1
ATOM 2837 C C . ASP A 1 383 ? -10.623 6.510 2.948 1.00 98.88 383 ASP A C 1
ATOM 2839 O O . ASP A 1 383 ? -10.225 6.313 1.795 1.00 98.88 383 ASP A O 1
ATOM 2843 N N . GLY A 1 384 ? -11.081 5.522 3.706 1.00 98.75 384 GLY A N 1
ATOM 2844 C CA . GLY A 1 384 ? -11.275 4.170 3.207 1.00 98.75 384 GLY A CA 1
ATOM 2845 C C . GLY A 1 384 ? -12.389 4.078 2.165 1.00 98.75 384 GLY A C 1
ATOM 2846 O O . GLY A 1 384 ? -12.426 3.099 1.429 1.00 98.75 384 GLY A O 1
ATOM 2847 N N . ASN A 1 385 ? -13.279 5.075 2.052 1.00 98.50 385 ASN A N 1
ATOM 2848 C CA . ASN A 1 385 ? -14.349 5.131 1.051 1.00 98.50 385 ASN A CA 1
ATOM 2849 C C . ASN A 1 385 ? -15.208 3.842 1.000 1.00 98.50 385 ASN A C 1
ATOM 2851 O O . ASN A 1 385 ? -15.657 3.395 -0.059 1.00 98.50 385 ASN A O 1
ATOM 2855 N N . GLY A 1 386 ? -15.379 3.194 2.157 1.00 98.00 386 GLY A N 1
ATOM 2856 C CA . GLY A 1 386 ? -16.078 1.919 2.326 1.00 98.00 386 GLY A CA 1
ATOM 2857 C C . GLY A 1 386 ? -15.352 0.697 1.750 1.00 98.00 386 GLY A C 1
ATOM 2858 O O . GLY A 1 386 ? -15.965 -0.368 1.658 1.00 98.00 386 GLY A O 1
ATOM 2859 N N . LYS A 1 387 ? -14.091 0.842 1.327 1.00 98.75 387 LYS A N 1
ATOM 2860 C CA . LYS A 1 387 ? -13.244 -0.222 0.776 1.00 98.75 387 LYS A CA 1
ATOM 2861 C C . LYS A 1 387 ? -12.569 -1.036 1.868 1.00 98.75 387 LYS A C 1
ATOM 2863 O O . LYS A 1 387 ? -12.494 -0.630 3.030 1.00 98.75 387 LYS A O 1
ATOM 2868 N N . THR A 1 388 ? -12.074 -2.190 1.445 1.00 98.81 388 THR A N 1
ATOM 2869 C CA . THR A 1 388 ? -11.456 -3.182 2.319 1.00 98.81 388 THR A CA 1
ATOM 2870 C C . THR A 1 388 ? -9.959 -3.274 2.068 1.00 98.81 388 THR A C 1
ATOM 2872 O O . THR A 1 388 ? -9.527 -3.323 0.918 1.00 98.81 388 THR A O 1
ATOM 2875 N N . ILE A 1 389 ? -9.178 -3.337 3.141 1.00 98.88 389 ILE A N 1
ATOM 2876 C CA . ILE A 1 389 ? -7.795 -3.814 3.142 1.00 98.88 389 ILE A CA 1
ATOM 2877 C C . ILE A 1 389 ? -7.813 -5.222 3.746 1.00 98.88 389 ILE A C 1
ATOM 2879 O O . ILE A 1 389 ? -8.313 -5.395 4.855 1.00 98.88 389 ILE A O 1
ATOM 2883 N N . ARG A 1 390 ? -7.317 -6.224 3.019 1.00 98.69 390 ARG A N 1
ATOM 2884 C CA . ARG A 1 390 ? -7.315 -7.633 3.446 1.00 98.69 390 ARG A CA 1
ATOM 2885 C C . ARG A 1 390 ? -5.909 -8.146 3.705 1.00 98.69 390 ARG A C 1
ATOM 2887 O O . ARG A 1 390 ? -4.973 -7.665 3.069 1.00 98.69 390 ARG A O 1
ATOM 2894 N N . GLY A 1 391 ? -5.777 -9.130 4.593 1.00 98.38 391 GLY A N 1
ATOM 2895 C CA . GLY A 1 391 ? -4.535 -9.892 4.745 1.00 98.38 391 GLY A CA 1
ATOM 2896 C C . GLY A 1 391 ? -3.380 -9.080 5.331 1.00 98.38 391 GLY A C 1
ATOM 2897 O O . GLY A 1 391 ? -2.224 -9.284 4.968 1.00 98.38 391 GLY A O 1
ATOM 2898 N N . LEU A 1 392 ? -3.675 -8.105 6.198 1.00 98.81 392 LEU A N 1
ATOM 2899 C CA . LEU A 1 392 ? -2.628 -7.350 6.884 1.00 98.81 392 LEU A CA 1
ATOM 2900 C C . LEU A 1 392 ? -1.868 -8.286 7.829 1.00 98.81 392 LEU A C 1
ATOM 2902 O O . LEU A 1 392 ? -2.392 -8.650 8.878 1.00 98.81 392 LEU A O 1
ATOM 2906 N N . TYR A 1 393 ? -0.622 -8.600 7.487 1.00 98.88 393 TYR A N 1
ATOM 2907 C CA . TYR A 1 393 ? 0.285 -9.374 8.328 1.00 98.88 393 TYR A CA 1
ATOM 2908 C C . TYR A 1 393 ? 1.373 -8.474 8.927 1.00 98.88 393 TYR A C 1
ATOM 2910 O O . TYR A 1 393 ? 2.094 -7.784 8.200 1.00 98.88 393 TYR A O 1
ATOM 2918 N N . ILE A 1 394 ? 1.510 -8.475 10.255 1.00 98.88 394 ILE A N 1
ATOM 2919 C CA . ILE A 1 394 ? 2.588 -7.801 10.988 1.00 98.88 394 ILE A CA 1
ATOM 2920 C C . ILE A 1 394 ? 3.132 -8.751 12.051 1.00 98.88 394 ILE A C 1
ATOM 2922 O O . ILE A 1 394 ? 2.405 -9.138 12.960 1.00 98.88 394 ILE A O 1
ATOM 2926 N N . ASN A 1 395 ? 4.429 -9.056 11.998 1.00 98.50 395 ASN A N 1
ATOM 2927 C CA . ASN A 1 395 ? 5.095 -9.895 12.994 1.00 98.50 395 ASN A CA 1
ATOM 2928 C C . ASN A 1 395 ? 6.343 -9.199 13.551 1.00 98.50 395 ASN A C 1
ATOM 2930 O O . ASN A 1 395 ? 7.456 -9.350 13.037 1.00 98.50 395 ASN A O 1
ATOM 2934 N N . ARG A 1 396 ? 6.131 -8.366 14.575 1.00 98.25 396 ARG A N 1
ATOM 2935 C CA . ARG A 1 396 ? 7.127 -7.452 15.153 1.00 98.25 396 ARG A CA 1
ATOM 2936 C C . ARG A 1 396 ? 7.123 -7.527 16.680 1.00 98.25 396 ARG A C 1
ATOM 2938 O O . ARG A 1 396 ? 6.983 -6.518 17.359 1.00 98.25 396 ARG A O 1
ATOM 2945 N N . GLU A 1 397 ? 7.265 -8.740 17.210 1.00 97.12 397 GLU A N 1
ATOM 2946 C CA . GLU A 1 397 ? 7.168 -9.072 18.647 1.00 97.12 397 GLU A CA 1
ATOM 2947 C C . GLU A 1 397 ? 8.064 -8.223 19.568 1.00 97.12 397 GLU A C 1
ATOM 2949 O O . GLU A 1 397 ? 7.815 -8.133 20.767 1.00 97.12 397 GLU A O 1
ATOM 2954 N N . ASP A 1 398 ? 9.119 -7.617 19.020 1.00 97.00 398 ASP A N 1
ATOM 2955 C CA . ASP A 1 398 ? 10.104 -6.799 19.724 1.00 97.00 398 ASP A CA 1
ATOM 2956 C C . ASP A 1 398 ? 9.892 -5.277 19.584 1.00 97.00 398 ASP A C 1
ATOM 2958 O O . ASP A 1 398 ? 10.649 -4.500 20.170 1.00 97.00 398 ASP A O 1
ATOM 2962 N N . GLU A 1 399 ? 8.875 -4.834 18.839 1.00 98.31 399 GLU A N 1
ATOM 2963 C CA . GLU A 1 399 ? 8.623 -3.425 18.507 1.00 98.31 399 GLU A CA 1
ATOM 2964 C C . GLU A 1 399 ? 7.314 -2.904 19.132 1.00 98.31 399 GLU A C 1
ATOM 2966 O O . GLU A 1 399 ? 6.357 -3.652 19.343 1.00 98.31 399 GLU A O 1
ATOM 2971 N N . ASP A 1 400 ? 7.281 -1.602 19.421 1.00 98.38 400 ASP A N 1
ATOM 2972 C CA . ASP A 1 400 ? 6.116 -0.897 19.971 1.00 98.38 400 ASP A CA 1
ATOM 2973 C C . ASP A 1 400 ? 5.374 -0.123 18.870 1.00 98.38 400 ASP A C 1
ATOM 2975 O O . ASP A 1 400 ? 5.898 0.035 17.765 1.00 98.38 400 ASP A O 1
ATOM 2979 N N . ASP A 1 401 ? 4.188 0.402 19.192 1.00 98.12 401 ASP A N 1
ATOM 2980 C CA . ASP A 1 401 ? 3.360 1.230 18.305 1.00 98.12 401 ASP A CA 1
ATOM 2981 C C . ASP A 1 401 ? 2.984 0.480 17.018 1.00 98.12 401 ASP A C 1
ATOM 2983 O O . ASP A 1 401 ? 3.334 0.870 15.898 1.00 98.12 401 ASP A O 1
ATOM 2987 N N . ILE A 1 402 ? 2.293 -0.649 17.180 1.00 98.69 402 ILE A N 1
ATOM 2988 C CA . ILE A 1 402 ? 2.049 -1.599 16.093 1.00 98.69 402 ILE A CA 1
ATOM 2989 C C . ILE A 1 402 ? 0.600 -1.538 15.617 1.00 98.69 402 ILE A C 1
ATOM 2991 O O . ILE A 1 402 ? -0.326 -1.636 16.415 1.00 98.69 402 ILE A O 1
ATOM 2995 N N . GLY A 1 403 ? 0.439 -1.419 14.297 1.00 98.69 403 GLY A N 1
ATOM 2996 C CA . GLY A 1 403 ? -0.817 -1.454 13.548 1.00 98.69 403 GLY A CA 1
ATOM 2997 C C . GLY A 1 403 ? -0.581 -1.126 12.072 1.00 98.69 403 GLY A C 1
ATOM 2998 O O . GLY A 1 403 ? 0.567 -0.916 11.659 1.00 98.69 403 GLY A O 1
ATOM 2999 N N . LEU A 1 404 ? -1.644 -1.038 11.260 1.00 98.88 404 LEU A N 1
ATOM 3000 C CA . LEU A 1 404 ? -1.532 -0.484 9.898 1.00 98.88 404 LEU A CA 1
ATOM 3001 C C . LEU A 1 404 ? -0.849 0.898 9.938 1.00 98.88 404 LEU A C 1
ATOM 3003 O O . LEU A 1 404 ? 0.080 1.177 9.169 1.00 98.88 404 LEU A O 1
ATOM 3007 N N . PHE A 1 405 ? -1.275 1.718 10.900 1.00 98.94 405 PHE A N 1
ATOM 3008 C CA . PHE A 1 405 ? -0.615 2.937 11.345 1.00 98.94 405 PHE A CA 1
ATOM 3009 C C . PHE A 1 405 ? 0.046 2.687 12.703 1.00 98.94 405 PHE A C 1
ATOM 3011 O O . PHE A 1 405 ? -0.566 2.116 13.600 1.00 98.94 405 PHE A O 1
ATOM 3018 N N . GLY A 1 406 ? 1.289 3.128 12.875 1.00 98.75 406 GLY A N 1
ATOM 3019 C CA . GLY A 1 406 ? 1.960 3.015 14.169 1.00 98.75 406 GLY A CA 1
ATOM 3020 C C . GLY A 1 406 ? 1.462 4.094 15.119 1.00 98.75 406 GLY A C 1
ATOM 3021 O O . GLY A 1 406 ? 0.817 3.811 16.126 1.00 98.75 406 GLY A O 1
ATOM 3022 N N . VAL A 1 407 ? 1.684 5.353 14.733 1.00 98.88 407 VAL A N 1
ATOM 3023 C CA . VAL A 1 407 ? 1.283 6.529 15.518 1.00 98.88 407 VAL A CA 1
ATOM 3024 C C . VAL A 1 407 ? 0.559 7.546 14.644 1.00 98.88 407 VAL A C 1
ATOM 3026 O O . VAL A 1 407 ? 1.049 7.947 13.580 1.00 98.88 407 VAL A O 1
ATOM 3029 N N . THR A 1 408 ? -0.585 8.026 15.130 1.00 98.88 408 THR A N 1
ATOM 3030 C CA . THR A 1 408 ? -1.313 9.154 14.537 1.00 98.88 408 THR A CA 1
ATOM 3031 C C . THR A 1 408 ? -1.226 10.393 15.423 1.00 98.88 408 THR A C 1
ATOM 3033 O O . THR A 1 408 ? -1.250 10.314 16.646 1.00 98.88 408 THR A O 1
ATOM 3036 N N . GLY A 1 409 ? -1.120 11.566 14.804 1.00 98.56 409 GLY A N 1
ATOM 3037 C CA . GLY A 1 409 ? -1.084 12.852 15.490 1.00 98.56 409 GLY A CA 1
ATOM 3038 C C . GLY A 1 409 ? -2.452 13.535 15.525 1.00 98.56 409 GLY A C 1
ATOM 3039 O O . GLY A 1 409 ? -3.393 13.135 14.851 1.00 98.56 409 GLY A O 1
ATOM 3040 N N . ARG A 1 410 ? -2.536 14.657 16.247 1.00 97.75 410 ARG A N 1
ATOM 3041 C CA . ARG A 1 410 ? -3.787 15.394 16.546 1.00 97.75 410 ARG A CA 1
ATOM 3042 C C . ARG A 1 410 ? -4.647 15.831 15.355 1.00 97.75 410 ARG A C 1
ATOM 3044 O O . ARG A 1 410 ? -5.804 16.178 15.547 1.00 97.75 410 ARG A O 1
ATOM 3051 N N . LYS A 1 411 ? -4.077 15.890 14.149 1.00 97.75 411 LYS A N 1
ATOM 3052 C CA . LYS A 1 411 ? -4.787 16.266 12.911 1.00 97.75 411 LYS A CA 1
ATOM 3053 C C . LYS A 1 411 ? -5.189 15.064 12.058 1.00 97.75 411 LYS A C 1
ATOM 3055 O O . LYS A 1 411 ? -5.788 15.253 11.007 1.00 97.75 411 LYS A O 1
ATOM 3060 N N . ALA A 1 412 ? -4.819 13.856 12.478 1.00 98.69 412 ALA A N 1
ATOM 3061 C CA . ALA A 1 412 ? -5.100 12.661 11.714 1.00 98.69 412 ALA A CA 1
ATOM 3062 C C . ALA A 1 412 ? -6.599 12.367 11.682 1.00 98.69 412 ALA A C 1
ATOM 3064 O O . ALA A 1 412 ? -7.277 12.443 12.710 1.00 98.69 412 ALA A O 1
ATOM 3065 N N . HIS A 1 413 ? -7.081 11.970 10.509 1.00 98.69 413 HIS A N 1
ATOM 3066 C CA . HIS A 1 413 ? -8.437 11.470 10.315 1.00 98.69 413 HIS A CA 1
ATOM 3067 C C . HIS A 1 413 ? -8.380 10.134 9.581 1.00 98.69 413 HIS A C 1
ATOM 3069 O O . HIS A 1 413 ? -8.004 10.106 8.411 1.00 98.69 413 HIS A O 1
ATOM 3075 N N . LEU A 1 414 ? -8.763 9.044 10.245 1.00 98.88 414 LEU A N 1
ATOM 3076 C CA . LEU A 1 414 ? -8.869 7.711 9.648 1.00 98.88 414 LEU A CA 1
ATOM 3077 C C . LEU A 1 414 ? -10.338 7.295 9.648 1.00 98.88 414 LEU A C 1
ATOM 3079 O O . LEU A 1 414 ? -10.955 7.227 10.715 1.00 98.88 414 LEU A O 1
ATOM 3083 N N . TYR A 1 415 ? -10.929 7.072 8.473 1.00 98.88 415 TYR A N 1
ATOM 3084 C CA . TYR A 1 415 ? -12.372 6.854 8.413 1.00 98.88 415 TYR A CA 1
ATOM 3085 C C . TYR A 1 415 ? -12.862 6.016 7.234 1.00 98.88 415 TYR A C 1
ATOM 3087 O O . TYR A 1 415 ? -12.164 5.867 6.237 1.00 98.88 415 TYR A O 1
ATOM 3095 N N . ASN A 1 416 ? -14.079 5.474 7.359 1.00 98.69 416 ASN A N 1
ATOM 3096 C CA . ASN A 1 416 ? -14.785 4.695 6.329 1.00 98.69 416 ASN A CA 1
ATOM 3097 C C . ASN A 1 416 ? -13.998 3.485 5.802 1.00 98.69 416 ASN A C 1
ATOM 3099 O O . ASN A 1 416 ? -13.968 3.245 4.594 1.00 98.69 416 ASN A O 1
ATOM 3103 N N . LEU A 1 417 ? -13.339 2.736 6.680 1.00 98.19 417 LEU A N 1
ATOM 3104 C CA . LEU A 1 417 ? -12.377 1.705 6.294 1.00 98.19 417 LEU A CA 1
ATOM 3105 C C . LEU A 1 417 ? -12.741 0.342 6.883 1.00 98.19 417 LEU A C 1
ATOM 3107 O O . LEU A 1 417 ? -13.188 0.257 8.027 1.00 98.19 417 LEU A O 1
ATOM 3111 N N . LYS A 1 418 ? -12.502 -0.726 6.118 1.00 98.88 418 LYS A N 1
ATOM 3112 C CA . LYS A 1 418 ? -12.566 -2.104 6.609 1.00 98.88 418 LYS A CA 1
ATOM 3113 C C . LYS A 1 418 ? -11.193 -2.759 6.550 1.00 98.88 418 LYS A C 1
ATOM 3115 O O . LYS A 1 418 ? -10.528 -2.670 5.520 1.00 98.88 418 LYS A O 1
ATOM 3120 N N . LEU A 1 419 ? -10.792 -3.414 7.633 1.00 98.81 419 LEU A N 1
ATOM 3121 C CA . LEU A 1 419 ? -9.638 -4.307 7.693 1.00 98.81 419 LEU A CA 1
ATOM 3122 C C . LEU A 1 419 ? -10.163 -5.728 7.926 1.00 98.81 419 LEU A C 1
ATOM 3124 O O . LEU A 1 419 ? -10.774 -5.986 8.958 1.00 98.81 419 LEU A O 1
ATOM 3128 N N . GLU A 1 420 ? -9.959 -6.631 6.974 1.00 98.75 420 GLU A N 1
ATOM 3129 C CA . GLU A 1 420 ? -10.413 -8.026 7.076 1.00 98.75 420 GLU A CA 1
ATOM 3130 C C . GLU A 1 420 ? -9.207 -8.972 7.116 1.00 98.75 420 GLU A C 1
ATOM 3132 O O . GLU A 1 420 ? -8.188 -8.725 6.467 1.00 98.75 420 GLU A O 1
ATOM 3137 N N . ASP A 1 421 ? -9.347 -10.062 7.868 1.00 98.19 421 ASP A N 1
ATOM 3138 C CA . ASP A 1 421 ? -8.362 -11.142 7.991 1.00 98.19 421 ASP A CA 1
ATOM 3139 C C . ASP A 1 421 ? -6.959 -10.642 8.369 1.00 98.19 421 ASP A C 1
ATOM 3141 O O . ASP A 1 421 ? -5.963 -10.957 7.718 1.00 98.19 421 ASP A O 1
ATOM 3145 N N . ILE A 1 422 ? -6.887 -9.809 9.413 1.00 98.75 422 ILE A N 1
ATOM 3146 C CA . ILE A 1 422 ? -5.609 -9.295 9.913 1.00 98.75 422 ILE A CA 1
ATOM 3147 C C . ILE A 1 422 ? -4.915 -10.289 10.854 1.00 98.75 422 ILE A C 1
ATOM 3149 O O . ILE A 1 422 ? -5.563 -10.972 11.644 1.00 98.75 422 ILE A O 1
ATOM 3153 N N . GLU A 1 423 ? -3.587 -10.311 10.831 1.00 98.81 423 GLU A N 1
ATOM 3154 C CA . GLU A 1 423 ? -2.744 -10.990 11.815 1.00 98.81 423 GLU A CA 1
ATOM 3155 C C . GLU A 1 423 ? -1.662 -10.013 12.281 1.00 98.81 423 GLU A C 1
ATOM 3157 O O . GLU A 1 423 ? -0.707 -9.713 11.561 1.00 98.81 423 GLU A O 1
ATOM 3162 N N . VAL A 1 424 ? -1.832 -9.471 13.487 1.00 98.94 424 VAL A N 1
ATOM 3163 C CA . VAL A 1 424 ? -0.959 -8.422 14.024 1.00 98.94 424 VAL A CA 1
ATOM 3164 C C . VAL A 1 424 ? -0.321 -8.879 15.327 1.00 98.94 424 VAL A C 1
ATOM 3166 O O . VAL A 1 424 ? -1.011 -9.223 16.286 1.00 98.94 424 VAL A O 1
ATOM 3169 N N . LYS A 1 425 ? 1.012 -8.841 15.376 1.00 98.75 425 LYS A N 1
ATOM 3170 C CA . LYS A 1 425 ? 1.810 -9.181 16.553 1.00 98.75 425 LYS A CA 1
ATOM 3171 C C . LYS A 1 425 ? 2.857 -8.112 16.868 1.00 98.75 425 LYS A C 1
ATOM 3173 O O . LYS A 1 425 ? 3.634 -7.730 15.990 1.00 98.75 425 LYS A O 1
ATOM 3178 N N . GLY A 1 426 ? 2.894 -7.659 18.124 1.00 98.62 426 GLY A N 1
ATOM 3179 C CA . GLY A 1 426 ? 3.788 -6.594 18.602 1.00 98.62 426 GLY A CA 1
ATOM 3180 C C . GLY A 1 426 ? 4.172 -6.699 20.084 1.00 98.62 426 GLY A C 1
ATOM 3181 O O . GLY A 1 426 ? 3.821 -7.673 20.749 1.00 98.62 426 GLY A O 1
ATOM 3182 N N . ARG A 1 427 ? 4.880 -5.693 20.618 1.00 98.31 427 ARG A N 1
ATOM 3183 C CA . ARG A 1 427 ? 5.328 -5.652 22.021 1.00 98.31 427 ARG A CA 1
ATOM 3184 C C . ARG A 1 427 ? 4.427 -4.803 22.924 1.00 98.31 427 ARG A C 1
ATOM 3186 O O . ARG A 1 427 ? 3.773 -5.375 23.793 1.00 98.31 427 ARG A O 1
ATOM 3193 N N . TYR A 1 428 ? 4.398 -3.478 22.743 1.00 97.06 428 TYR A N 1
ATOM 3194 C CA . TYR A 1 428 ? 3.528 -2.523 23.457 1.00 97.06 428 TYR A CA 1
ATOM 3195 C C . TYR A 1 428 ? 2.731 -1.648 22.486 1.00 97.06 428 TYR A C 1
ATOM 3197 O O . TYR A 1 428 ? 3.186 -1.380 21.377 1.00 97.06 428 TYR A O 1
ATOM 3205 N N . TRP A 1 429 ? 1.554 -1.196 22.936 1.00 98.12 429 TRP A N 1
ATOM 3206 C CA . TRP A 1 429 ? 0.609 -0.377 22.166 1.00 98.12 429 TRP A CA 1
ATOM 3207 C C . TRP A 1 429 ? 0.317 -0.987 20.799 1.00 98.12 429 TRP A C 1
ATOM 3209 O O . TRP A 1 429 ? 0.709 -0.474 19.751 1.00 98.12 429 TRP A O 1
ATOM 3219 N N . VAL A 1 430 ? -0.343 -2.140 20.832 1.00 98.81 430 VAL A N 1
ATOM 3220 C CA . VAL A 1 430 ? -0.664 -2.913 19.636 1.00 98.81 430 VAL A CA 1
ATOM 3221 C C . VAL A 1 430 ? -2.155 -2.811 19.357 1.00 98.81 430 VAL A C 1
ATOM 3223 O O . VAL A 1 430 ? -2.975 -3.171 20.203 1.00 98.81 430 VAL A O 1
ATOM 3226 N N . GLY A 1 431 ? -2.494 -2.322 18.167 1.00 98.69 431 GLY A N 1
ATOM 3227 C CA . GLY A 1 431 ? -3.847 -2.275 17.633 1.00 98.69 431 GLY A CA 1
ATOM 3228 C C . GLY A 1 431 ? -3.869 -2.691 16.172 1.00 98.69 431 GLY A C 1
ATOM 3229 O O . GLY A 1 431 ? -2.925 -2.430 15.434 1.00 98.69 431 GLY A O 1
ATOM 3230 N N . GLY A 1 432 ? -4.941 -3.331 15.709 1.00 98.69 432 GLY A N 1
ATOM 3231 C CA . GLY A 1 432 ? -4.998 -3.760 14.312 1.00 98.69 432 GLY A CA 1
ATOM 3232 C C . GLY A 1 432 ? -4.975 -2.589 13.315 1.00 98.69 432 GLY A C 1
ATOM 3233 O O . GLY A 1 432 ? -4.320 -2.670 12.274 1.00 98.69 432 GLY A O 1
ATOM 3234 N N . LEU A 1 433 ? -5.621 -1.462 13.650 1.00 98.88 433 LEU A N 1
ATOM 3235 C CA . LEU A 1 433 ? -5.547 -0.236 12.849 1.00 98.88 433 LEU A CA 1
ATOM 3236 C C . LEU A 1 433 ? -4.413 0.682 13.316 1.00 98.88 433 LEU A C 1
ATOM 3238 O O . LEU A 1 433 ? -3.613 1.108 12.482 1.00 98.88 433 LEU A O 1
ATOM 3242 N N . VAL A 1 434 ? -4.387 1.035 14.607 1.00 98.88 434 VAL A N 1
ATOM 3243 C CA . VAL A 1 434 ? -3.448 2.025 15.158 1.00 98.88 434 VAL A CA 1
ATOM 3244 C C . VAL A 1 434 ? -2.807 1.519 16.446 1.00 98.88 434 VAL A C 1
ATOM 3246 O O . VAL A 1 434 ? -3.521 1.107 17.355 1.00 98.88 434 VAL A O 1
ATOM 3249 N N . GLY A 1 435 ? -1.486 1.633 16.571 1.00 98.81 435 GLY A N 1
ATOM 3250 C CA . GLY A 1 435 ? -0.814 1.439 17.858 1.00 98.81 435 GLY A CA 1
ATOM 3251 C C . GLY A 1 435 ? -1.200 2.531 18.863 1.00 98.81 435 GLY A C 1
ATOM 3252 O O . GLY A 1 435 ? -1.899 2.263 19.840 1.00 98.81 435 GLY A O 1
ATOM 3253 N N . TRP A 1 436 ? -0.830 3.781 18.564 1.00 98.81 436 TRP A N 1
ATOM 3254 C CA . TRP A 1 436 ? -1.153 4.969 19.367 1.00 98.81 436 TRP A CA 1
ATOM 3255 C C . TRP A 1 436 ? -1.983 5.994 18.578 1.00 98.81 436 TRP A C 1
ATOM 3257 O O . TRP A 1 436 ? -1.536 6.570 17.576 1.00 98.81 436 TRP A O 1
ATOM 3267 N N . ASN A 1 437 ? -3.207 6.258 19.040 1.00 98.75 437 ASN A N 1
ATOM 3268 C CA . ASN A 1 437 ? -4.114 7.234 18.445 1.00 98.75 437 ASN A CA 1
ATOM 3269 C C . ASN A 1 437 ? -4.127 8.572 19.193 1.00 98.75 437 ASN A C 1
ATOM 3271 O O . ASN A 1 437 ? -4.690 8.657 20.278 1.00 98.75 437 ASN A O 1
ATOM 3275 N N . SER A 1 438 ? -3.624 9.646 18.579 1.00 98.50 438 SER A N 1
ATOM 3276 C CA . SER A 1 438 ? -3.902 11.020 19.033 1.00 98.50 438 SER A CA 1
ATOM 3277 C C . SER A 1 438 ? -4.862 11.780 18.110 1.00 98.50 438 SER A C 1
ATOM 3279 O O . SER A 1 438 ? -5.077 12.972 18.332 1.00 98.50 438 SER A O 1
ATOM 3281 N N . GLY A 1 439 ? -5.393 11.139 17.064 1.00 98.38 439 GLY A N 1
ATOM 3282 C CA . GLY A 1 439 ? -6.304 11.732 16.084 1.00 98.38 439 GLY A CA 1
ATOM 3283 C C . GLY A 1 439 ? -7.746 11.230 16.197 1.00 98.38 439 GLY A C 1
ATOM 3284 O O . GLY A 1 439 ? -8.201 10.774 17.246 1.00 98.38 439 GLY A O 1
ATOM 3285 N N . CYS A 1 440 ? -8.483 11.328 15.091 1.00 98.50 440 CYS A N 1
ATOM 3286 C CA . CYS A 1 440 ? -9.876 10.905 14.995 1.00 98.50 440 CYS A CA 1
ATOM 3287 C C . CYS A 1 440 ? -10.007 9.630 14.155 1.00 98.50 440 CYS A C 1
ATOM 3289 O O . CYS A 1 440 ? -9.641 9.616 12.975 1.00 98.50 440 CYS A O 1
ATOM 3291 N N . ILE A 1 441 ? -10.578 8.586 14.757 1.00 98.94 441 ILE A N 1
ATOM 3292 C CA . ILE A 1 441 ? -10.930 7.329 14.095 1.00 98.94 441 ILE A CA 1
ATOM 3293 C C . ILE A 1 441 ? -12.453 7.230 14.045 1.00 98.94 441 ILE A C 1
ATOM 3295 O O . ILE A 1 441 ? -13.117 7.330 15.080 1.00 98.94 441 ILE A O 1
ATOM 3299 N N . SER A 1 442 ? -13.027 7.043 12.853 1.00 98.81 442 SER A N 1
ATOM 3300 C CA . SER A 1 442 ? -14.484 6.929 12.726 1.00 98.81 442 SER A CA 1
ATOM 3301 C C . SER A 1 442 ? -14.961 5.981 11.634 1.00 98.81 442 SER A C 1
ATOM 3303 O O . SER A 1 442 ? -14.424 5.976 10.533 1.00 98.81 442 SER A O 1
ATOM 3305 N N . SER A 1 443 ? -16.023 5.218 11.897 1.00 98.69 443 SER A N 1
ATOM 3306 C CA . SER A 1 443 ? -16.594 4.284 10.910 1.00 98.69 443 SER A CA 1
ATOM 3307 C C . SER A 1 443 ? -15.566 3.268 10.391 1.00 98.69 443 SER A C 1
ATOM 3309 O O . SER A 1 443 ? -15.453 3.055 9.180 1.00 98.69 443 SER A O 1
ATOM 3311 N N . VAL A 1 444 ? -14.784 2.678 11.304 1.00 98.88 444 VAL A N 1
ATOM 3312 C CA . VAL A 1 444 ? -13.813 1.625 10.980 1.00 98.88 444 VAL A CA 1
ATOM 3313 C C . VAL A 1 444 ? -14.290 0.273 11.491 1.00 98.88 444 VAL A C 1
ATOM 3315 O O . VAL A 1 444 ? -14.758 0.157 12.622 1.00 98.88 444 VAL A O 1
ATOM 3318 N N . GLN A 1 445 ? -14.140 -0.756 10.662 1.00 98.88 445 GLN A N 1
ATOM 3319 C CA . GLN A 1 445 ? -14.442 -2.141 11.012 1.00 98.88 445 GLN A CA 1
ATOM 3320 C C . GLN A 1 445 ? -13.186 -2.990 10.849 1.00 98.88 445 GLN A C 1
ATOM 3322 O O . GLN A 1 445 ? -12.506 -2.872 9.831 1.00 98.88 445 GLN A O 1
ATOM 3327 N N . ILE A 1 446 ? -12.875 -3.829 11.834 1.00 98.75 446 ILE A N 1
ATOM 3328 C CA . ILE A 1 446 ? -11.700 -4.703 11.794 1.00 98.75 446 ILE A CA 1
ATOM 3329 C C . ILE A 1 446 ? -12.037 -6.135 12.209 1.00 98.75 446 ILE A C 1
ATOM 3331 O O . ILE A 1 446 ? -12.843 -6.318 13.121 1.00 98.75 446 ILE A O 1
ATOM 3335 N N . SER A 1 447 ? -11.436 -7.133 11.557 1.00 98.81 447 SER A N 1
ATOM 3336 C CA . SER A 1 447 ? -11.515 -8.546 11.947 1.00 98.81 447 SER A CA 1
ATOM 3337 C C . SER A 1 447 ? -10.186 -9.279 11.775 1.00 98.81 447 SER A C 1
ATOM 3339 O O . SER A 1 447 ? -9.413 -8.969 10.868 1.00 98.81 447 SER A O 1
ATOM 3341 N N . GLY A 1 448 ? -9.939 -10.276 12.625 1.00 98.69 448 GLY A N 1
ATOM 3342 C CA . GLY A 1 448 ? -8.716 -11.083 12.607 1.00 98.69 448 GLY A CA 1
ATOM 3343 C C . GLY A 1 448 ? -8.155 -11.321 14.007 1.00 98.69 448 GLY A C 1
ATOM 3344 O O . GLY A 1 448 ? -8.912 -11.410 14.970 1.00 98.69 448 GLY A O 1
ATOM 3345 N N . THR A 1 449 ? -6.834 -11.394 14.127 1.00 98.81 449 THR A N 1
ATOM 3346 C CA . THR A 1 449 ? -6.139 -11.658 15.392 1.00 98.81 449 THR A CA 1
ATOM 3347 C C . THR A 1 449 ? -5.146 -10.547 15.705 1.00 98.81 449 THR A C 1
ATOM 3349 O O . THR A 1 449 ? -4.354 -10.143 14.850 1.00 98.81 449 THR A O 1
ATOM 3352 N N . VAL A 1 450 ? -5.153 -10.077 16.954 1.00 98.88 450 VAL A N 1
ATOM 3353 C CA . VAL A 1 450 ? -4.176 -9.113 17.475 1.00 98.88 450 VAL A CA 1
ATOM 3354 C C . VAL A 1 450 ? -3.539 -9.681 18.736 1.00 98.88 450 VAL A C 1
ATOM 3356 O O . VAL A 1 450 ? -4.239 -10.044 19.679 1.00 98.88 450 VAL A O 1
ATOM 3359 N N . SER A 1 451 ? -2.210 -9.754 18.771 1.00 98.50 451 SER A N 1
ATOM 3360 C CA . SER A 1 451 ? -1.470 -10.288 19.914 1.00 98.50 451 SER A CA 1
ATOM 3361 C C . SER A 1 451 ? -0.302 -9.406 20.342 1.00 98.50 451 SER A C 1
ATOM 3363 O O . SER A 1 451 ? 0.384 -8.812 19.507 1.00 98.50 451 SER A O 1
ATOM 3365 N N . ALA A 1 452 ? -0.062 -9.312 21.651 1.00 98.12 452 ALA A N 1
ATOM 3366 C CA . ALA A 1 452 ? 1.099 -8.594 22.170 1.00 98.12 452 ALA A CA 1
ATOM 3367 C C . ALA A 1 452 ? 1.552 -9.054 23.557 1.00 98.12 452 ALA A C 1
ATOM 3369 O O . ALA A 1 452 ? 0.816 -9.699 24.298 1.00 98.12 452 ALA A O 1
ATOM 3370 N N . SER A 1 453 ? 2.763 -8.642 23.935 1.00 97.38 453 SER A N 1
ATOM 3371 C CA . SER A 1 453 ? 3.310 -8.832 25.289 1.00 97.38 453 SER A CA 1
ATOM 3372 C C . SER A 1 453 ? 2.955 -7.713 26.287 1.00 97.38 453 SER A C 1
ATOM 3374 O O . SER A 1 453 ? 3.384 -7.748 27.439 1.00 97.38 453 SER A O 1
ATOM 3376 N N . GLY A 1 454 ? 2.238 -6.680 25.837 1.00 96.81 454 GLY A N 1
ATOM 3377 C CA . GLY A 1 454 ? 2.011 -5.424 26.555 1.00 96.81 454 GLY A CA 1
ATOM 3378 C C . GLY A 1 454 ? 0.556 -4.961 26.471 1.00 96.81 454 GLY A C 1
ATOM 3379 O O . GLY A 1 454 ? -0.359 -5.731 26.742 1.00 96.81 454 GLY A O 1
ATOM 3380 N N . VAL A 1 455 ? 0.333 -3.688 26.136 1.00 97.94 455 VAL A N 1
ATOM 3381 C CA . VAL A 1 455 ? -1.021 -3.132 25.947 1.00 97.94 455 VAL A CA 1
ATOM 3382 C C . VAL A 1 455 ? -1.559 -3.527 24.575 1.00 97.94 455 VAL A C 1
ATOM 3384 O O . VAL A 1 455 ? -0.940 -3.194 23.561 1.00 97.94 455 VAL A O 1
ATOM 3387 N N . THR A 1 456 ? -2.716 -4.193 24.551 1.00 98.50 456 THR A N 1
ATOM 3388 C CA . THR A 1 456 ? -3.313 -4.719 23.314 1.00 98.50 456 THR A CA 1
ATOM 3389 C C . THR A 1 456 ? -4.774 -4.305 23.177 1.00 98.50 456 THR A C 1
ATOM 3391 O O . THR A 1 456 ? -5.562 -4.497 24.106 1.00 98.50 456 THR A O 1
ATOM 3394 N N . GLY A 1 457 ? -5.145 -3.787 22.007 1.00 98.50 457 GLY A N 1
ATOM 3395 C CA . GLY A 1 457 ? -6.533 -3.570 21.608 1.00 98.50 457 GLY A CA 1
ATOM 3396 C C . GLY A 1 457 ? -6.826 -4.148 20.227 1.00 98.50 457 GLY A C 1
ATOM 3397 O O . GLY A 1 457 ? -5.942 -4.197 19.380 1.00 98.50 457 GLY A O 1
ATOM 3398 N N . GLY A 1 458 ? -8.059 -4.573 19.952 1.00 98.69 458 GLY A N 1
ATOM 3399 C CA . GLY A 1 458 ? -8.400 -5.096 18.620 1.00 98.69 458 GLY A CA 1
ATOM 3400 C C . GLY A 1 458 ? -8.261 -4.049 17.506 1.00 98.69 458 GLY A C 1
ATOM 3401 O O . GLY A 1 458 ? -7.705 -4.330 16.445 1.00 98.69 458 GLY A O 1
ATOM 3402 N N . LEU A 1 459 ? -8.714 -2.815 17.750 1.00 98.88 459 LEU A N 1
ATOM 3403 C CA . LEU A 1 459 ? -8.615 -1.697 16.806 1.00 98.88 459 LEU A CA 1
ATOM 3404 C C . LEU A 1 459 ? -7.454 -0.755 17.142 1.00 98.88 459 LEU A C 1
ATOM 3406 O O . LEU A 1 459 ? -6.695 -0.384 16.243 1.00 98.88 459 LEU A O 1
ATOM 3410 N N . VAL A 1 460 ? -7.338 -0.359 18.414 1.00 98.94 460 VAL A N 1
ATOM 3411 C CA . VAL A 1 460 ? -6.375 0.648 18.883 1.00 98.94 460 VAL A CA 1
ATOM 3412 C C . VAL A 1 460 ? -5.641 0.156 20.128 1.00 98.94 460 VAL A C 1
ATOM 3414 O O . VAL A 1 460 ? -6.289 -0.258 21.084 1.00 98.94 460 VAL A O 1
ATOM 3417 N N . GLY A 1 461 ? -4.313 0.252 20.163 1.00 98.69 461 GLY A N 1
ATOM 3418 C CA . GLY A 1 461 ? -3.546 -0.025 21.382 1.00 98.69 461 GLY A CA 1
ATOM 3419 C C . GLY A 1 461 ? -3.853 0.993 22.487 1.00 98.69 461 GLY A C 1
ATOM 3420 O O . GLY A 1 461 ? -4.402 0.637 23.530 1.00 98.69 461 GLY A O 1
ATOM 3421 N N . GLU A 1 462 ? -3.557 2.268 22.232 1.00 98.75 462 GLU A N 1
ATOM 3422 C CA . GLU A 1 462 ? -3.832 3.394 23.135 1.00 98.75 462 GLU A CA 1
ATOM 3423 C C . GLU A 1 462 ? -4.549 4.548 22.426 1.00 98.75 462 GLU A C 1
ATOM 3425 O O . GLU A 1 462 ? -4.183 4.946 21.318 1.00 98.75 462 GLU A O 1
ATOM 3430 N N . ASN A 1 463 ? -5.591 5.086 23.061 1.00 98.75 463 ASN A N 1
ATOM 3431 C CA . ASN A 1 463 ? -6.409 6.172 22.534 1.00 98.75 463 ASN A CA 1
ATOM 3432 C C . ASN A 1 463 ? -6.325 7.433 23.405 1.00 98.75 463 ASN A C 1
ATOM 3434 O O . ASN A 1 463 ? -6.945 7.495 24.460 1.00 98.75 463 ASN A O 1
ATOM 3438 N N . ASP A 1 464 ? -5.678 8.480 22.897 1.00 98.19 464 ASP A N 1
ATOM 3439 C CA . ASP A 1 464 ? -5.577 9.805 23.529 1.00 98.19 464 ASP A CA 1
ATOM 3440 C C . ASP A 1 464 ? -6.625 10.810 23.038 1.00 98.19 464 ASP A C 1
ATOM 3442 O O . ASP A 1 464 ? -6.633 11.973 23.451 1.00 98.19 464 ASP A O 1
ATOM 3446 N N . SER A 1 465 ? -7.472 10.422 22.081 1.00 97.06 465 SER A N 1
ATOM 3447 C CA . SER A 1 465 ? -8.397 11.361 21.453 1.00 97.06 465 SER A CA 1
ATOM 3448 C C . SER A 1 465 ? -9.769 10.754 21.197 1.00 97.06 465 SER A C 1
ATOM 3450 O O . SER A 1 465 ? -10.578 10.730 22.122 1.00 97.06 465 SER A O 1
ATOM 3452 N N . TYR A 1 466 ? -10.086 10.329 19.973 1.00 97.62 466 TYR A N 1
ATOM 3453 C CA . TYR A 1 466 ? -11.467 10.017 19.612 1.00 97.62 466 TYR A CA 1
ATOM 3454 C C . TYR A 1 466 ? -11.585 8.747 18.771 1.00 97.62 466 TYR A C 1
ATOM 3456 O O . TYR A 1 466 ? -11.006 8.662 17.684 1.00 97.62 466 TYR A O 1
ATOM 3464 N N . VAL A 1 467 ? -12.396 7.800 19.248 1.00 98.88 467 VAL A N 1
ATOM 3465 C CA . VAL A 1 467 ? -12.846 6.619 18.498 1.00 98.88 467 VAL A CA 1
ATOM 3466 C C . VAL A 1 467 ? -14.367 6.637 18.440 1.00 98.88 467 VAL A C 1
ATOM 3468 O O . VAL A 1 467 ? -15.036 6.633 19.471 1.00 98.88 467 VAL A O 1
ATOM 3471 N N . ASN A 1 468 ? -14.932 6.651 17.235 1.00 98.62 468 ASN A N 1
ATOM 3472 C CA . ASN A 1 468 ? -16.376 6.744 17.056 1.00 98.62 468 ASN A CA 1
ATOM 3473 C C . ASN A 1 468 ? -16.925 5.747 16.039 1.00 98.62 468 ASN A C 1
ATOM 3475 O O . ASN A 1 468 ? -16.336 5.537 14.980 1.00 98.62 468 ASN A O 1
ATOM 3479 N N . SER A 1 469 ? -18.102 5.187 16.319 1.00 98.50 469 SER A N 1
ATOM 3480 C CA . SER A 1 469 ? -18.855 4.365 15.363 1.00 98.50 469 SER A CA 1
ATOM 3481 C C . SER A 1 469 ? -18.004 3.249 14.741 1.00 98.50 469 SER A C 1
ATOM 3483 O O . SER A 1 469 ? -18.077 3.006 13.540 1.00 98.50 469 SER A O 1
ATOM 3485 N N . SER A 1 470 ? -17.120 2.639 15.534 1.00 98.88 470 SER A N 1
ATOM 3486 C CA . SER A 1 470 ? -16.128 1.671 15.055 1.00 98.88 470 SER A CA 1
ATOM 3487 C C . SER A 1 470 ? -16.289 0.321 15.749 1.00 98.88 470 SER A C 1
ATOM 3489 O O . SER A 1 470 ? -16.806 0.241 16.864 1.00 98.88 470 SER A O 1
ATOM 3491 N N . SER A 1 471 ? -15.880 -0.759 15.089 1.00 98.75 471 SER A N 1
ATOM 3492 C CA . SER A 1 471 ? -16.081 -2.120 15.591 1.00 98.75 471 SER A CA 1
ATOM 3493 C C . SER A 1 471 ? -14.868 -3.015 15.381 1.00 98.75 471 SER A C 1
ATOM 3495 O O . SER A 1 471 ? -14.309 -3.033 14.283 1.00 98.75 471 SER A O 1
ATOM 3497 N N . ALA A 1 472 ? -14.537 -3.815 16.392 1.00 98.75 472 ALA A N 1
ATOM 3498 C CA . ALA A 1 472 ? -13.562 -4.896 16.293 1.00 98.75 472 ALA A CA 1
ATOM 3499 C C . ALA A 1 472 ? -14.243 -6.261 16.457 1.00 98.75 472 ALA A C 1
ATOM 3501 O O . ALA A 1 472 ? -14.952 -6.501 17.431 1.00 98.75 472 ALA A O 1
ATOM 3502 N N . ALA A 1 473 ? -14.032 -7.144 15.489 1.00 98.50 473 ALA A N 1
ATOM 3503 C CA . ALA A 1 473 ? -14.388 -8.556 15.511 1.00 98.50 473 ALA A CA 1
ATOM 3504 C C . ALA A 1 473 ? -13.097 -9.380 15.511 1.00 98.50 473 ALA A C 1
ATOM 3506 O O . ALA A 1 473 ? -12.802 -10.096 14.552 1.00 98.50 473 ALA A O 1
ATOM 3507 N N . CYS A 1 474 ? -12.292 -9.179 16.555 1.00 97.50 474 CYS A N 1
ATOM 3508 C CA . CYS A 1 474 ? -10.940 -9.709 16.644 1.00 97.50 474 CYS A CA 1
ATOM 3509 C C . CYS A 1 474 ? -10.777 -10.632 17.845 1.00 97.50 474 CYS A C 1
ATOM 3511 O O . CYS A 1 474 ? -11.306 -10.349 18.920 1.00 97.50 474 CYS A O 1
ATOM 3513 N N . ASP A 1 475 ? -9.949 -11.659 17.677 1.00 98.69 475 ASP A N 1
ATOM 3514 C CA . ASP A 1 475 ? -9.368 -12.375 18.803 1.00 98.69 475 ASP A CA 1
ATOM 3515 C C . ASP A 1 475 ? -8.161 -11.575 19.316 1.00 98.69 475 ASP A C 1
ATOM 3517 O O . ASP A 1 475 ? -7.173 -11.369 18.605 1.00 98.69 475 ASP A O 1
ATOM 3521 N N . VAL A 1 476 ? -8.261 -11.073 20.546 1.00 98.69 476 VAL A N 1
ATOM 3522 C CA . VAL A 1 476 ? -7.236 -10.264 21.213 1.00 98.69 476 VAL A CA 1
ATOM 3523 C C . VAL A 1 476 ? -6.522 -11.124 22.247 1.00 98.69 476 VAL A C 1
ATOM 3525 O O . VAL A 1 476 ? -7.130 -11.549 23.225 1.00 98.69 476 VAL A O 1
ATOM 3528 N N . ILE A 1 477 ? -5.227 -11.373 22.044 1.00 98.06 477 ILE A N 1
ATOM 3529 C CA . ILE A 1 477 ? -4.416 -12.266 22.884 1.00 98.06 477 ILE A CA 1
ATOM 3530 C C . ILE A 1 477 ? -3.238 -11.483 23.470 1.00 98.06 477 ILE A C 1
ATOM 3532 O O . ILE A 1 477 ? -2.226 -11.262 22.804 1.00 98.06 477 ILE A O 1
ATOM 3536 N N . SER A 1 478 ? -3.361 -11.061 24.725 1.00 96.19 478 SER A N 1
ATOM 3537 C CA . SER A 1 478 ? -2.324 -10.312 25.435 1.00 96.19 478 SER A CA 1
ATOM 3538 C C . SER A 1 478 ? -1.639 -11.178 26.491 1.00 96.19 478 SER A C 1
ATOM 3540 O O . SER A 1 478 ? -2.286 -11.684 27.405 1.00 96.19 478 SER A O 1
ATOM 3542 N N . GLU A 1 479 ? -0.313 -11.291 26.414 1.00 95.38 479 GLU A N 1
ATOM 3543 C CA . GLU A 1 479 ? 0.520 -11.792 27.522 1.00 95.38 479 GLU A CA 1
ATOM 3544 C C . GLU A 1 479 ? 0.835 -10.677 28.541 1.00 95.38 479 GLU A C 1
ATOM 3546 O O . GLU A 1 479 ? 1.445 -10.920 29.585 1.00 95.38 479 GLU A O 1
ATOM 3551 N N . GLY A 1 480 ? 0.439 -9.440 28.223 1.00 93.69 480 GLY A N 1
ATOM 3552 C CA . GLY A 1 480 ? 0.670 -8.251 29.025 1.00 93.69 480 GLY A CA 1
ATOM 3553 C C . GLY A 1 480 ? -0.442 -7.943 30.033 1.00 93.69 480 GLY A C 1
ATOM 3554 O O . GLY A 1 480 ? -1.442 -8.658 30.149 1.00 93.69 480 GLY A O 1
ATOM 3555 N N . PRO A 1 481 ? -0.288 -6.841 30.790 1.00 94.62 481 PRO A N 1
ATOM 3556 C CA . PRO A 1 481 ? -1.219 -6.492 31.855 1.00 94.62 481 PRO A CA 1
ATOM 3557 C C . PRO A 1 481 ? -2.580 -6.014 31.343 1.00 94.62 481 PRO A C 1
ATOM 3559 O O . PRO A 1 481 ? -3.555 -6.206 32.060 1.00 94.62 481 PRO A O 1
ATOM 3562 N N . ILE A 1 482 ? -2.658 -5.417 30.147 1.00 97.81 482 ILE A N 1
ATOM 3563 C CA . ILE A 1 482 ? -3.856 -4.721 29.653 1.00 97.81 482 ILE A CA 1
ATOM 3564 C C . ILE A 1 482 ? -4.314 -5.332 28.326 1.00 97.81 482 ILE A C 1
ATOM 3566 O O . ILE A 1 482 ? -3.522 -5.468 27.388 1.00 97.81 482 ILE A O 1
ATOM 3570 N N . ALA A 1 483 ? -5.602 -5.662 28.241 1.00 98.25 483 ALA A N 1
ATOM 3571 C CA . ALA A 1 483 ? -6.241 -6.142 27.021 1.00 98.25 483 ALA A CA 1
ATOM 3572 C C . ALA A 1 483 ? -7.661 -5.583 26.887 1.00 98.25 483 ALA A C 1
ATOM 3574 O O . ALA A 1 483 ? -8.446 -5.646 27.834 1.00 98.25 483 ALA A O 1
ATOM 3575 N N . GLY A 1 484 ? -8.004 -5.090 25.698 1.00 98.50 484 GLY A N 1
ATOM 3576 C CA . GLY A 1 484 ? -9.372 -4.710 25.363 1.00 98.50 484 GLY A CA 1
ATOM 3577 C C . GLY A 1 484 ? -9.795 -5.186 23.980 1.00 98.50 484 GLY A C 1
ATOM 3578 O O . GLY A 1 484 ? -9.017 -5.135 23.031 1.00 98.50 484 GLY A O 1
ATOM 3579 N N . GLY A 1 485 ? -11.041 -5.634 23.830 1.00 98.69 485 GLY A N 1
ATOM 3580 C CA . GLY A 1 485 ? -11.520 -6.132 22.534 1.00 98.69 485 GLY A CA 1
ATOM 3581 C C . GLY A 1 485 ? -11.513 -5.074 21.423 1.00 98.69 485 GLY A C 1
ATOM 3582 O O . GLY A 1 485 ? -11.240 -5.399 20.272 1.00 98.69 485 GLY A O 1
ATOM 3583 N N . LEU A 1 486 ? -11.742 -3.796 21.750 1.00 98.88 486 LEU A N 1
ATOM 3584 C CA . LEU A 1 486 ? -11.646 -2.675 20.805 1.00 98.88 486 LEU A CA 1
ATOM 3585 C C . LEU A 1 486 ? -10.397 -1.825 21.059 1.00 98.88 486 LEU A C 1
ATOM 3587 O O . LEU A 1 486 ? -9.637 -1.561 20.127 1.00 98.88 486 LEU A O 1
ATOM 3591 N N . VAL A 1 487 ? -10.203 -1.377 22.299 1.00 98.88 487 VAL A N 1
ATOM 3592 C CA . VAL A 1 487 ? -9.122 -0.460 22.685 1.00 98.88 487 VAL A CA 1
ATOM 3593 C C . VAL A 1 487 ? -8.383 -1.020 23.896 1.00 98.88 487 VAL A C 1
ATOM 3595 O O . VAL A 1 487 ? -9.030 -1.464 24.833 1.00 98.88 487 VAL A O 1
ATOM 3598 N N . GLY A 1 488 ? -7.051 -0.991 23.919 1.00 98.62 488 GLY A N 1
ATOM 3599 C CA . GLY A 1 488 ? -6.290 -1.412 25.102 1.00 98.62 488 GLY A CA 1
ATOM 3600 C C . GLY A 1 488 ? -6.463 -0.432 26.266 1.00 98.62 488 GLY A C 1
ATOM 3601 O O . GLY A 1 488 ? -7.077 -0.768 27.281 1.00 98.62 488 GLY A O 1
ATOM 3602 N N . SER A 1 489 ? -5.985 0.799 26.078 1.00 98.62 489 SER A N 1
ATOM 3603 C CA . SER A 1 489 ? -6.074 1.901 27.050 1.00 98.62 489 SER A CA 1
ATOM 3604 C C . SER A 1 489 ? -6.687 3.153 26.427 1.00 98.62 489 SER A C 1
ATOM 3606 O O . SER A 1 489 ? -6.419 3.464 25.267 1.00 98.62 489 SER A O 1
ATOM 3608 N N . SER A 1 490 ? -7.485 3.908 27.185 1.00 98.62 490 SER A N 1
ATOM 3609 C CA . SER A 1 490 ? -8.081 5.161 26.708 1.00 98.62 490 SER A CA 1
ATOM 3610 C C . SER A 1 490 ? -7.903 6.304 27.700 1.00 98.62 490 SER A C 1
ATOM 3612 O O . SER A 1 490 ? -8.289 6.186 28.859 1.00 98.62 490 SER A O 1
ATOM 3614 N N . PHE A 1 491 ? -7.402 7.425 27.184 1.00 98.50 491 PHE A N 1
ATOM 3615 C CA . PHE A 1 491 ? -7.375 8.773 27.766 1.00 98.50 491 PHE A CA 1
ATOM 3616 C C . PHE A 1 491 ? -8.331 9.729 27.020 1.00 98.50 491 PHE A C 1
ATOM 3618 O O . PHE A 1 491 ? -8.462 10.905 27.354 1.00 98.50 491 PHE A O 1
ATOM 3625 N N . GLY A 1 492 ? -9.001 9.223 25.979 1.00 97.75 492 GLY A N 1
ATOM 3626 C CA . GLY A 1 492 ? -9.950 9.946 25.139 1.00 97.75 492 GLY A CA 1
ATOM 3627 C C . GLY A 1 492 ? -11.390 9.432 25.232 1.00 97.75 492 GLY A C 1
ATOM 3628 O O . GLY A 1 492 ? -11.762 8.674 26.128 1.00 97.75 492 GLY A O 1
ATOM 3629 N N . GLU A 1 493 ? -12.222 9.841 24.276 1.00 98.50 493 GLU A N 1
ATOM 3630 C CA . GLU A 1 493 ? -13.620 9.413 24.167 1.00 98.50 493 GLU A CA 1
ATOM 3631 C C . GLU A 1 493 ? -13.774 8.244 23.179 1.00 98.50 493 GLU A C 1
ATOM 3633 O O . GLU A 1 493 ? -13.207 8.248 22.080 1.00 98.50 493 GLU A O 1
ATOM 3638 N N . ILE A 1 494 ? -14.569 7.251 23.584 1.00 98.88 494 ILE A N 1
ATOM 3639 C CA . ILE A 1 494 ? -15.005 6.118 22.768 1.00 98.88 494 ILE A CA 1
ATOM 3640 C C . ILE A 1 494 ? -16.531 6.145 22.706 1.00 98.88 494 ILE A C 1
ATOM 3642 O O . ILE A 1 494 ? -17.197 5.905 23.716 1.00 98.88 494 ILE A O 1
ATOM 3646 N N . THR A 1 495 ? -17.081 6.391 21.517 1.00 98.75 495 THR A N 1
ATOM 3647 C CA . THR A 1 495 ? -18.528 6.569 21.336 1.00 98.75 495 THR A CA 1
ATOM 3648 C C . THR A 1 495 ? -19.097 5.673 20.241 1.00 98.75 495 THR A C 1
ATOM 3650 O O . THR A 1 495 ? -18.475 5.468 19.199 1.00 98.75 495 THR A O 1
ATOM 3653 N N . GLY A 1 496 ? -20.287 5.105 20.453 1.00 98.38 496 GLY A N 1
ATOM 3654 C CA . GLY A 1 496 ? -21.006 4.354 19.414 1.00 98.38 496 GLY A CA 1
ATOM 3655 C C . GLY A 1 496 ? -20.260 3.116 18.906 1.00 98.38 496 GLY A C 1
ATOM 3656 O O . GLY A 1 496 ? -20.443 2.734 17.755 1.00 98.38 496 GLY A O 1
ATOM 3657 N N . SER A 1 497 ? -19.348 2.554 19.702 1.00 98.81 497 SER A N 1
ATOM 3658 C CA . SER A 1 497 ? -18.359 1.577 19.237 1.00 98.81 497 SER A CA 1
ATOM 3659 C C . SER A 1 497 ? -18.518 0.217 19.913 1.00 98.81 497 SER A C 1
ATOM 3661 O O . SER A 1 497 ? -19.152 0.100 20.965 1.00 98.81 497 SER A O 1
ATOM 3663 N N . SER A 1 498 ? -17.978 -0.834 19.293 1.00 98.75 498 SER A N 1
ATOM 3664 C CA . SER A 1 498 ? -18.241 -2.203 19.744 1.00 98.75 498 SER A CA 1
ATOM 3665 C C . SER A 1 498 ? -17.096 -3.190 19.583 1.00 98.75 498 SER A C 1
ATOM 3667 O O . SER A 1 498 ? -16.223 -3.020 18.735 1.00 98.75 498 SER A O 1
ATOM 3669 N N . ALA A 1 499 ? -17.129 -4.242 20.397 1.00 98.75 499 ALA A N 1
ATOM 3670 C CA . ALA A 1 499 ? -16.202 -5.361 20.319 1.00 98.75 499 ALA A CA 1
ATOM 3671 C C . ALA A 1 499 ? -16.934 -6.710 20.332 1.00 98.75 499 ALA A C 1
ATOM 3673 O O . ALA A 1 499 ? -17.900 -6.910 21.077 1.00 98.75 499 ALA A O 1
ATOM 3674 N N . THR A 1 500 ? -16.435 -7.631 19.513 1.00 97.44 500 THR A N 1
ATOM 3675 C CA . THR A 1 500 ? -16.800 -9.050 19.433 1.00 97.44 500 THR A CA 1
ATOM 3676 C C . THR A 1 500 ? -15.527 -9.877 19.229 1.00 97.44 500 THR A C 1
ATOM 3678 O O . THR A 1 500 ? -14.513 -9.332 18.799 1.00 97.44 500 THR A O 1
ATOM 3681 N N . GLY A 1 501 ? -15.582 -11.175 19.527 1.00 95.12 501 GLY A N 1
ATOM 3682 C CA . GLY A 1 501 ? -14.413 -12.065 19.504 1.00 95.12 501 GLY A CA 1
ATOM 3683 C C . GLY A 1 501 ? -13.968 -12.489 20.904 1.00 95.12 501 GLY A C 1
ATOM 3684 O O . GLY A 1 501 ? -14.651 -12.209 21.896 1.00 95.12 501 GLY A O 1
ATOM 3685 N N . LEU A 1 502 ? -12.859 -13.222 20.977 1.00 98.19 502 LEU A N 1
ATOM 3686 C CA . LEU A 1 502 ? -12.234 -13.633 22.234 1.00 98.19 502 LEU A CA 1
ATOM 3687 C C . LEU A 1 502 ? -11.273 -12.546 22.737 1.00 98.19 502 LEU A C 1
ATOM 3689 O O . LEU A 1 502 ? -10.488 -12.006 21.965 1.00 98.19 502 LEU A O 1
ATOM 3693 N N . VAL A 1 503 ? -11.276 -12.265 24.040 1.00 98.56 503 VAL A N 1
ATOM 3694 C CA . VAL A 1 503 ? -10.269 -11.419 24.693 1.00 98.56 503 VAL A CA 1
ATOM 3695 C C . VAL A 1 503 ? -9.578 -12.232 25.782 1.00 98.56 503 VAL A C 1
ATOM 3697 O O . VAL A 1 503 ? -10.213 -12.626 26.756 1.00 98.56 503 VAL A O 1
ATOM 3700 N N . VAL A 1 504 ? -8.278 -12.465 25.626 1.00 97.69 504 VAL A N 1
ATOM 3701 C CA . VAL A 1 504 ? -7.412 -13.101 26.625 1.00 97.69 504 VAL A CA 1
ATOM 3702 C C . VAL A 1 504 ? -6.403 -12.066 27.109 1.00 97.69 504 VAL A C 1
ATOM 3704 O O . VAL A 1 504 ? -5.701 -11.461 26.295 1.00 97.69 504 VAL A O 1
ATOM 3707 N N . GLY A 1 505 ? -6.316 -11.842 28.419 1.00 93.25 505 GLY A N 1
ATOM 3708 C CA . GLY A 1 505 ? -5.394 -10.858 28.986 1.00 93.25 505 GLY A CA 1
ATOM 3709 C C . GLY A 1 505 ? -4.960 -11.135 30.423 1.00 93.25 505 GLY A C 1
ATOM 3710 O O . GLY A 1 505 ? -5.406 -12.078 31.065 1.00 93.25 505 GLY A O 1
ATOM 3711 N N . GLY A 1 506 ? -4.065 -10.288 30.936 1.00 91.25 506 GLY A N 1
ATOM 3712 C CA . GLY A 1 506 ? -3.554 -10.355 32.304 1.00 91.25 506 GLY A CA 1
ATOM 3713 C C . GLY A 1 506 ? -4.487 -9.755 33.366 1.00 91.25 506 GLY A C 1
ATOM 3714 O O . GLY A 1 506 ? -5.417 -10.407 33.841 1.00 91.25 506 GLY A O 1
ATOM 3715 N N . LYS A 1 507 ? -4.163 -8.537 33.820 1.00 93.56 507 LYS A N 1
ATOM 3716 C CA . LYS A 1 507 ? -4.715 -7.884 35.024 1.00 93.56 507 LYS A CA 1
ATOM 3717 C C . LYS A 1 507 ? -5.842 -6.889 34.742 1.00 93.56 507 LYS A C 1
ATOM 3719 O O . LYS A 1 507 ? -6.589 -6.568 35.645 1.00 93.56 507 LYS A O 1
ATOM 3724 N N . GLU A 1 508 ? -5.911 -6.308 33.557 1.00 97.12 508 GLU A N 1
ATOM 3725 C CA . GLU A 1 508 ? -6.861 -5.247 33.206 1.00 97.12 508 GLU A CA 1
ATOM 3726 C C . GLU A 1 508 ? -7.475 -5.645 31.872 1.00 97.12 508 GLU A C 1
ATOM 3728 O O . GLU A 1 508 ? -7.051 -5.210 30.799 1.00 97.12 508 GLU A O 1
ATOM 3733 N N . CYS A 1 509 ? -8.410 -6.590 31.954 1.00 97.38 509 CYS A N 1
ATOM 3734 C CA . CYS A 1 509 ? -8.956 -7.282 30.798 1.00 97.38 509 CYS A CA 1
ATOM 3735 C C . CYS A 1 509 ? -10.434 -6.926 30.637 1.00 97.38 509 CYS A C 1
ATOM 3737 O O . CYS A 1 509 ? -11.265 -7.286 31.471 1.00 97.38 509 CYS A O 1
ATOM 3739 N N . GLY A 1 510 ? -10.757 -6.185 29.579 1.00 98.19 510 GLY A N 1
ATOM 3740 C CA . GLY A 1 510 ? -12.116 -5.738 29.307 1.00 98.19 510 GLY A CA 1
ATOM 3741 C C . GLY A 1 510 ? -12.612 -6.164 27.937 1.00 98.19 510 GLY A C 1
ATOM 3742 O O . GLY A 1 510 ? -11.866 -6.182 26.961 1.00 98.19 510 GLY A O 1
ATOM 3743 N N . GLY A 1 511 ? -13.904 -6.461 27.830 1.00 98.50 511 GLY A N 1
ATOM 3744 C CA . GLY A 1 511 ? -14.458 -6.874 26.546 1.00 98.50 511 GLY A CA 1
ATOM 3745 C C . GLY A 1 511 ? -14.433 -5.792 25.465 1.00 98.50 511 GLY A C 1
ATOM 3746 O O . GLY A 1 511 ? -14.231 -6.109 24.299 1.00 98.50 511 GLY A O 1
ATOM 3747 N N . LEU A 1 512 ? -14.576 -4.517 25.835 1.00 98.81 512 LEU A N 1
ATOM 3748 C CA . LEU A 1 512 ? -14.385 -3.366 24.944 1.00 98.81 512 LEU A CA 1
ATOM 3749 C C . LEU A 1 512 ? -13.030 -2.693 25.195 1.00 98.81 512 LEU A C 1
ATOM 3751 O O . LEU A 1 512 ? -12.309 -2.402 24.240 1.00 98.81 512 LEU A O 1
ATOM 3755 N N . LEU A 1 513 ? -12.719 -2.422 26.466 1.00 98.81 513 LEU A N 1
ATOM 3756 C CA . LEU A 1 513 ? -11.606 -1.572 26.888 1.00 98.81 513 LEU A CA 1
ATOM 3757 C C . LEU A 1 513 ? -10.879 -2.156 28.104 1.00 98.81 513 LEU A C 1
ATOM 3759 O O . LEU A 1 513 ? -11.518 -2.459 29.104 1.00 98.81 513 LEU A O 1
ATOM 3763 N N . GLY A 1 514 ? -9.554 -2.268 28.066 1.00 98.62 514 GLY A N 1
ATOM 3764 C CA . GLY A 1 514 ? -8.782 -2.737 29.222 1.00 98.62 514 GLY A CA 1
ATOM 3765 C C . GLY A 1 514 ? -8.760 -1.714 30.362 1.00 98.62 514 GLY A C 1
ATOM 3766 O O . GLY A 1 514 ? -9.244 -1.993 31.460 1.00 98.62 514 GLY A O 1
ATOM 3767 N N . TYR A 1 515 ? -8.257 -0.510 30.073 1.00 98.75 515 TYR A N 1
ATOM 3768 C CA . TYR A 1 515 ? -8.101 0.587 31.036 1.00 98.75 515 TYR A CA 1
ATOM 3769 C C . TYR A 1 515 ? -8.768 1.884 30.551 1.00 98.75 515 TYR A C 1
ATOM 3771 O O . TYR A 1 515 ? -8.488 2.363 29.450 1.00 98.75 515 TYR A O 1
ATOM 3779 N N . ASN A 1 516 ? -9.625 2.477 31.386 1.00 98.81 516 ASN A N 1
ATOM 3780 C CA . ASN A 1 516 ? -10.282 3.761 31.131 1.00 98.81 516 ASN A CA 1
ATOM 3781 C C . ASN A 1 516 ? -9.803 4.820 32.130 1.00 98.81 516 ASN A C 1
ATOM 3783 O O . ASN A 1 516 ? -10.158 4.758 33.308 1.00 98.81 516 ASN A O 1
ATOM 3787 N N . ASP A 1 517 ? -9.037 5.795 31.654 1.00 98.75 517 ASP A N 1
ATOM 3788 C CA . ASP A 1 517 ? -8.472 6.867 32.472 1.00 98.75 517 ASP A CA 1
ATOM 3789 C C . ASP A 1 517 ? -9.536 7.821 33.048 1.00 98.75 517 ASP A C 1
ATOM 3791 O O . ASP A 1 517 ? -10.642 7.932 32.518 1.00 98.75 517 ASP A O 1
ATOM 3795 N N . GLU A 1 518 ? -9.195 8.570 34.102 1.00 98.44 518 GLU A N 1
ATOM 3796 C CA . GLU A 1 518 ? -10.086 9.555 34.741 1.00 98.44 518 GLU A CA 1
ATOM 3797 C C . GLU A 1 518 ? -10.606 10.634 33.773 1.00 98.44 518 GLU A C 1
ATOM 3799 O O . GLU A 1 518 ? -11.699 11.184 33.954 1.00 98.44 518 GLU A O 1
ATOM 3804 N N . THR A 1 519 ? -9.834 10.930 32.725 1.00 96.69 519 THR A N 1
ATOM 3805 C CA . THR A 1 519 ? -10.187 11.905 31.686 1.00 96.69 519 THR A CA 1
ATOM 3806 C C . THR A 1 519 ? -11.045 11.319 30.562 1.00 96.69 519 THR A C 1
ATOM 3808 O O . THR A 1 519 ? -11.685 12.074 29.822 1.00 96.69 519 THR A O 1
ATOM 3811 N N . ALA A 1 520 ? -11.105 9.992 30.456 1.00 98.31 520 ALA A N 1
ATOM 3812 C CA . ALA A 1 520 ? -11.737 9.279 29.361 1.00 98.31 520 ALA A CA 1
ATOM 3813 C C . ALA A 1 520 ? -13.248 9.072 29.560 1.00 98.31 520 ALA A C 1
ATOM 3815 O O . ALA A 1 520 ? -13.799 9.114 30.670 1.00 98.31 520 ALA A O 1
ATOM 3816 N N . SER A 1 521 ? -13.951 8.835 28.448 1.00 98.56 521 SER A N 1
ATOM 3817 C CA . SER A 1 521 ? -15.380 8.510 28.478 1.00 98.56 521 SER A CA 1
ATOM 3818 C C . SER A 1 521 ? -15.774 7.446 27.460 1.00 98.56 521 SER A C 1
ATOM 3820 O O . SER A 1 521 ? -15.292 7.442 26.331 1.00 98.56 521 SER A O 1
ATOM 3822 N N . VAL A 1 522 ? -16.677 6.557 27.872 1.00 98.88 522 VAL A N 1
ATOM 3823 C CA . VAL A 1 522 ? -17.242 5.479 27.054 1.00 98.88 522 VAL A CA 1
ATOM 3824 C C . VAL A 1 522 ? -18.753 5.672 26.974 1.00 98.88 522 VAL A C 1
ATOM 3826 O O . VAL A 1 522 ? -19.436 5.633 28.000 1.00 98.88 522 VAL A O 1
ATOM 3829 N N . VAL A 1 523 ? -19.284 5.911 25.772 1.00 98.81 523 VAL A N 1
ATOM 3830 C CA . VAL A 1 523 ? -20.687 6.313 25.577 1.00 98.81 523 VAL A CA 1
ATOM 3831 C C . VAL A 1 523 ? -21.337 5.547 24.430 1.00 98.81 523 VAL A C 1
ATOM 3833 O O . VAL A 1 523 ? -20.827 5.526 23.317 1.00 98.81 523 VAL A O 1
ATOM 3836 N N . ASN A 1 524 ? -22.524 4.978 24.648 1.00 98.50 524 ASN A N 1
ATOM 3837 C CA . ASN A 1 524 ? -23.239 4.221 23.607 1.00 98.50 524 ASN A CA 1
ATOM 3838 C C . ASN A 1 524 ? -22.403 3.079 23.006 1.00 98.50 524 ASN A C 1
ATOM 3840 O O . ASN A 1 524 ? -22.419 2.861 21.796 1.00 98.50 524 ASN A O 1
ATOM 3844 N N . CYS A 1 525 ? -21.641 2.378 23.842 1.00 98.81 525 CYS A N 1
ATOM 3845 C CA . CYS A 1 525 ? -20.766 1.298 23.406 1.00 98.81 525 CYS A CA 1
ATOM 3846 C C . CYS A 1 525 ? -21.272 -0.061 23.885 1.00 98.81 525 CYS A C 1
ATOM 3848 O O . CYS A 1 525 ? -22.027 -0.154 24.860 1.00 98.81 525 CYS A O 1
ATOM 3850 N N . TYR A 1 526 ? -20.834 -1.129 23.218 1.00 98.75 526 TYR A N 1
ATOM 3851 C CA . TYR A 1 526 ? -21.118 -2.476 23.698 1.00 98.75 526 TYR A CA 1
ATOM 3852 C C . TYR A 1 526 ? -20.020 -3.499 23.444 1.00 98.75 526 TYR A C 1
ATOM 3854 O O . TYR A 1 526 ? -19.266 -3.409 22.480 1.00 98.75 526 TYR A O 1
ATOM 3862 N N . ALA A 1 527 ? -19.982 -4.517 24.297 1.00 98.69 527 ALA A N 1
ATOM 3863 C CA . ALA A 1 527 ? -19.152 -5.698 24.108 1.00 98.69 527 ALA A CA 1
ATOM 3864 C C . ALA A 1 527 ? -20.016 -6.965 24.110 1.00 98.69 527 ALA A C 1
ATOM 3866 O O . ALA A 1 527 ? -20.894 -7.139 24.961 1.00 98.69 527 ALA A O 1
ATOM 3867 N N . ALA A 1 528 ? -19.778 -7.842 23.140 1.00 97.44 528 ALA A N 1
ATOM 3868 C CA . ALA A 1 528 ? -20.392 -9.162 23.041 1.00 97.44 528 ALA A CA 1
ATOM 3869 C C . ALA A 1 528 ? -19.288 -10.203 22.815 1.00 97.44 528 ALA A C 1
ATOM 3871 O O . ALA A 1 528 ? -19.057 -10.654 21.693 1.00 97.44 528 ALA A O 1
ATOM 3872 N N . VAL A 1 529 ? -18.563 -10.515 23.889 1.00 94.12 529 VAL A N 1
ATOM 3873 C CA . VAL A 1 529 ? -17.282 -11.237 23.842 1.00 94.12 529 VAL A CA 1
ATOM 3874 C C . VAL A 1 529 ? -17.197 -12.336 24.899 1.00 94.12 529 VAL A C 1
ATOM 3876 O O . VAL A 1 529 ? -17.947 -12.352 25.881 1.00 94.12 529 VAL A O 1
ATOM 3879 N N . GLN A 1 530 ? -16.237 -13.237 24.707 1.00 97.94 530 GLN A N 1
ATOM 3880 C CA . GLN A 1 530 ? -15.698 -14.072 25.776 1.00 97.94 530 GLN A CA 1
ATOM 3881 C C . GLN A 1 530 ? -14.437 -13.397 26.320 1.00 97.94 530 GLN A C 1
ATOM 3883 O O . GLN A 1 530 ? -13.558 -13.052 25.535 1.00 97.94 530 GLN A O 1
ATOM 3888 N N . VAL A 1 531 ? -14.354 -13.198 27.637 1.00 97.81 531 VAL A N 1
ATOM 3889 C CA . VAL A 1 531 ? -13.189 -12.588 28.297 1.00 97.81 531 VAL A CA 1
ATOM 3890 C C . VAL A 1 531 ? -12.553 -13.588 29.255 1.00 97.81 531 VAL A C 1
ATOM 3892 O O . VAL A 1 531 ? -13.239 -14.141 30.116 1.00 97.81 531 VAL A O 1
ATOM 3895 N N . GLU A 1 532 ? -11.248 -13.792 29.123 1.00 97.06 532 GLU A N 1
ATOM 3896 C CA . GLU A 1 532 ? -10.429 -14.631 29.995 1.00 97.06 532 GLU A CA 1
ATOM 3897 C C . GLU A 1 532 ? -9.286 -13.789 30.570 1.00 97.06 532 GLU A C 1
ATOM 3899 O O . GLU A 1 532 ? -8.467 -13.250 29.824 1.00 97.06 532 GLU A O 1
ATOM 3904 N N . GLY A 1 533 ? -9.230 -13.658 31.895 1.00 94.19 533 GLY A N 1
ATOM 3905 C CA . GLY A 1 533 ? -8.187 -12.879 32.557 1.00 94.19 533 GLY A CA 1
ATOM 3906 C C . GLY A 1 533 ? -7.906 -13.317 33.989 1.00 94.19 533 GLY A C 1
ATOM 3907 O O . GLY A 1 533 ? -8.589 -14.177 34.534 1.00 94.19 533 GLY A O 1
ATOM 3908 N N . SER A 1 534 ? -6.887 -12.725 34.612 1.00 92.94 534 SER A N 1
ATOM 3909 C CA . SER A 1 534 ? -6.507 -13.040 36.000 1.00 92.94 534 SER A CA 1
ATOM 3910 C C . SER A 1 534 ? -7.205 -12.135 37.018 1.00 92.94 534 SER A C 1
ATOM 3912 O O . SER A 1 534 ? -7.894 -12.611 37.911 1.00 92.94 534 SER A O 1
ATOM 3914 N N . SER A 1 535 ? -7.086 -10.817 36.877 1.00 94.38 535 SER A N 1
ATOM 3915 C CA . SER A 1 535 ? -7.682 -9.832 37.790 1.00 94.38 535 SER A CA 1
ATOM 3916 C C . SER A 1 535 ? -8.339 -8.695 37.009 1.00 94.38 535 SER A C 1
ATOM 3918 O O . SER A 1 535 ? -8.173 -8.648 35.791 1.00 94.38 535 SER A O 1
ATOM 3920 N N . LEU A 1 536 ? -9.136 -7.856 37.689 1.00 97.25 536 LEU A N 1
ATOM 3921 C CA . LEU A 1 536 ? -9.883 -6.705 37.142 1.00 97.25 536 LEU A CA 1
ATOM 3922 C C . LEU A 1 536 ? -10.518 -7.022 35.776 1.00 97.25 536 LEU A C 1
ATOM 3924 O O . LEU A 1 536 ? -10.288 -6.335 34.776 1.00 97.25 536 LEU A O 1
ATOM 3928 N N . VAL A 1 537 ? -11.286 -8.112 35.733 1.00 97.88 537 VAL A N 1
ATOM 3929 C CA . VAL A 1 537 ? -11.865 -8.630 34.490 1.00 97.88 537 VAL A CA 1
ATOM 3930 C C . VAL A 1 537 ? -13.291 -8.119 34.334 1.00 97.88 537 VAL A C 1
ATOM 3932 O O . VAL A 1 537 ? -14.161 -8.408 35.158 1.00 97.88 537 VAL A O 1
ATOM 3935 N N . GLY A 1 538 ? -13.543 -7.365 33.265 1.00 98.00 538 GLY A N 1
ATOM 3936 C CA . GLY A 1 538 ? -14.826 -6.722 33.011 1.00 98.00 538 GLY A CA 1
ATOM 3937 C C . GLY A 1 538 ? -15.449 -7.095 31.673 1.00 98.00 538 GLY A C 1
ATOM 3938 O O . GLY A 1 538 ? -14.774 -7.201 30.652 1.00 98.00 538 GLY A O 1
ATOM 3939 N N . GLY A 1 539 ? -16.774 -7.227 31.645 1.00 98.12 539 GLY A N 1
ATOM 3940 C CA . GLY A 1 539 ? -17.486 -7.519 30.397 1.00 98.12 539 GLY A CA 1
ATOM 3941 C C . GLY A 1 539 ? -17.397 -6.379 29.383 1.00 98.12 539 GLY A C 1
ATOM 3942 O O . GLY A 1 539 ? -17.303 -6.634 28.189 1.00 98.12 539 GLY A O 1
ATOM 3943 N N . LEU A 1 540 ? -17.387 -5.127 29.852 1.00 98.75 540 LEU A N 1
ATOM 3944 C CA . LEU A 1 540 ? -17.132 -3.940 29.037 1.00 98.75 540 LEU A CA 1
ATOM 3945 C C . LEU A 1 540 ? -15.732 -3.379 29.302 1.00 98.75 540 LEU A C 1
ATOM 3947 O O . LEU A 1 540 ? -14.958 -3.233 28.359 1.00 98.75 540 LEU A O 1
ATOM 3951 N N . VAL A 1 541 ? -15.415 -3.062 30.564 1.00 98.81 541 VAL A N 1
ATOM 3952 C CA . VAL A 1 541 ? -14.155 -2.396 30.940 1.00 98.81 541 VAL A CA 1
ATOM 3953 C C . VAL A 1 541 ? -13.451 -3.139 32.067 1.00 98.81 541 VAL A C 1
ATOM 3955 O O . VAL A 1 541 ? -14.086 -3.429 33.073 1.00 98.81 541 VAL A O 1
ATOM 3958 N N . GLY A 1 542 ? -12.154 -3.416 31.944 1.00 98.50 542 GLY A N 1
ATOM 3959 C CA . GLY A 1 542 ? -11.390 -4.048 33.026 1.00 98.50 542 GLY A CA 1
ATOM 3960 C C . GLY A 1 542 ? -11.270 -3.135 34.252 1.00 98.50 542 GLY A C 1
ATOM 3961 O O . GLY A 1 542 ? -11.883 -3.381 35.292 1.00 98.50 542 GLY A O 1
ATOM 3962 N N . ASN A 1 543 ? -10.534 -2.033 34.096 1.00 98.69 543 ASN A N 1
ATOM 3963 C CA . ASN A 1 543 ? -10.321 -1.010 35.121 1.00 98.69 543 ASN A CA 1
ATOM 3964 C C . ASN A 1 543 ? -10.878 0.349 34.664 1.00 98.69 543 ASN A C 1
ATOM 3966 O O . ASN A 1 543 ? -10.452 0.884 33.639 1.00 98.69 543 ASN A O 1
ATOM 3970 N N . ASN A 1 544 ? -11.829 0.907 35.415 1.00 98.81 544 ASN A N 1
ATOM 3971 C CA . ASN A 1 544 ? -12.481 2.172 35.096 1.00 98.81 544 ASN A CA 1
ATOM 3972 C C . ASN A 1 544 ? -12.213 3.256 36.144 1.00 98.81 544 ASN A C 1
ATOM 3974 O O . ASN A 1 544 ? -12.718 3.161 37.258 1.00 98.81 544 ASN A O 1
ATOM 3978 N N . LEU A 1 545 ? -11.546 4.336 35.737 1.00 98.75 545 LEU A N 1
ATOM 3979 C CA . LEU A 1 545 ? -11.422 5.591 36.493 1.00 98.75 545 LEU A CA 1
ATOM 3980 C C . LEU A 1 545 ? -12.274 6.721 35.878 1.00 98.75 545 LEU A C 1
ATOM 3982 O O . LEU A 1 545 ? -12.601 7.710 36.532 1.00 98.75 545 LEU A O 1
ATOM 3986 N N . GLY A 1 546 ? -12.646 6.581 34.602 1.00 98.62 546 GLY A N 1
ATOM 3987 C CA . GLY A 1 546 ? -13.402 7.573 33.839 1.00 98.62 546 GLY A CA 1
ATOM 3988 C C . GLY A 1 546 ? -14.923 7.420 33.903 1.00 98.62 546 GLY A C 1
ATOM 3989 O O . GLY A 1 546 ? -15.513 6.881 34.846 1.00 98.62 546 GLY A O 1
ATOM 3990 N N . LYS A 1 547 ? -15.601 7.927 32.868 1.00 98.75 547 LYS A N 1
ATOM 3991 C CA . LYS A 1 547 ? -17.071 7.871 32.754 1.00 98.75 547 LYS A CA 1
ATOM 3992 C C . LYS A 1 547 ? -17.524 6.760 31.817 1.00 98.75 547 LYS A C 1
ATOM 3994 O O . LYS A 1 547 ? -17.029 6.673 30.698 1.00 98.75 547 LYS A O 1
ATOM 3999 N N . ILE A 1 548 ? -18.541 6.001 32.216 1.00 98.94 548 ILE A N 1
ATOM 4000 C CA . ILE A 1 548 ? -19.225 5.044 31.337 1.00 98.94 548 ILE A CA 1
ATOM 4001 C C . ILE A 1 548 ? -20.722 5.330 31.354 1.00 98.94 548 ILE A C 1
ATOM 4003 O O . ILE A 1 548 ? -21.359 5.300 32.408 1.00 98.94 548 ILE A O 1
ATOM 4007 N N . ILE A 1 549 ? -21.291 5.624 30.188 1.00 98.69 549 ILE A N 1
ATOM 4008 C CA . ILE A 1 549 ? -22.684 6.050 30.063 1.00 98.69 549 ILE A CA 1
ATOM 4009 C C . ILE A 1 549 ? -23.371 5.261 28.950 1.00 98.69 549 ILE A C 1
ATOM 4011 O O . ILE A 1 549 ? -22.771 4.997 27.906 1.00 98.69 549 ILE A O 1
ATOM 4015 N N . THR A 1 550 ? -24.629 4.872 29.180 1.00 98.50 550 THR A N 1
ATOM 4016 C CA . THR A 1 550 ? -25.510 4.295 28.149 1.00 98.50 550 THR A CA 1
ATOM 4017 C C . THR A 1 550 ? -24.854 3.166 27.359 1.00 98.50 550 THR A C 1
ATOM 4019 O O . THR A 1 550 ? -24.933 3.143 26.138 1.00 98.50 550 THR A O 1
ATOM 4022 N N . SER A 1 551 ? -24.183 2.241 28.043 1.00 98.88 551 SER A N 1
ATOM 4023 C CA . SER A 1 551 ? -23.393 1.169 27.423 1.00 98.88 551 SER A CA 1
ATOM 4024 C C . SER A 1 551 ? -23.735 -0.194 28.026 1.00 98.88 551 SER A C 1
ATOM 4026 O O . SER A 1 551 ? -24.286 -0.271 29.128 1.00 98.88 551 SER A O 1
ATOM 4028 N N . TYR A 1 552 ? -23.440 -1.282 27.312 1.00 98.81 552 TYR A N 1
ATOM 4029 C CA . TYR A 1 552 ? -23.810 -2.622 27.779 1.00 98.81 552 TYR A CA 1
ATOM 4030 C C . TYR A 1 552 ? -22.805 -3.722 27.443 1.00 98.81 552 TYR A C 1
ATOM 4032 O O . TYR A 1 552 ? -22.049 -3.626 26.483 1.00 98.81 552 TYR A O 1
ATOM 4040 N N . ALA A 1 553 ? -22.823 -4.795 28.231 1.00 98.69 553 ALA A N 1
ATOM 4041 C CA . ALA A 1 553 ? -22.021 -5.990 27.981 1.00 98.69 553 ALA A CA 1
ATOM 4042 C C . ALA A 1 553 ? -22.885 -7.255 27.943 1.00 98.69 553 ALA A C 1
ATOM 4044 O O . ALA A 1 553 ? -23.846 -7.406 28.705 1.00 98.69 553 ALA A O 1
ATOM 4045 N N . THR A 1 554 ? -22.514 -8.179 27.060 1.00 98.12 554 THR A N 1
ATOM 4046 C CA . THR A 1 554 ? -23.072 -9.533 26.938 1.00 98.12 554 THR A CA 1
ATOM 4047 C C . THR A 1 554 ? -21.946 -10.540 26.696 1.00 98.12 554 THR A C 1
ATOM 4049 O O . THR A 1 554 ? -20.839 -10.151 26.330 1.00 98.12 554 THR A O 1
ATOM 4052 N N . GLY A 1 555 ? -22.226 -11.829 26.895 1.00 96.88 555 GLY A N 1
ATOM 4053 C CA . GLY A 1 555 ? -21.247 -12.901 26.700 1.00 96.88 555 GLY A CA 1
ATOM 4054 C C . GLY A 1 555 ? -20.857 -13.568 28.014 1.00 96.88 555 GLY A C 1
ATOM 4055 O O . GLY A 1 555 ? -21.716 -13.781 28.878 1.00 96.88 555 GLY A O 1
ATOM 4056 N N . SER A 1 556 ? -19.583 -13.919 28.163 1.00 97.44 556 SER A N 1
ATOM 4057 C CA . SER A 1 556 ? -19.087 -14.646 29.335 1.00 97.44 556 SER A CA 1
ATOM 4058 C C . SER A 1 556 ? -17.708 -14.180 29.773 1.00 97.44 556 SER A C 1
ATOM 4060 O O . SER A 1 556 ? -16.861 -13.871 28.940 1.00 97.44 556 SER A O 1
ATOM 4062 N N . ILE A 1 557 ? -17.479 -14.204 31.081 1.00 95.25 557 ILE A N 1
ATOM 4063 C CA . ILE A 1 557 ? -16.203 -13.876 31.712 1.00 95.25 557 ILE A CA 1
ATOM 4064 C C . ILE A 1 557 ? -15.720 -15.070 32.533 1.00 95.25 557 ILE A C 1
ATOM 4066 O O . ILE A 1 557 ? -16.494 -15.646 33.306 1.00 95.25 557 ILE A O 1
ATOM 4070 N N . ALA A 1 558 ? -14.431 -15.371 32.412 1.00 93.44 558 ALA A N 1
ATOM 4071 C CA . ALA A 1 558 ? -13.659 -16.165 33.356 1.00 93.44 558 ALA A CA 1
ATOM 4072 C C . ALA A 1 558 ? -12.516 -15.295 33.911 1.00 93.44 558 ALA A C 1
ATOM 4074 O O . ALA A 1 558 ? -11.579 -14.963 33.188 1.00 93.44 558 ALA A O 1
ATOM 4075 N N . GLY A 1 559 ? -12.626 -14.893 35.178 1.00 87.12 559 GLY A N 1
ATOM 4076 C CA . GLY A 1 559 ? -11.613 -14.115 35.900 1.00 87.12 559 GLY A CA 1
ATOM 4077 C C . GLY A 1 559 ? -11.250 -14.780 37.224 1.00 87.12 559 GLY A C 1
ATOM 4078 O O . GLY A 1 559 ? -12.081 -15.490 37.769 1.00 87.12 559 GLY A O 1
ATOM 4079 N N . GLU A 1 560 ? -10.061 -14.571 37.787 1.00 90.44 560 GLU A N 1
ATOM 4080 C CA . GLU A 1 560 ? -9.746 -15.094 39.131 1.00 90.44 560 GLU A CA 1
ATOM 4081 C C . GLU A 1 560 ? -10.235 -14.119 40.219 1.00 90.44 560 GLU A C 1
ATOM 4083 O O . GLU A 1 560 ? -10.968 -14.509 41.130 1.00 90.44 560 GLU A O 1
ATOM 4088 N N . MET A 1 561 ? -9.900 -12.832 40.086 1.00 91.19 561 MET A N 1
ATOM 4089 C CA . MET A 1 561 ? -10.167 -11.775 41.072 1.00 91.19 561 MET A CA 1
ATOM 4090 C C . MET A 1 561 ? -10.830 -10.548 40.432 1.00 91.19 561 MET A C 1
ATOM 4092 O O . MET A 1 561 ? -10.548 -10.228 39.278 1.00 91.19 561 MET A O 1
ATOM 4096 N N . ASP A 1 562 ? -11.688 -9.841 41.172 1.00 92.69 562 ASP A N 1
ATOM 4097 C CA . ASP A 1 562 ? -12.382 -8.628 40.706 1.00 92.69 562 ASP A CA 1
ATOM 4098 C C . ASP A 1 562 ? -13.105 -8.837 39.362 1.00 92.69 562 ASP A C 1
ATOM 4100 O O . ASP A 1 562 ? -12.928 -8.085 38.399 1.00 92.69 562 ASP A O 1
ATOM 4104 N N . ALA A 1 563 ? -13.894 -9.909 39.271 1.00 96.38 563 ALA A N 1
ATOM 4105 C CA . ALA A 1 563 ? -14.608 -10.277 38.054 1.00 96.38 563 ALA A CA 1
ATOM 4106 C C . ALA A 1 563 ? -16.015 -9.660 38.045 1.00 96.38 563 ALA A C 1
ATOM 4108 O O . ALA A 1 563 ? -16.886 -10.044 38.832 1.00 96.38 563 ALA A O 1
ATOM 4109 N N . GLY A 1 564 ? -16.263 -8.721 37.131 1.00 97.06 564 GLY A N 1
ATOM 4110 C CA . GLY A 1 564 ? -17.538 -8.019 37.018 1.00 97.06 564 GLY A CA 1
ATOM 4111 C C . GLY A 1 564 ? -18.177 -8.138 35.642 1.00 97.06 564 GLY A C 1
ATOM 4112 O O . GLY A 1 564 ? -17.547 -7.890 34.617 1.00 97.06 564 GLY A O 1
ATOM 4113 N N . GLY A 1 565 ? -19.474 -8.448 35.601 1.00 97.94 565 GLY A N 1
ATOM 4114 C CA . GLY A 1 565 ? -20.200 -8.609 34.335 1.00 97.94 565 GLY A CA 1
ATOM 4115 C C . GLY A 1 565 ? -20.192 -7.371 33.429 1.00 97.94 565 GLY A C 1
ATOM 4116 O O . GLY A 1 565 ? -20.369 -7.496 32.223 1.00 97.94 565 GLY A O 1
ATOM 4117 N N . PHE A 1 566 ? -19.967 -6.180 33.979 1.00 98.62 566 PHE A N 1
ATOM 4118 C CA . PHE A 1 566 ? -19.804 -4.926 33.247 1.00 98.62 566 PHE A CA 1
ATOM 4119 C C . PHE A 1 566 ? -18.396 -4.351 33.428 1.00 98.62 566 PHE A C 1
ATOM 4121 O O . PHE A 1 566 ? -17.719 -4.080 32.438 1.00 98.62 566 PHE A O 1
ATOM 4128 N N . VAL A 1 567 ? -17.949 -4.191 34.677 1.00 98.62 567 VAL A N 1
ATOM 4129 C CA . VAL A 1 567 ? -16.636 -3.620 35.011 1.00 98.62 567 VAL A CA 1
ATOM 4130 C C . VAL A 1 567 ? -15.923 -4.466 36.055 1.00 98.62 567 VAL A C 1
ATOM 4132 O O . VAL A 1 567 ? -16.548 -4.835 37.043 1.00 98.62 567 VAL A O 1
ATOM 4135 N N . GLY A 1 568 ? -14.631 -4.742 35.879 1.00 98.31 568 GLY A N 1
ATOM 4136 C CA . GLY A 1 568 ? -13.839 -5.430 36.902 1.00 98.31 568 GLY A CA 1
ATOM 4137 C C . GLY A 1 568 ? -13.689 -4.568 38.158 1.00 98.31 568 GLY A C 1
ATOM 4138 O O . GLY A 1 568 ? -14.288 -4.854 39.195 1.00 98.31 568 GLY A O 1
ATOM 4139 N N . TYR A 1 569 ? -12.978 -3.447 38.025 1.00 98.62 569 TYR A N 1
ATOM 4140 C CA . TYR A 1 569 ? -12.791 -2.446 39.080 1.00 98.62 569 TYR A CA 1
ATOM 4141 C C . TYR A 1 569 ? -13.279 -1.061 38.648 1.00 98.62 569 TYR A C 1
ATOM 4143 O O . TYR A 1 569 ? -12.976 -0.606 37.544 1.00 98.62 569 TYR A O 1
ATOM 4151 N N . ASN A 1 570 ? -14.024 -0.384 39.524 1.00 98.75 570 ASN A N 1
ATOM 4152 C CA . ASN A 1 570 ? -14.583 0.940 39.268 1.00 98.75 570 ASN A CA 1
ATOM 4153 C C . ASN A 1 570 ? -14.194 1.975 40.337 1.00 98.75 570 ASN A C 1
ATOM 4155 O O . ASN A 1 570 ? -14.726 1.943 41.444 1.00 98.75 570 ASN A O 1
ATOM 4159 N N . ASP A 1 571 ? -13.406 2.971 39.941 1.00 98.62 571 ASP A N 1
ATOM 4160 C CA . ASP A 1 571 ? -13.199 4.265 40.615 1.00 98.62 571 ASP A CA 1
ATOM 4161 C C . ASP A 1 571 ? -13.614 5.431 39.683 1.00 98.62 571 ASP A C 1
ATOM 4163 O O . ASP A 1 571 ? -13.113 6.552 39.733 1.00 98.62 571 ASP A O 1
ATOM 4167 N N . GLY A 1 572 ? -14.602 5.170 38.823 1.00 98.44 572 GLY A N 1
ATOM 4168 C CA . GLY A 1 572 ? -15.215 6.147 37.929 1.00 98.44 572 GLY A CA 1
ATOM 4169 C C . GLY A 1 572 ? -16.737 6.233 38.075 1.00 98.44 572 GLY A C 1
ATOM 4170 O O . GLY A 1 572 ? -17.352 5.569 38.912 1.00 98.44 572 GLY A O 1
ATOM 4171 N N . ASN A 1 573 ? -17.379 7.057 37.244 1.00 98.62 573 ASN A N 1
ATOM 4172 C CA . ASN A 1 573 ? -18.837 7.228 37.273 1.00 98.62 573 ASN A CA 1
ATOM 4173 C C . ASN A 1 573 ? -19.510 6.379 36.193 1.00 98.62 573 ASN A C 1
ATOM 4175 O O . ASN A 1 573 ? -19.249 6.570 35.002 1.00 98.62 573 ASN A O 1
ATOM 4179 N N . ILE A 1 574 ? -20.434 5.508 36.601 1.00 98.94 574 ILE A N 1
ATOM 4180 C CA . ILE A 1 574 ? -21.197 4.648 35.690 1.00 98.94 574 ILE A CA 1
ATOM 4181 C C . ILE A 1 574 ? -22.683 4.997 35.761 1.00 98.94 574 ILE A C 1
ATOM 4183 O O . ILE A 1 574 ? -23.281 4.996 36.838 1.00 98.94 574 ILE A O 1
ATOM 4187 N N . ALA A 1 575 ? -23.307 5.256 34.611 1.00 98.75 575 ALA A N 1
ATOM 4188 C CA . ALA A 1 575 ? -24.720 5.608 34.546 1.00 98.75 575 ALA A CA 1
ATOM 4189 C C . ALA A 1 575 ? -25.441 4.963 33.363 1.00 98.75 575 ALA A C 1
ATOM 4191 O O . ALA A 1 575 ? -24.991 5.033 32.222 1.00 98.75 575 ALA A O 1
ATOM 4192 N N . HIS A 1 576 ? -26.639 4.442 33.624 1.00 98.62 576 HIS A N 1
ATOM 4193 C CA . HIS A 1 576 ? -27.531 3.929 32.584 1.00 98.62 576 HIS A CA 1
ATOM 4194 C C . HIS A 1 576 ? -26.935 2.762 31.788 1.00 98.62 576 HIS A C 1
ATOM 4196 O O . HIS A 1 576 ? -26.983 2.758 30.564 1.00 98.62 576 HIS A O 1
ATOM 4202 N N . CYS A 1 577 ? -26.366 1.777 32.474 1.00 98.81 577 CYS A N 1
ATOM 4203 C CA . CYS A 1 577 ? -25.657 0.671 31.840 1.00 98.81 577 CYS A CA 1
ATOM 4204 C C . CYS A 1 577 ? -26.247 -0.686 32.230 1.00 98.81 577 CYS A C 1
ATOM 4206 O O . CYS A 1 577 ? -26.955 -0.806 33.235 1.00 98.81 577 CYS A O 1
ATOM 4208 N N . TYR A 1 578 ? -25.953 -1.735 31.460 1.00 98.75 578 TYR A N 1
ATOM 4209 C CA . TYR A 1 578 ? -26.350 -3.085 31.862 1.00 98.75 578 TYR A CA 1
ATOM 4210 C C . TYR A 1 578 ? -25.371 -4.193 31.485 1.00 98.75 578 TYR A C 1
ATOM 4212 O O . TYR A 1 578 ? -24.647 -4.108 30.497 1.00 98.75 578 TYR A O 1
ATOM 4220 N N . ALA A 1 579 ? -25.405 -5.267 32.274 1.00 98.56 579 ALA A N 1
ATOM 4221 C CA . ALA A 1 579 ? -24.686 -6.506 32.015 1.00 98.56 579 ALA A CA 1
ATOM 4222 C C . ALA A 1 579 ? -25.643 -7.699 31.917 1.00 98.56 579 ALA A C 1
ATOM 4224 O O . ALA A 1 579 ? -26.382 -8.031 32.849 1.00 98.56 579 ALA A O 1
ATOM 4225 N N . ALA A 1 580 ? -25.586 -8.395 30.788 1.00 97.94 580 ALA A N 1
ATOM 4226 C CA . ALA A 1 580 ? -26.164 -9.722 30.604 1.00 97.94 580 ALA A CA 1
ATOM 4227 C C . ALA A 1 580 ? -25.036 -10.732 30.346 1.00 97.94 580 ALA A C 1
ATOM 4229 O O . ALA A 1 580 ? -24.996 -11.398 29.313 1.00 97.94 580 ALA A O 1
ATOM 4230 N N . VAL A 1 581 ? -24.084 -10.781 31.282 1.00 97.81 581 VAL A N 1
ATOM 4231 C CA . VAL A 1 581 ? -22.832 -11.538 31.167 1.00 97.81 581 VAL A CA 1
ATOM 4232 C C . VAL A 1 581 ? -22.784 -12.653 32.199 1.00 97.81 581 VAL A C 1
ATOM 4234 O O . VAL A 1 581 ? -22.990 -12.404 33.384 1.00 97.81 581 VAL A O 1
ATOM 4237 N N . ALA A 1 582 ? -22.502 -13.879 31.762 1.00 98.06 582 ALA A N 1
ATOM 4238 C CA . ALA A 1 582 ? -22.218 -14.978 32.678 1.00 98.06 582 ALA A CA 1
ATOM 4239 C C . ALA A 1 582 ? -20.820 -14.788 33.284 1.00 98.06 582 ALA A C 1
ATOM 4241 O O . ALA A 1 582 ? -19.829 -14.833 32.560 1.00 98.06 582 ALA A O 1
ATOM 4242 N N . VAL A 1 583 ? -20.739 -14.571 34.595 1.00 97.06 583 VAL A N 1
ATOM 4243 C CA . VAL A 1 583 ? -19.486 -14.284 35.304 1.00 97.06 583 VAL A CA 1
ATOM 4244 C C . VAL A 1 583 ? -19.066 -15.498 36.120 1.00 97.06 583 VAL A C 1
ATOM 4246 O O . VAL A 1 583 ? -19.830 -15.986 36.959 1.00 97.06 583 VAL A O 1
ATOM 4249 N N . THR A 1 584 ? -17.847 -15.970 35.886 1.00 96.06 584 THR A N 1
ATOM 4250 C CA . THR A 1 584 ? -17.183 -16.982 36.710 1.00 96.06 584 THR A CA 1
ATOM 4251 C C . THR A 1 584 ? -15.895 -16.401 37.277 1.00 96.06 584 THR A C 1
ATOM 4253 O O . THR A 1 584 ? -15.089 -15.876 36.512 1.00 96.06 584 THR A O 1
ATOM 4256 N N . GLY A 1 585 ? -15.694 -16.518 38.591 1.00 93.56 585 GLY A N 1
ATOM 4257 C CA . GLY A 1 585 ? -14.398 -16.245 39.206 1.00 93.56 585 GLY A CA 1
ATOM 4258 C C . GLY A 1 585 ? -14.230 -16.740 40.634 1.00 93.56 585 GLY A C 1
ATOM 4259 O O . GLY A 1 585 ? -15.108 -17.427 41.149 1.00 93.56 585 GLY A O 1
ATOM 4260 N N . GLU A 1 586 ? -13.101 -16.438 41.275 1.00 92.06 586 GLU A N 1
ATOM 4261 C CA . GLU A 1 586 ? -12.783 -16.951 42.615 1.00 92.06 586 GLU A CA 1
ATOM 4262 C C . GLU A 1 586 ? -13.185 -15.971 43.728 1.00 92.06 586 GLU A C 1
ATOM 4264 O O . GLU A 1 586 ? -13.897 -16.369 44.660 1.00 92.06 586 GLU A O 1
ATOM 4269 N N . ARG A 1 587 ? -12.773 -14.698 43.619 1.00 91.75 587 ARG A N 1
ATOM 4270 C CA . ARG A 1 587 ? -12.932 -13.649 44.647 1.00 91.75 587 ARG A CA 1
ATOM 4271 C C . ARG A 1 587 ? -13.441 -12.336 44.036 1.00 91.75 587 ARG A C 1
ATOM 4273 O O . ARG A 1 587 ? -13.078 -12.014 42.912 1.00 91.75 587 ARG A O 1
ATOM 4280 N N . GLU A 1 588 ? -14.266 -11.581 44.771 1.00 94.00 588 GLU A N 1
ATOM 4281 C CA . GLU A 1 588 ? -14.840 -10.291 44.316 1.00 94.00 588 GLU A CA 1
ATOM 4282 C C . GLU A 1 588 ? -15.623 -10.418 43.000 1.00 94.00 588 GLU A C 1
ATOM 4284 O O . GLU A 1 588 ? -15.380 -9.711 42.024 1.00 94.00 588 GLU A O 1
ATOM 4289 N N . VAL A 1 589 ? -16.581 -11.346 42.962 1.00 95.12 589 VAL A N 1
ATOM 4290 C CA . VAL A 1 589 ? -17.345 -11.640 41.741 1.00 95.12 589 VAL A CA 1
ATOM 4291 C C . VAL A 1 589 ? -18.712 -10.958 41.775 1.00 95.12 589 VAL A C 1
ATOM 4293 O O . VAL A 1 589 ? -19.565 -11.291 42.602 1.00 95.12 589 VAL A O 1
ATOM 4296 N N . GLY A 1 590 ? -18.964 -10.030 40.856 1.00 95.19 590 GLY A N 1
ATOM 4297 C CA . GLY A 1 590 ? -20.237 -9.314 40.766 1.00 95.19 590 GLY A CA 1
ATOM 4298 C C . GLY A 1 590 ? -20.932 -9.461 39.420 1.00 95.19 590 GLY A C 1
ATOM 4299 O O . GLY A 1 590 ? -20.311 -9.436 38.360 1.00 95.19 590 GLY A O 1
ATOM 4300 N N . GLY A 1 591 ? -22.264 -9.548 39.443 1.00 96.19 591 GLY A N 1
ATOM 4301 C CA . GLY A 1 591 ? -23.057 -9.587 38.208 1.00 96.19 591 GLY A CA 1
ATOM 4302 C C . GLY A 1 591 ? -22.921 -8.328 37.340 1.00 96.19 591 GLY A C 1
ATOM 4303 O O . GLY A 1 591 ? -23.094 -8.402 36.126 1.00 96.19 591 GLY A O 1
ATOM 4304 N N . PHE A 1 592 ? -22.601 -7.183 37.947 1.00 98.06 592 PHE A N 1
ATOM 4305 C CA . PHE A 1 592 ? -22.326 -5.914 37.274 1.00 98.06 592 PHE A CA 1
ATOM 4306 C C . PHE A 1 592 ? -20.880 -5.460 37.491 1.00 98.06 592 PHE A C 1
ATOM 4308 O O . PHE A 1 592 ? -20.183 -5.173 36.525 1.00 98.06 592 PHE A O 1
ATOM 4315 N N . VAL A 1 593 ? -20.410 -5.402 38.737 1.00 98.25 593 VAL A N 1
ATOM 4316 C CA . VAL A 1 593 ? -19.076 -4.878 39.068 1.00 98.25 593 VAL A CA 1
ATOM 4317 C C . VAL A 1 593 ? -18.332 -5.804 40.024 1.00 98.25 593 VAL A C 1
ATOM 4319 O O . VAL A 1 593 ? -18.933 -6.271 40.986 1.00 98.25 593 VAL A O 1
ATOM 4322 N N . GLY A 1 594 ? -17.050 -6.073 39.785 1.00 97.06 594 GLY A N 1
ATOM 4323 C CA . GLY A 1 594 ? -16.224 -6.832 40.729 1.00 97.06 594 GLY A CA 1
ATOM 4324 C C . GLY A 1 594 ? -16.027 -6.034 42.017 1.00 97.06 594 GLY A C 1
ATOM 4325 O O . GLY A 1 594 ? -16.596 -6.374 43.054 1.00 97.06 594 GLY A O 1
ATOM 4326 N N . TYR A 1 595 ? -15.342 -4.896 41.908 1.00 97.62 595 TYR A N 1
ATOM 4327 C CA . TYR A 1 595 ? -15.069 -3.963 43.004 1.00 97.62 595 TYR A CA 1
ATOM 4328 C C . TYR A 1 595 ? -15.488 -2.532 42.644 1.00 97.62 595 TYR A C 1
ATOM 4330 O O . TYR A 1 595 ? -15.148 -2.031 41.573 1.00 97.62 595 TYR A O 1
ATOM 4338 N N . ASN A 1 596 ? -16.217 -1.850 43.532 1.00 98.31 596 ASN A N 1
ATOM 4339 C CA . ASN A 1 596 ? -16.691 -0.482 43.302 1.00 98.31 596 ASN A CA 1
ATOM 4340 C C . ASN A 1 596 ? -16.294 0.504 44.411 1.00 98.31 596 ASN A C 1
ATOM 4342 O O . ASN A 1 596 ? -16.706 0.324 45.553 1.00 98.31 596 ASN A O 1
ATOM 4346 N N . GLU A 1 597 ? -15.643 1.612 44.056 1.00 98.44 597 GLU A N 1
ATOM 4347 C CA . GLU A 1 597 ? -15.294 2.738 44.944 1.00 98.44 597 GLU A CA 1
ATOM 4348 C C . GLU A 1 597 ? -16.103 4.016 44.668 1.00 98.44 597 GLU A C 1
ATOM 4350 O O . GLU A 1 597 ? -16.164 4.921 45.505 1.00 98.44 597 GLU A O 1
ATOM 4355 N N . LYS A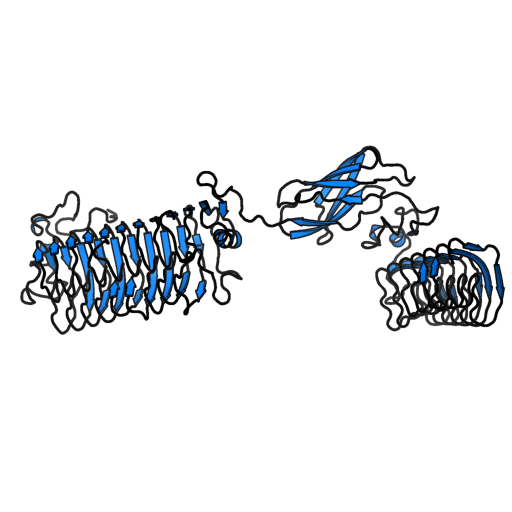 1 598 ? -16.782 4.096 43.517 1.00 97.94 598 LYS A N 1
ATOM 4356 C CA . LYS A 1 598 ? -17.475 5.311 43.053 1.00 97.94 598 LYS A CA 1
ATOM 4357 C C . LYS A 1 598 ? -18.958 5.104 42.771 1.00 97.94 598 LYS A C 1
ATOM 4359 O O . LYS A 1 598 ? -19.593 4.192 43.301 1.00 97.94 598 LYS A O 1
ATOM 4364 N N . GLU A 1 599 ? -19.562 6.057 42.065 1.00 98.25 599 GLU A N 1
ATOM 4365 C CA . GLU A 1 599 ? -20.993 6.079 41.808 1.00 98.25 599 GLU A CA 1
ATOM 4366 C C . GLU A 1 599 ? -21.370 5.162 40.639 1.00 98.25 599 GLU A C 1
ATOM 4368 O O . GLU A 1 599 ? -20.870 5.307 39.521 1.00 98.25 599 GLU A O 1
ATOM 4373 N N . ILE A 1 600 ? -22.325 4.267 40.897 1.00 98.69 600 ILE A N 1
ATOM 4374 C CA . ILE A 1 600 ? -23.049 3.507 39.878 1.00 98.69 600 ILE A CA 1
ATOM 4375 C C . ILE A 1 600 ? -24.539 3.814 40.024 1.00 98.69 600 ILE A C 1
ATOM 4377 O O . ILE A 1 600 ? -25.147 3.560 41.070 1.00 98.69 600 ILE A O 1
ATOM 4381 N N . VAL A 1 601 ? -25.151 4.342 38.965 1.00 98.38 601 VAL A N 1
ATOM 4382 C CA . VAL A 1 601 ? -26.556 4.760 38.981 1.00 98.38 601 VAL A CA 1
ATOM 4383 C C . VAL A 1 601 ? -27.358 4.177 37.825 1.00 98.38 601 VAL A C 1
ATOM 4385 O O . VAL A 1 601 ? -26.871 4.034 36.701 1.00 98.38 601 VAL A O 1
ATOM 4388 N N . ALA A 1 602 ? -28.627 3.863 38.101 1.00 98.06 602 ALA A N 1
ATOM 4389 C CA . ALA A 1 602 ? -29.613 3.475 37.093 1.00 98.06 602 ALA A CA 1
ATOM 4390 C C . ALA A 1 602 ? -29.128 2.349 36.167 1.00 98.06 602 ALA A C 1
ATOM 4392 O O . ALA A 1 602 ? -29.303 2.433 34.954 1.00 98.06 602 ALA A O 1
ATOM 4393 N N . SER A 1 603 ? -28.484 1.332 36.741 1.00 98.69 603 SER A N 1
ATOM 4394 C CA . SER A 1 603 ? -27.832 0.251 35.999 1.00 98.69 603 SER A CA 1
ATOM 4395 C C . SER A 1 603 ? -28.307 -1.123 36.466 1.00 98.69 603 SER A C 1
ATOM 4397 O O . SER A 1 603 ? -28.885 -1.248 37.550 1.00 98.69 603 SER A O 1
ATOM 4399 N N . TYR A 1 604 ? -28.121 -2.170 35.656 1.00 98.25 604 TYR A N 1
ATOM 4400 C CA . TYR A 1 604 ? -28.601 -3.498 36.044 1.00 98.25 604 TYR A CA 1
ATOM 4401 C C . TYR A 1 604 ? -27.788 -4.701 35.553 1.00 98.25 604 TYR A C 1
ATOM 4403 O O . TYR A 1 604 ? -27.107 -4.634 34.535 1.00 98.25 604 TYR A O 1
ATOM 4411 N N . ALA A 1 605 ? -27.904 -5.827 36.266 1.00 97.94 605 ALA A N 1
ATOM 4412 C CA . ALA A 1 605 ? -27.288 -7.107 35.902 1.00 97.94 605 ALA A CA 1
ATOM 4413 C C . ALA A 1 605 ? -28.295 -8.263 35.811 1.00 97.94 605 ALA A C 1
ATOM 4415 O O . ALA A 1 605 ? -29.257 -8.337 36.581 1.00 97.94 605 ALA A O 1
ATOM 4416 N N . THR A 1 606 ? -28.067 -9.183 34.870 1.00 97.50 606 THR A N 1
ATOM 4417 C CA . THR A 1 606 ? -28.932 -10.360 34.645 1.00 97.50 606 THR A CA 1
ATOM 4418 C C . THR A 1 606 ? -28.187 -11.670 34.402 1.00 97.50 606 THR A C 1
ATOM 4420 O O . THR A 1 606 ? -28.826 -12.719 34.417 1.00 97.50 606 THR A O 1
ATOM 4423 N N . GLY A 1 607 ? -26.876 -11.664 34.172 1.00 96.31 607 GLY A N 1
ATOM 4424 C CA . GLY A 1 607 ? -26.146 -12.907 33.920 1.00 96.31 607 GLY A CA 1
ATOM 4425 C C . GLY A 1 607 ? -25.833 -13.697 35.194 1.00 96.31 607 GLY A C 1
ATOM 4426 O O . GLY A 1 607 ? -25.881 -13.162 36.300 1.00 96.31 607 GLY A O 1
ATOM 4427 N N . THR A 1 608 ? -25.554 -14.992 35.042 1.00 96.81 608 THR A N 1
ATOM 4428 C CA . THR A 1 608 ? -25.239 -15.908 36.153 1.00 96.81 608 THR A CA 1
ATOM 4429 C C . THR A 1 608 ? -23.947 -15.506 36.858 1.00 96.81 608 THR A C 1
ATOM 4431 O O . THR A 1 608 ? -22.982 -15.175 36.175 1.00 96.81 608 THR A O 1
ATOM 4434 N N . VAL A 1 609 ? -23.894 -15.607 38.192 1.00 95.38 609 VAL A N 1
ATOM 4435 C CA . VAL A 1 609 ? -22.702 -15.263 38.990 1.00 95.38 609 VAL A CA 1
ATOM 4436 C C . VAL A 1 609 ? -22.189 -16.478 39.761 1.00 95.38 609 VAL A C 1
ATOM 4438 O O . VAL A 1 609 ? -22.768 -16.877 40.778 1.00 95.38 609 VAL A O 1
ATOM 4441 N N . THR A 1 610 ? -21.059 -17.025 39.320 1.00 94.62 610 THR A N 1
ATOM 4442 C CA . THR A 1 610 ? -20.392 -18.175 39.946 1.00 94.62 610 THR A CA 1
ATOM 4443 C C . THR A 1 610 ? -19.082 -17.736 40.587 1.00 94.62 610 THR A C 1
ATOM 4445 O O . THR A 1 610 ? -18.203 -17.234 39.898 1.00 94.62 610 THR A O 1
ATOM 4448 N N . GLY A 1 611 ? -18.935 -17.958 41.894 1.00 90.25 611 GLY A N 1
ATOM 4449 C CA . GLY A 1 611 ? -17.659 -17.764 42.577 1.00 90.25 611 GLY A CA 1
ATOM 4450 C C . GLY A 1 611 ? -17.668 -18.179 44.041 1.00 90.25 611 GLY A C 1
ATOM 4451 O O . GLY A 1 611 ? -18.726 -18.540 44.574 1.00 90.25 611 GLY A O 1
ATOM 4452 N N . SER A 1 612 ? -16.483 -18.175 44.659 1.00 87.44 612 SER A N 1
ATOM 4453 C CA . SER A 1 612 ? -16.233 -18.758 45.985 1.00 87.44 612 SER A CA 1
ATOM 4454 C C . SER A 1 612 ? -16.172 -17.758 47.141 1.00 87.44 612 SER A C 1
ATOM 4456 O O . SER A 1 612 ? -16.570 -18.114 48.250 1.00 87.44 612 SER A O 1
ATOM 4458 N N . GLU A 1 613 ? -15.713 -16.526 46.911 1.00 87.75 613 GLU A N 1
ATOM 4459 C CA . GLU A 1 613 ? -15.535 -15.507 47.950 1.00 87.75 613 GLU A CA 1
ATOM 4460 C C . GLU A 1 613 ? -16.053 -14.138 47.482 1.00 87.75 613 GLU A C 1
ATOM 4462 O O . GLU A 1 613 ? -15.850 -13.737 46.340 1.00 87.75 613 GLU A O 1
ATOM 4467 N N . TRP A 1 614 ? -16.768 -13.435 48.369 1.00 89.50 614 TRP A N 1
ATOM 4468 C CA . TRP A 1 614 ? -17.341 -12.095 48.133 1.00 89.50 614 TRP A CA 1
ATOM 4469 C C . TRP A 1 614 ? -18.044 -11.976 46.778 1.00 89.50 614 TRP A C 1
ATOM 4471 O O . TRP A 1 614 ? -17.665 -11.208 45.900 1.00 89.50 614 TRP A O 1
ATOM 4481 N N . CYS A 1 615 ? -19.066 -12.812 46.602 1.00 89.88 615 CYS A N 1
ATOM 4482 C CA . CYS A 1 615 ? -19.842 -12.868 45.374 1.00 89.88 615 CYS A CA 1
ATOM 4483 C C . CYS A 1 615 ? -21.221 -12.245 45.582 1.00 89.88 615 CYS A C 1
ATOM 4485 O O . CYS A 1 615 ? -21.962 -12.688 46.462 1.00 89.88 615 CYS A O 1
ATOM 4487 N N . GLY A 1 616 ? -21.598 -11.274 44.754 1.00 91.75 616 GLY A N 1
ATOM 4488 C CA . GLY A 1 616 ? -22.899 -10.616 44.845 1.00 91.75 616 GLY A CA 1
ATOM 4489 C C . GLY A 1 616 ? -23.635 -10.552 43.513 1.00 91.75 616 GLY A C 1
ATOM 4490 O O . GLY A 1 616 ? -23.049 -10.551 42.432 1.00 91.75 616 GLY A O 1
ATOM 4491 N N . GLY A 1 617 ? -24.967 -10.477 43.584 1.00 92.75 617 GLY A N 1
ATOM 4492 C CA . GLY A 1 617 ? -25.809 -10.402 42.384 1.00 92.75 617 GLY A CA 1
ATOM 4493 C C . GLY A 1 617 ? -25.584 -9.134 41.552 1.00 92.75 617 GLY A C 1
ATOM 4494 O O . GLY A 1 617 ? -25.805 -9.153 40.345 1.00 92.75 617 GLY A O 1
ATOM 4495 N N . PHE A 1 618 ? -25.106 -8.053 42.180 1.00 95.50 618 PHE A N 1
ATOM 4496 C CA . PHE A 1 618 ? -24.730 -6.808 41.501 1.00 95.50 618 PHE A CA 1
ATOM 4497 C C . PHE A 1 618 ? -23.234 -6.501 41.640 1.00 95.50 618 PHE A C 1
ATOM 4499 O O . PHE A 1 618 ? -22.545 -6.425 40.629 1.00 95.50 618 PHE A O 1
ATOM 4506 N N . ALA A 1 619 ? -22.729 -6.361 42.869 1.00 95.88 619 ALA A N 1
ATOM 4507 C CA . ALA A 1 619 ? -21.320 -6.073 43.146 1.00 95.88 619 ALA A CA 1
ATOM 4508 C C . ALA A 1 619 ? -20.650 -7.220 43.919 1.00 95.88 619 ALA A C 1
ATOM 4510 O O . ALA A 1 619 ? -21.319 -7.839 44.749 1.00 95.88 619 ALA A O 1
ATOM 4511 N N . GLY A 1 620 ? -19.365 -7.482 43.673 1.00 94.50 620 GLY A N 1
ATOM 4512 C CA . GLY A 1 620 ? -18.541 -8.392 44.480 1.00 94.50 620 GLY A CA 1
ATOM 4513 C C . GLY A 1 620 ? -18.022 -7.738 45.767 1.00 94.50 620 GLY A C 1
ATOM 4514 O O . GLY A 1 620 ? -18.090 -8.341 46.837 1.00 94.50 620 GLY A O 1
ATOM 4515 N N . VAL A 1 621 ? -17.600 -6.475 45.681 1.00 95.38 621 VAL A N 1
ATOM 4516 C CA . VAL A 1 621 ? -17.319 -5.552 46.792 1.00 95.38 621 VAL A CA 1
ATOM 4517 C C . VAL A 1 621 ? -17.805 -4.148 46.425 1.00 95.38 621 VAL A C 1
ATOM 4519 O O . VAL A 1 621 ? -17.756 -3.736 45.265 1.00 95.38 621 VAL A O 1
ATOM 4522 N N . ASN A 1 622 ? -18.297 -3.398 47.414 1.00 96.25 622 ASN A N 1
ATOM 4523 C CA . ASN A 1 622 ? -18.695 -2.005 47.235 1.00 96.25 622 ASN A CA 1
ATOM 4524 C C . ASN A 1 622 ? -18.293 -1.124 48.426 1.00 96.25 622 ASN A C 1
ATOM 4526 O O . ASN A 1 622 ? -18.840 -1.268 49.521 1.00 96.25 622 ASN A O 1
ATOM 4530 N N . GLU A 1 623 ? -17.450 -0.136 48.150 1.00 96.75 623 GLU A N 1
ATOM 4531 C CA . GLU A 1 623 ? -17.087 0.992 49.016 1.00 96.75 623 GLU A CA 1
ATOM 4532 C C . GLU A 1 623 ? -17.650 2.334 48.503 1.00 96.75 623 GLU A C 1
ATOM 4534 O O . GLU A 1 623 ? -17.672 3.324 49.234 1.00 96.75 623 GLU A O 1
ATOM 4539 N N . GLY A 1 624 ? -18.164 2.352 47.268 1.00 96.62 624 GLY A N 1
ATOM 4540 C CA . GLY A 1 624 ? -18.828 3.495 46.644 1.00 96.62 624 GLY A CA 1
ATOM 4541 C C . GLY A 1 624 ? -20.341 3.580 46.881 1.00 96.62 624 GLY A C 1
ATOM 4542 O O . GLY A 1 624 ? -20.908 2.991 47.809 1.00 96.62 624 GLY A O 1
ATOM 4543 N N . VAL A 1 625 ? -21.021 4.325 46.002 1.00 96.69 625 VAL A N 1
ATOM 4544 C CA . VAL A 1 625 ? -22.477 4.537 46.047 1.00 96.69 625 VAL A CA 1
ATOM 4545 C C . VAL A 1 625 ? -23.139 3.830 44.874 1.00 96.69 625 VAL A C 1
ATOM 4547 O O . VAL A 1 625 ? -22.935 4.196 43.722 1.00 96.69 625 VAL A O 1
ATOM 4550 N N . ILE A 1 626 ? -24.010 2.870 45.172 1.00 97.50 626 ILE A N 1
ATOM 4551 C CA . ILE A 1 626 ? -24.879 2.244 44.175 1.00 97.50 626 ILE A CA 1
ATOM 4552 C C . ILE A 1 626 ? -26.312 2.713 44.421 1.00 97.50 626 ILE A C 1
ATOM 4554 O O . ILE A 1 626 ? -26.863 2.525 45.507 1.00 97.50 626 ILE A O 1
ATOM 4558 N N . SER A 1 627 ? -26.933 3.337 43.418 1.00 96.25 627 SER A N 1
ATOM 4559 C CA . SER A 1 627 ? -28.292 3.877 43.535 1.00 96.25 627 SER A CA 1
ATOM 4560 C C . SER A 1 627 ? -29.158 3.556 42.318 1.00 96.25 627 SER A C 1
ATOM 4562 O O . SER A 1 627 ? -28.671 3.429 41.194 1.00 96.25 627 SER A O 1
ATOM 4564 N N . ASN A 1 628 ? -30.465 3.368 42.539 1.00 96.19 628 ASN A N 1
ATOM 4565 C CA . ASN A 1 628 ? -31.446 3.015 41.500 1.00 96.19 628 ASN A CA 1
ATOM 4566 C C . ASN A 1 628 ? -30.991 1.879 40.568 1.00 96.19 628 ASN A C 1
ATOM 4568 O O . ASN A 1 628 ? -31.299 1.900 39.378 1.00 96.19 628 ASN A O 1
ATOM 4572 N N . SER A 1 629 ? -30.236 0.920 41.105 1.00 97.62 629 SER A N 1
ATOM 4573 C CA . SER A 1 629 ? -29.597 -0.144 40.338 1.00 97.62 629 SER A CA 1
ATOM 4574 C C . SER A 1 629 ? -30.037 -1.513 40.840 1.00 97.62 629 SER A C 1
ATOM 4576 O O . SER A 1 629 ? -30.270 -1.707 42.038 1.00 97.62 629 SER A O 1
ATOM 4578 N N . TYR A 1 630 ? -30.202 -2.448 39.909 1.00 96.88 630 TYR A N 1
ATOM 4579 C CA . TYR A 1 630 ? -30.964 -3.675 40.131 1.00 96.88 630 TYR A CA 1
ATOM 4580 C C . TYR A 1 630 ? -30.227 -4.905 39.623 1.00 96.88 630 TYR A C 1
ATOM 4582 O O . TYR A 1 630 ? -29.421 -4.833 38.702 1.00 96.88 630 TYR A O 1
ATOM 4590 N N . TYR A 1 631 ? -30.555 -6.065 40.172 1.00 96.38 631 TYR A N 1
ATOM 4591 C CA . TYR A 1 631 ? -30.141 -7.330 39.579 1.00 96.38 631 TYR A CA 1
ATOM 4592 C C . TYR A 1 631 ? -31.275 -8.346 39.612 1.00 96.38 631 TYR A C 1
ATOM 4594 O O . TYR A 1 631 ? -32.123 -8.333 40.511 1.00 96.38 631 TYR A O 1
ATOM 4602 N N . ASP A 1 632 ? -31.289 -9.229 38.619 1.00 96.44 632 ASP A N 1
ATOM 4603 C CA . ASP A 1 632 ? -32.229 -10.341 38.571 1.00 96.44 632 ASP A CA 1
ATOM 4604 C C . ASP A 1 632 ? -31.738 -11.472 39.486 1.00 96.44 632 ASP A C 1
ATOM 4606 O O . ASP A 1 632 ? -30.797 -12.203 39.179 1.00 96.44 632 ASP A O 1
ATOM 4610 N N . SER A 1 633 ? -32.378 -11.612 40.642 1.00 93.75 633 SER A N 1
ATOM 4611 C CA . SER A 1 633 ? -31.997 -12.582 41.678 1.00 93.75 633 SER A CA 1
ATOM 4612 C C . SER A 1 633 ? -32.208 -14.044 41.265 1.00 93.75 633 SER A C 1
ATOM 4614 O O . SER A 1 633 ? -31.642 -14.944 41.883 1.00 93.75 633 SER A O 1
ATOM 4616 N N . GLN A 1 634 ? -33.010 -14.301 40.225 1.00 94.25 634 GLN A N 1
ATOM 4617 C CA . GLN A 1 634 ? -33.274 -15.653 39.733 1.00 94.25 634 GLN A CA 1
ATOM 4618 C C . GLN A 1 634 ? -32.228 -16.084 38.706 1.00 94.25 634 GLN A C 1
ATOM 4620 O O . GLN A 1 634 ? -31.772 -17.224 38.752 1.00 94.25 634 GLN A O 1
ATOM 4625 N N . THR A 1 635 ? -31.822 -15.187 37.806 1.00 95.31 635 THR A N 1
ATOM 4626 C CA . THR A 1 635 ? -30.842 -15.508 36.756 1.00 95.31 635 THR A CA 1
ATOM 4627 C C . THR A 1 635 ? -29.400 -15.372 37.235 1.00 95.31 635 THR A C 1
ATOM 4629 O O . THR A 1 635 ? -28.562 -16.182 36.855 1.00 95.31 635 THR A O 1
ATOM 4632 N N . THR A 1 636 ? -29.108 -14.424 38.130 1.00 93.25 636 THR A N 1
ATOM 4633 C CA . THR A 1 636 ? -27.784 -14.322 38.776 1.00 93.25 636 THR A CA 1
ATOM 4634 C C . THR A 1 636 ? -27.488 -15.503 39.700 1.00 93.25 636 THR A C 1
ATOM 4636 O O . THR A 1 636 ? -26.325 -15.776 39.988 1.00 93.25 636 THR A O 1
ATOM 4639 N N . GLY A 1 637 ? -28.524 -16.210 40.168 1.00 89.94 637 GLY A N 1
ATOM 4640 C CA . GLY A 1 637 ? -28.410 -17.262 41.180 1.00 89.94 637 GLY A CA 1
ATOM 4641 C C . GLY A 1 637 ? -28.167 -16.727 42.596 1.00 89.94 637 GLY A C 1
ATOM 4642 O O . GLY A 1 637 ? -27.864 -17.502 43.502 1.00 89.94 637 GLY A O 1
ATOM 4643 N N . ARG A 1 638 ? -28.298 -15.410 42.802 1.00 85.38 638 ARG A N 1
ATOM 4644 C CA . ARG A 1 638 ? -28.001 -14.721 44.062 1.00 85.38 638 ARG A CA 1
ATOM 4645 C C . ARG A 1 638 ? -29.299 -14.190 44.664 1.00 85.38 638 ARG A C 1
ATOM 4647 O O . ARG A 1 638 ? -29.906 -13.256 44.152 1.00 85.38 638 ARG A O 1
ATOM 4654 N N . SER A 1 639 ? -29.768 -14.815 45.744 1.00 68.31 639 SER A N 1
ATOM 4655 C CA . SER A 1 639 ? -30.958 -14.348 46.473 1.00 68.31 639 SER A CA 1
ATOM 4656 C C . SER A 1 639 ? -30.607 -13.205 47.438 1.00 68.31 639 SER A C 1
ATOM 4658 O O . SER A 1 639 ? -29.432 -12.953 47.684 1.00 68.31 639 SER A O 1
ATOM 4660 N N . GLN A 1 640 ? -31.614 -12.518 47.995 1.00 59.25 640 GLN A N 1
ATOM 4661 C CA . GLN A 1 640 ? -31.511 -11.250 48.754 1.00 59.25 640 GLN A CA 1
ATOM 4662 C C . GLN A 1 640 ? -30.509 -11.208 49.940 1.00 59.25 640 GLN A C 1
ATOM 4664 O O . GLN A 1 640 ? -30.372 -10.163 50.572 1.00 59.25 640 GLN A O 1
ATOM 4669 N N . ALA A 1 641 ? -29.829 -12.309 50.267 1.00 54.88 641 ALA A N 1
ATOM 4670 C CA . ALA A 1 641 ? -28.895 -12.435 51.383 1.00 54.88 641 ALA A CA 1
ATOM 4671 C C . ALA A 1 641 ? -27.423 -12.098 51.049 1.00 54.88 641 ALA A C 1
ATOM 4673 O O . ALA A 1 641 ? -26.660 -11.852 51.980 1.00 54.88 641 ALA A O 1
ATOM 4674 N N . ASP A 1 642 ? -27.025 -12.034 49.771 1.00 56.03 642 ASP A N 1
ATOM 4675 C CA . ASP A 1 642 ? -25.628 -11.782 49.367 1.00 56.03 642 ASP A CA 1
ATOM 4676 C C . ASP A 1 642 ? -25.339 -10.266 49.250 1.00 56.03 642 ASP A C 1
ATOM 4678 O O . ASP A 1 642 ? -25.503 -9.648 48.196 1.00 56.03 642 ASP A O 1
ATOM 4682 N N . ASN A 1 643 ? -24.944 -9.656 50.375 1.00 67.75 643 ASN A N 1
ATOM 4683 C CA . ASN A 1 643 ? -24.373 -8.304 50.558 1.00 67.75 643 ASN A CA 1
ATOM 4684 C C . ASN A 1 643 ? -25.234 -7.066 50.200 1.00 67.75 643 ASN A C 1
ATOM 4686 O O . ASN A 1 643 ? -24.897 -5.964 50.623 1.00 67.75 643 ASN A O 1
ATOM 4690 N N . GLN A 1 644 ? -26.375 -7.216 49.512 1.00 69.31 644 GLN A N 1
ATOM 4691 C CA . GLN A 1 644 ? -27.397 -6.166 49.278 1.00 69.31 644 GLN A CA 1
ATOM 4692 C C . GLN A 1 644 ? -26.908 -4.842 48.635 1.00 69.31 644 GLN A C 1
ATOM 4694 O O . GLN A 1 644 ? -27.589 -3.823 48.731 1.00 69.31 644 GLN A O 1
ATOM 4699 N N . TRP A 1 645 ? -25.775 -4.830 47.929 1.00 84.62 645 TRP A N 1
ATOM 4700 C CA . TRP A 1 645 ? -25.245 -3.607 47.298 1.00 84.62 645 TRP A CA 1
ATOM 4701 C C . TRP A 1 645 ? -26.019 -3.122 46.060 1.00 84.62 645 TRP A C 1
ATOM 4703 O O . TRP A 1 645 ? -25.812 -2.007 45.602 1.00 84.62 645 TRP A O 1
ATOM 4713 N N . GLY A 1 646 ? -26.946 -3.928 45.541 1.00 88.06 646 GLY A N 1
ATOM 4714 C CA . GLY A 1 646 ? -27.948 -3.530 44.548 1.00 88.06 646 GLY A CA 1
ATOM 4715 C C . GLY A 1 646 ? -29.335 -4.022 44.964 1.00 88.06 646 GLY A C 1
ATOM 4716 O O . GLY A 1 646 ? -29.458 -4.827 45.888 1.00 88.06 646 GLY A O 1
ATOM 4717 N N . ILE A 1 647 ? -30.392 -3.566 44.287 1.00 93.12 647 ILE A N 1
ATOM 4718 C CA . ILE A 1 647 ? -31.773 -3.922 44.643 1.00 93.12 647 ILE A CA 1
ATOM 4719 C C . ILE A 1 647 ? -32.169 -5.237 43.937 1.00 93.12 647 ILE A C 1
ATOM 4721 O O . ILE A 1 647 ? -32.372 -5.225 42.719 1.00 93.12 647 ILE A O 1
ATOM 4725 N N . PRO A 1 648 ? -32.332 -6.367 44.658 1.00 94.44 648 PRO A N 1
ATOM 4726 C CA . PRO A 1 648 ? -32.761 -7.623 44.051 1.00 94.44 648 PRO A CA 1
ATOM 4727 C C . PRO A 1 648 ? -34.188 -7.526 43.522 1.00 94.44 648 PRO A C 1
ATOM 4729 O O . PRO A 1 648 ? -35.098 -7.058 44.216 1.00 94.44 648 PRO A O 1
ATOM 4732 N N . LYS A 1 649 ? -34.396 -8.051 42.318 1.00 94.75 649 LYS A N 1
ATOM 4733 C CA . LYS A 1 649 ? -35.710 -8.218 41.698 1.00 94.75 649 LYS A CA 1
ATOM 4734 C C . LYS A 1 649 ? -35.839 -9.614 41.111 1.00 94.75 649 LYS A C 1
ATOM 4736 O O . LYS A 1 649 ? -34.852 -10.253 40.757 1.00 94.75 649 LYS A O 1
ATOM 4741 N N . THR A 1 650 ? -37.056 -10.130 41.060 1.00 95.62 650 THR A N 1
ATOM 4742 C CA . THR A 1 650 ? -37.361 -11.338 40.284 1.00 95.62 650 THR A CA 1
ATOM 4743 C C . THR A 1 650 ? -37.325 -11.022 38.791 1.00 95.62 650 THR A C 1
ATOM 4745 O O . THR A 1 650 ? -37.531 -9.873 38.394 1.00 95.62 650 THR A O 1
ATOM 4748 N N . THR A 1 651 ? -37.175 -12.034 37.940 1.00 96.69 651 THR A N 1
ATOM 4749 C CA . THR A 1 651 ? -37.270 -11.875 36.483 1.00 96.69 651 THR A CA 1
ATOM 4750 C C . THR A 1 651 ? -38.582 -11.216 36.063 1.00 96.69 651 THR A C 1
ATOM 4752 O O . THR A 1 651 ? -38.606 -10.374 35.169 1.00 96.69 651 THR A O 1
ATOM 4755 N N . ALA A 1 652 ? -39.690 -11.552 36.729 1.00 97.31 652 ALA A N 1
ATOM 4756 C CA . ALA A 1 652 ? -40.988 -10.948 36.442 1.00 97.31 652 ALA A CA 1
ATOM 4757 C C . ALA A 1 652 ? -41.039 -9.453 36.801 1.00 97.31 652 ALA A C 1
ATOM 4759 O O . ALA A 1 652 ? -41.677 -8.682 36.090 1.00 97.31 652 ALA A O 1
ATOM 4760 N N . GLU A 1 653 ? -40.383 -9.028 37.883 1.00 97.44 653 GLU A N 1
ATOM 4761 C CA . GLU A 1 653 ? -40.282 -7.611 38.251 1.00 97.44 653 GLU A CA 1
ATOM 4762 C C . GLU A 1 653 ? -39.319 -6.848 37.339 1.00 97.44 653 GLU A C 1
ATOM 4764 O O . GLU A 1 653 ? -39.640 -5.738 36.926 1.00 97.44 653 GLU A O 1
ATOM 4769 N N . MET A 1 654 ? -38.184 -7.444 36.967 1.00 97.62 654 MET A N 1
ATOM 4770 C CA . MET A 1 654 ? -37.216 -6.849 36.035 1.00 97.62 654 MET A CA 1
ATOM 4771 C C . MET A 1 654 ? -37.795 -6.606 34.632 1.00 97.62 654 MET A C 1
ATOM 4773 O O . MET A 1 654 ? -37.241 -5.833 33.857 1.00 97.62 654 MET A O 1
ATOM 4777 N N . LYS A 1 655 ? -38.930 -7.237 34.310 1.00 97.81 655 LYS A N 1
ATOM 4778 C CA . LYS A 1 655 ? -39.692 -7.044 33.069 1.00 97.81 655 LYS A CA 1
ATOM 4779 C C . LYS A 1 655 ? -40.885 -6.093 33.220 1.00 97.81 655 LYS A C 1
ATOM 4781 O O . LYS A 1 655 ? -41.723 -6.034 32.325 1.00 97.81 655 LYS A O 1
ATOM 4786 N N . ARG A 1 656 ? -40.987 -5.350 34.327 1.00 97.69 656 ARG A N 1
ATOM 4787 C CA . ARG A 1 656 ? -42.031 -4.333 34.548 1.00 97.69 656 ARG A CA 1
ATOM 4788 C C . ARG A 1 656 ? -41.431 -2.943 34.640 1.00 97.69 656 ARG A C 1
ATOM 4790 O O . ARG A 1 656 ? -40.592 -2.692 35.503 1.00 97.69 656 ARG A O 1
ATOM 4797 N N . GLN A 1 657 ? -41.924 -2.012 33.833 1.00 96.12 657 GLN A N 1
ATOM 4798 C CA . GLN A 1 657 ? -41.439 -0.633 33.803 1.00 96.12 657 GLN A CA 1
ATOM 4799 C C . GLN A 1 657 ? -41.574 0.063 35.166 1.00 96.12 657 GLN A C 1
ATOM 4801 O O . GLN A 1 657 ? -40.690 0.812 35.577 1.00 96.12 657 GLN A O 1
ATOM 4806 N N . SER A 1 658 ? -42.638 -0.239 35.922 1.00 96.19 658 SER A N 1
ATOM 4807 C CA . SER A 1 658 ? -42.874 0.322 37.261 1.00 96.19 658 SER A CA 1
ATOM 4808 C C . SER A 1 658 ? -41.805 -0.045 38.297 1.00 96.19 658 SER A C 1
ATOM 4810 O O . SER A 1 658 ? -41.733 0.593 39.344 1.00 96.19 658 SER A O 1
ATOM 4812 N N . THR A 1 659 ? -41.000 -1.082 38.042 1.00 97.00 659 THR A N 1
ATOM 4813 C CA . THR A 1 659 ? -39.894 -1.497 38.919 1.00 97.00 659 THR A CA 1
ATOM 4814 C C . THR A 1 659 ? -38.762 -0.472 38.922 1.00 97.00 659 THR A C 1
ATOM 4816 O O . THR A 1 659 ? -38.132 -0.252 39.956 1.00 97.00 659 THR A O 1
ATOM 4819 N N . PHE A 1 660 ? -38.546 0.187 37.785 1.00 96.94 660 PHE A N 1
ATOM 4820 C CA . PHE A 1 660 ? -37.445 1.110 37.532 1.00 96.94 660 PHE A CA 1
ATOM 4821 C C . PHE A 1 660 ? -37.886 2.559 37.767 1.00 96.94 660 PHE A C 1
ATOM 4823 O O . PHE A 1 660 ? -37.824 3.417 36.884 1.00 96.94 660 PHE A O 1
ATOM 4830 N N . ALA A 1 661 ? -38.412 2.830 38.963 1.00 93.81 661 ALA A N 1
ATOM 4831 C CA . ALA A 1 661 ? -38.884 4.162 39.322 1.00 93.81 661 ALA A CA 1
ATOM 4832 C C . ALA A 1 661 ? -37.756 5.203 39.166 1.00 93.81 661 ALA A C 1
ATOM 4834 O O . ALA A 1 661 ? -36.666 5.037 39.704 1.00 93.81 661 ALA A O 1
ATOM 4835 N N . GLY A 1 662 ? -38.027 6.281 38.424 1.00 93.25 662 GLY A N 1
ATOM 4836 C CA . GLY A 1 662 ? -37.055 7.344 38.143 1.00 93.25 662 GLY A CA 1
ATOM 4837 C C . GLY A 1 662 ? -36.198 7.139 36.888 1.00 93.25 662 GLY A C 1
ATOM 4838 O O . GLY A 1 662 ? -35.460 8.052 36.529 1.00 93.25 662 GLY A O 1
ATOM 4839 N N . TRP A 1 663 ? -36.300 6.000 36.195 1.00 97.75 663 TRP A N 1
ATOM 4840 C CA . TRP A 1 663 ? -35.623 5.803 34.908 1.00 97.75 663 TRP A CA 1
ATOM 4841 C C . TRP A 1 663 ? -36.363 6.517 33.768 1.00 97.75 663 TRP A C 1
ATOM 4843 O O . TRP A 1 663 ? -37.596 6.532 33.721 1.00 97.75 663 TRP A O 1
ATOM 4853 N N . ASP A 1 664 ? -35.609 7.085 32.821 1.00 97.25 664 ASP A N 1
ATOM 4854 C CA . ASP A 1 664 ? -36.169 7.742 31.638 1.00 97.25 664 ASP A CA 1
ATOM 4855 C C . ASP A 1 664 ? -36.400 6.749 30.487 1.00 97.25 664 ASP A C 1
ATOM 4857 O O . ASP A 1 664 ? -35.503 6.458 29.695 1.00 97.25 664 ASP A O 1
ATOM 4861 N N . PHE A 1 665 ? -37.640 6.274 30.367 1.00 96.19 665 PHE A N 1
ATOM 4862 C CA . PHE A 1 665 ? -38.093 5.413 29.268 1.00 96.19 665 PHE A CA 1
ATOM 4863 C C . PHE A 1 665 ? -38.503 6.168 27.991 1.00 96.19 665 PHE A C 1
ATOM 4865 O O . PHE A 1 665 ? -39.107 5.583 27.091 1.00 96.19 665 PHE A O 1
ATOM 4872 N N . LYS A 1 666 ? -38.258 7.481 27.922 1.00 92.94 666 LYS A N 1
ATOM 4873 C CA . LYS A 1 666 ? -38.514 8.286 26.720 1.00 92.94 666 LYS A CA 1
ATOM 4874 C C . LYS A 1 666 ? -37.260 8.469 25.881 1.00 92.94 666 LYS A C 1
ATOM 4876 O O . LYS A 1 666 ? -37.382 8.498 24.663 1.00 92.94 666 LYS A O 1
ATOM 4881 N N . SER A 1 667 ? -36.098 8.643 26.514 1.00 94.56 667 SER A N 1
ATOM 4882 C CA . SER A 1 667 ? -34.858 8.975 25.797 1.00 94.56 667 SER A CA 1
ATOM 4883 C C . SER A 1 667 ? -33.681 8.033 26.058 1.00 94.56 667 SER A C 1
ATOM 4885 O O . SER A 1 667 ? -32.833 7.890 25.182 1.00 94.56 667 SER A O 1
ATOM 4887 N N . ILE A 1 668 ? -33.634 7.356 27.212 1.00 97.38 668 ILE A N 1
ATOM 4888 C CA . ILE A 1 668 ? -32.494 6.509 27.600 1.00 97.38 668 ILE A CA 1
ATOM 4889 C C . ILE A 1 668 ? -32.837 5.032 27.445 1.00 97.38 668 ILE A C 1
ATOM 4891 O O . ILE A 1 668 ? -32.115 4.283 26.790 1.00 97.38 668 ILE A O 1
ATOM 4895 N N . TRP A 1 669 ? -33.953 4.620 28.039 1.00 97.62 669 TRP A N 1
ATOM 4896 C CA . TRP A 1 669 ? -34.387 3.232 28.089 1.00 97.62 669 TRP A CA 1
ATOM 4897 C C . TRP A 1 669 ? -35.635 3.003 27.244 1.00 97.62 669 TRP A C 1
ATOM 4899 O O . TRP A 1 669 ? -36.428 3.908 27.001 1.00 97.62 669 TRP A O 1
ATOM 4909 N N . ARG A 1 670 ? -35.855 1.752 26.852 1.00 95.06 670 ARG A N 1
ATOM 4910 C CA . ARG A 1 670 ? -37.107 1.250 26.279 1.00 95.06 670 ARG A CA 1
ATOM 4911 C C . ARG A 1 670 ? -37.308 -0.206 26.682 1.00 95.06 670 ARG A C 1
ATOM 4913 O O . ARG A 1 670 ? -36.342 -0.933 26.902 1.00 95.06 670 ARG A O 1
ATOM 4920 N N . MET A 1 671 ? -38.556 -0.644 26.790 1.00 94.38 671 MET A N 1
ATOM 4921 C CA . MET A 1 671 ? -38.883 -2.041 27.083 1.00 94.38 671 MET A CA 1
ATOM 4922 C C . MET A 1 671 ? -40.283 -2.400 26.603 1.00 94.38 671 MET A C 1
ATOM 4924 O O . MET A 1 671 ? -41.138 -1.526 26.469 1.00 94.38 671 MET A O 1
ATOM 4928 N N . VAL A 1 672 ? -40.522 -3.694 26.399 1.00 94.44 672 VAL A N 1
ATOM 4929 C CA . VAL A 1 672 ? -41.866 -4.232 26.182 1.00 94.44 672 VAL A CA 1
ATOM 4930 C C . VAL A 1 672 ? -42.350 -4.860 27.485 1.00 94.44 672 VAL A C 1
ATOM 4932 O O . VAL A 1 672 ? -41.797 -5.865 27.940 1.00 94.44 672 VAL A O 1
ATOM 4935 N N . GLU A 1 673 ? -43.375 -4.247 28.083 1.00 95.06 673 GLU A N 1
ATOM 4936 C CA . GLU A 1 673 ? -43.924 -4.618 29.393 1.00 95.06 673 GLU A CA 1
ATOM 4937 C C . GLU A 1 673 ? -44.231 -6.123 29.477 1.00 95.06 673 GLU A C 1
ATOM 4939 O O . GLU A 1 673 ? -44.938 -6.689 28.642 1.00 95.06 673 GLU A O 1
ATOM 4944 N N . GLY A 1 674 ? -43.674 -6.785 30.492 1.00 94.31 674 GLY A N 1
ATOM 4945 C CA . GLY A 1 674 ? -43.823 -8.217 30.753 1.00 94.31 674 GLY A CA 1
ATOM 4946 C C . GLY A 1 674 ? -42.988 -9.146 29.863 1.00 94.31 674 GLY A C 1
ATOM 4947 O O . GLY A 1 674 ? -42.899 -10.336 30.170 1.00 94.31 674 GLY A O 1
ATOM 4948 N N . LEU A 1 675 ? -42.352 -8.643 28.798 1.00 94.69 675 LEU A N 1
ATOM 4949 C CA . LEU A 1 675 ? -41.632 -9.466 27.820 1.00 94.69 675 LEU A CA 1
ATOM 4950 C C . LEU A 1 675 ? -40.111 -9.309 27.912 1.00 94.69 675 LEU A C 1
ATOM 4952 O O . LEU A 1 675 ? -39.404 -10.318 28.033 1.00 94.69 675 LEU A O 1
ATOM 4956 N N . THR A 1 676 ? -39.606 -8.073 27.900 1.00 95.44 676 THR A N 1
ATOM 4957 C CA . THR A 1 676 ? -38.163 -7.781 27.822 1.00 95.44 676 THR A CA 1
ATOM 4958 C C . THR A 1 676 ? -37.636 -7.108 29.088 1.00 95.44 676 THR A C 1
ATOM 4960 O O . THR A 1 676 ? -38.380 -6.443 29.805 1.00 95.44 676 THR A O 1
ATOM 4963 N N . TYR A 1 677 ? -36.332 -7.240 29.340 1.00 97.12 677 TYR A N 1
ATOM 4964 C CA . TYR A 1 677 ? -35.603 -6.325 30.228 1.00 97.12 677 TYR A CA 1
ATOM 4965 C C . TYR A 1 677 ? -35.506 -4.919 29.586 1.00 97.12 677 TYR A C 1
ATOM 4967 O O . TYR A 1 677 ? -35.725 -4.805 28.370 1.00 97.12 677 TYR A O 1
ATOM 4975 N N . PRO A 1 678 ? -35.192 -3.853 30.352 1.00 97.31 678 PRO A N 1
ATOM 4976 C CA . PRO A 1 678 ? -34.884 -2.538 29.792 1.00 97.31 678 PRO A CA 1
ATOM 4977 C C . PRO A 1 678 ? -33.689 -2.584 28.844 1.00 97.31 678 PRO A C 1
ATOM 4979 O O . PRO A 1 678 ? -32.624 -3.064 29.203 1.00 97.31 678 PRO A O 1
ATOM 4982 N N . ARG A 1 679 ? -33.841 -2.053 27.640 1.00 96.06 679 ARG A N 1
ATOM 4983 C CA . ARG A 1 679 ? -32.757 -1.900 26.664 1.00 96.06 679 ARG A CA 1
ATOM 4984 C C . ARG A 1 679 ? -32.497 -0.435 26.402 1.00 96.06 679 ARG A C 1
ATOM 4986 O O . ARG A 1 679 ? -33.395 0.393 26.579 1.00 96.06 679 ARG A O 1
ATOM 4993 N N . LEU A 1 680 ? -31.290 -0.120 25.968 1.00 97.25 680 LEU A N 1
ATOM 4994 C CA . LEU A 1 680 ? -30.925 1.244 25.633 1.00 97.25 680 LEU A CA 1
ATOM 4995 C C . LEU A 1 680 ? -31.640 1.670 24.351 1.00 97.25 680 LEU A C 1
ATOM 4997 O O . LEU A 1 680 ? -31.901 0.871 23.445 1.00 97.25 680 LEU A O 1
ATOM 5001 N N . HIS A 1 681 ? -32.012 2.945 24.292 1.00 94.44 681 HIS A N 1
ATOM 5002 C CA . HIS A 1 681 ? -32.813 3.472 23.194 1.00 94.44 681 HIS A CA 1
ATOM 5003 C C . HIS A 1 681 ? -32.050 3.460 21.858 1.00 94.44 681 HIS A C 1
ATOM 5005 O O . HIS A 1 681 ? -32.677 3.329 20.807 1.00 94.44 681 HIS A O 1
ATOM 5011 N N . TRP A 1 682 ? -30.719 3.578 21.895 1.00 94.94 682 TRP A N 1
ATOM 5012 C CA . TRP A 1 682 ? -29.860 3.587 20.708 1.00 94.94 682 TRP A CA 1
ATOM 5013 C C . TRP A 1 682 ? -29.573 2.195 20.131 1.00 94.94 682 TRP A C 1
ATOM 5015 O O . TRP A 1 682 ? -29.079 2.121 19.014 1.00 94.94 682 TRP A O 1
ATOM 5025 N N . GLU A 1 683 ? -29.876 1.106 20.851 1.00 92.12 683 GLU A N 1
ATOM 5026 C CA . GLU A 1 683 ? -29.705 -0.253 20.318 1.00 92.12 683 GLU A CA 1
ATOM 5027 C C . GLU A 1 683 ? -30.518 -0.439 19.018 1.00 92.12 683 GLU A C 1
ATOM 5029 O O . GLU A 1 683 ? -31.594 0.144 18.852 1.00 92.12 683 GLU A O 1
ATOM 5034 N N . ASP A 1 684 ? -30.078 -1.307 18.111 1.00 78.62 684 ASP A N 1
ATOM 5035 C CA . ASP A 1 684 ? -30.907 -1.706 16.968 1.00 78.62 684 ASP A CA 1
ATOM 5036 C C . ASP A 1 684 ? -32.019 -2.675 17.414 1.00 78.62 684 ASP A C 1
ATOM 5038 O O . ASP A 1 684 ? -31.807 -3.559 18.246 1.00 78.62 684 ASP A O 1
ATOM 5042 N N . TRP A 1 685 ? -33.237 -2.502 16.882 1.00 70.50 685 TRP A N 1
ATOM 5043 C CA . TRP A 1 685 ? -34.399 -3.349 17.193 1.00 70.50 685 TRP A CA 1
ATOM 5044 C C . TRP A 1 685 ? -35.152 -3.706 15.909 1.00 70.50 685 TRP A C 1
ATOM 5046 O O . TRP A 1 685 ? -35.683 -2.826 15.232 1.00 70.50 685 TRP A O 1
ATOM 5056 N N . ALA A 1 686 ? -35.236 -4.998 15.590 1.00 50.56 686 ALA A N 1
ATOM 5057 C CA . ALA A 1 686 ? -36.160 -5.507 14.580 1.00 50.56 686 ALA A CA 1
ATOM 5058 C C . ALA A 1 686 ? -37.500 -5.840 15.259 1.00 50.56 686 ALA A C 1
ATOM 5060 O O . ALA A 1 686 ? -37.518 -6.587 16.239 1.00 50.56 686 ALA A O 1
ATOM 5061 N N . TRP A 1 687 ? -38.587 -5.213 14.801 1.00 51.19 687 TRP A N 1
ATOM 5062 C CA . TRP A 1 687 ? -39.950 -5.431 15.307 1.00 51.19 687 TRP A CA 1
ATOM 5063 C C . TRP A 1 687 ? -40.492 -6.817 14.973 1.00 51.19 687 TRP A C 1
ATOM 5065 O O . TRP A 1 687 ? -40.210 -7.299 13.851 1.00 51.19 687 TRP A O 1
#

Sequence (687 aa):
MCNLKLEDVKVSGKNYVGGLVGWNQDGTIENCSVSGTVSGERDVGGLVGANSGIISACSTLCQVQGSIYLGGLAGSNFNNILSSFATGPVTGGEHVGGLVGYNDWVIGHSYATGSVKGNDKVGGLAGSSQLGHILVSYATGPVAGTGATGGLIGYNEKSLIYQSYYDRETTGQGDTGKGEPRSTTEMQLRTSYPKWDFVGKWAIEDGAGYPLLRWQEEAPQGCFYVVQPAGSARPGVEFPLELEAGKGKDGAPLEGPREVTVLCETDGEVVFQGEIQFTAGEAQLPITLDSPGLYQLRVHVADLPFSELLMVDVAEPEYAGGSGTVDDPYLIATARHLDNVRYNLTASYKLIRDIDLDVGPYNEGKGWRPIGTMAAPFTGSFDGNGKTIRGLYINREDEDDIGLFGVTGRKAHLYNLKLEDIEVKGRYWVGGLVGWNSGCISSVQISGTVSASGVTGGLVGENDSYVNSSSAACDVISEGPIAGGLVGSSFGEITGSSATGLVVGGKECGGLLGYNDETASVVNCYAAVQVEGSSLVGGLVGNNLGKIITSYATGSIAGEMDAGGFVGYNDGNIAHCYAAVAVTGEREVGGFVGYNEKEIVASYATGTVTGSEWCGGFAGVNEGVISNSYYDSQTTGRSQADNQWGIPKTTAEMKRQSTFAGWDFKSIWRMVEGLTYPRLHWEDWAW

Radius of gyration: 44.17 Å; chains: 1; bounding box: 101×51×111 Å

Secondary structure (DSSP, 8-state):
-BS-EEEEEEEE-SEEEESSEEEESS-EEES-EEEEEEE-SEEEESSEEEESSEEES-EE--EEE-SEEEESSEEEESS-EES-EE-S-EE-SEEEESSEEEESS-EES-EE-S-EEESEEEESSEEEESS--EES-EE-S-EEESSSEESSEEEESS--EES-EEEHHHH----SSSSEEE-HHHHT-GGG-TTS-TTTTEE--TTT-S-EETTSTTS---EEEEEPPTT--BTTB-EEEEEEEEE-TTSPBP-EEEEEEEEETTT--EEEEEEEEEBTTBEEEEE---S-EEEEEEEEETTSPPPPPEEEEEPPPSSSS--SSSSSPEEE-SHHHHHHGGG-TTSEEEE-S-EE-SSTTTTSTTBPPPB-BTTB-B-SEEE-TT-EEE--EEE-TT-SSBSSEEEE-TT-EEEEEEEEEEEEEESSSEESSEEEE-SEEEEEEEEEEEEESS-EESSEEEESSEEES-EEEEEEEESSSEEESSEEEESSEEES-EEEEEEE-SSEEESSEEEE-TT-EEES-EEEEEEE-SSSEESSEEEESSEEES-EEEEEEE-SEEEESSEEEE-SEEES-EEEEEEE-SEEEESSEEEE-SEEES-EE-S-EE-SEEEESSEEEESSEEES-EEETTTS---TTS--SSEEE-HHHHT-GGGSTT--TTTTEE--TTT---EETTS----

pLDDT: mean 94.81, std 6.28, range [50.56, 98.94]

Foldseek 3Di:
DEQEEEEAQDWEDAAQWESAESEAAQDEAELYEAEHEIEYAAQTEPHTSEYPHEYYNYEYQYEYYYEAQYEPHISEYNEEHELYEGEHAYAYEAQKEPHTSEYAAEYYLYEGAHAIHYAAQIEQHTSEYENYEYYLYEGQAAIYYNYQYAQHTSYYHHYHYYLYEYACVRNVHDDPPRHHYDHQLLQQALVVRVQDPCAQFWAHFRPPHGIHGCPDPQGFQFHWAWDFDPPFAAAFDKGKIKIACGAGSVRFADAAKWWKWKAFPVPRDTQDTDIWGDDRNITIDIGHHHDFDWTFMWMDTPRGRIYDTDIDGHDDDLAPDFDQAPVTRGEHEEPSNLLSCLVPLAGAYEYPAAYEQLDPPQQPDQHHDARADPVGARQHEYHPVLHEHEDREGHAQPAAQWENHSHHAANYHYENYEYEAHDTEYEAQWEHHTSYDNYEYEHYEYEHETEYAAQWEDHTSEEQEYAELYEGQYAYYYVYQFYEQHYGEYLYEHENYEGEEEWEHEAQTEQHYRYYDQNYEYYNYEGAYEYEYEAQYAQHTSEDLHEYELYEGEEEYEYAAQWAQHTSEDNYEYELYEGQYAYAYEAQWEQHTSEYQEEHELYEGQAAIHYHYQYAQGTSYYNYAYYLYEYACVRNVHPCPRPNRGHYDHPQLQQAPVSSPPDDCPQAWPHDRRPDGIHGPPDDDDD